Protein AF-A0A8J6E4A3-F1 (afdb_monomer_lite)

Organism: Eleutherodactylus coqui (NCBI:txid57060)

Sequence (382 aa):
MRIPSDKQDKLHGCLEHLFNQVDAIITLLKGPVMSRGFEETKHFPVEHSLQEFQKKEEWTIKCRSMIQMSVREDPWNLPNSIKILVESIQKYVDDGKNQLLLALLRCTDTELQVRRDVIFCQTLVAAICTFTEQLMAALNYRYNNNGEYEESSQDASRKWLEQIAVTGVLLSYQSLLSPSVKEERVALEDIKATLRELEDVVFYFKEMDETLVANTSVFHHIEGSRQALRVVFYLDSFHFSKLPTKFEHGGCLKLQSILFTQALDSLEGPPGSNVPPDEIQQQINLNSLEKVQNYYRKIRAFYLEKSTDSNTTAIKIDQLIRPINALDDLCRLMKSFIATKPPPSELCKNSLPGAALLPVSSELCYRLGACQIVMCGTGMQR

pLDDT: mean 83.06, std 14.31, range [31.31, 97.94]

Foldseek 3Di:
DADPVVVVVVVVVVLVVVVVVLVVLVVVLVDPLLVVLLVLCVPPPDVDHPVNLVVLVVVLVVLNVVLVCCNVPNVVCNVVSVVVNVVSSVVSVVVSVVSSVVSVVSVPPVVVVVVLVVLLVVVVVLVVVLCVVQLVCLLVLNDALPVVLVDGSVVRSLVLLVLQLQLFAEAEEEEQFQLLDVVSVVVLVSVLVSQVLLQLEKEAEDEDDDDPDPPDQWDWDWDDDSNHIYIYIYGHPSSLVSHPPCRVVGHIGGYDYAYQYFHPDPDDRDPDDPDPSVVSNLVRLVVRLVSLVVSLVSSVVVQVVVLPPDPCNVVSVVSVVVLNVVLVVLSVLSCVLSVDDPDPDPPCPPDPSRVVNRVSSVSNCSSSVHRYDYDYPPVPDD

Radius of gyration: 31.64 Å; chains: 1; bounding box: 102×50×72 Å

InterPro domains:
  IPR051832 Regulators of mTOR signaling and Rac activation [PTHR22829] (22-307)

Secondary structure (DSSP, 8-state):
-PPPHHHHHHHHHHHHHHHHHHHHHHHHHTSHHHHHHHHHTTTS--S--HHHHHHHHHHHHHHHHHHHHHHHT-TTSHHHHHHHHHHHHHHHHHHHHHHHHHHHHHHS-HHHHHHHHHHHHHHHHHHHHHHHHHHHHHHTT---S-GGGT--HHHHHHHHHHHHHHH-EEEEEEE---TTSHHHHHHHHHHHHHHHHHTT-EEEEEE-SS--STT-SEEEEEEEETTEEEEEEEE-HHHHTTS-HHHHTT-EEEEEEEEEE--SS-----S--SS-HHHHHHHHHHHHHHHHHHHHHHHHHHHHHHHHTSTTHHHHHHHHHHHHHHHHHHHHHHHHHHH-PPPS-TT-TT--TTTTHHHHHHHHHHHTTPEEEEE-SSSS--

Structure (mmCIF, N/CA/C/O backbone):
data_AF-A0A8J6E4A3-F1
#
_entry.id   AF-A0A8J6E4A3-F1
#
loop_
_atom_site.group_PDB
_atom_site.id
_atom_site.type_symbol
_atom_site.label_atom_id
_atom_site.label_alt_id
_atom_site.label_comp_id
_atom_site.label_asym_id
_atom_site.label_entity_id
_atom_site.label_seq_id
_atom_site.pdbx_PDB_ins_code
_atom_site.Cartn_x
_atom_site.Cartn_y
_atom_site.Cartn_z
_atom_site.occupancy
_atom_site.B_iso_or_equiv
_atom_site.auth_seq_id
_atom_site.auth_comp_id
_atom_site.auth_asym_id
_atom_site.auth_atom_id
_atom_site.pdbx_PDB_model_num
ATOM 1 N N . MET A 1 1 ? -65.480 -16.021 27.277 1.00 50.09 1 MET A N 1
ATOM 2 C CA . MET A 1 1 ? -64.985 -17.027 26.308 1.00 50.09 1 MET A CA 1
ATOM 3 C C . MET A 1 1 ? -63.578 -17.420 26.717 1.00 50.09 1 MET A C 1
ATOM 5 O O . MET A 1 1 ? -62.748 -16.532 26.839 1.00 50.09 1 MET A O 1
ATOM 9 N N . ARG A 1 2 ? -63.320 -18.704 26.996 1.00 59.09 2 ARG A N 1
ATOM 10 C CA . ARG A 1 2 ? -61.960 -19.203 27.262 1.00 59.09 2 ARG A CA 1
ATOM 11 C C . ARG A 1 2 ? -61.283 -19.530 25.932 1.00 59.09 2 ARG A C 1
ATOM 13 O O . ARG A 1 2 ? -61.937 -20.046 25.028 1.00 59.09 2 ARG A O 1
ATOM 20 N N . ILE A 1 3 ? -60.000 -19.205 25.815 1.00 61.66 3 ILE A N 1
ATOM 21 C CA . ILE A 1 3 ? -59.165 -19.623 24.684 1.00 61.66 3 ILE A CA 1
ATOM 22 C C . ILE A 1 3 ? -59.184 -21.170 24.641 1.00 61.66 3 ILE A C 1
ATOM 24 O O . ILE A 1 3 ? -59.067 -21.783 25.703 1.00 61.66 3 ILE A O 1
ATOM 28 N N . PRO A 1 4 ? -59.359 -21.814 23.470 1.00 71.56 4 PRO A N 1
ATOM 29 C CA . PRO A 1 4 ? -59.272 -23.275 23.340 1.00 71.56 4 PRO A CA 1
ATOM 30 C C . PRO A 1 4 ? -57.932 -23.802 23.881 1.00 71.56 4 PRO A C 1
ATOM 32 O O . PRO A 1 4 ? -56.915 -23.151 23.637 1.00 71.56 4 PRO A O 1
ATOM 35 N N . SER A 1 5 ? -57.897 -24.953 24.569 1.00 68.88 5 SER A N 1
ATOM 36 C CA . SER A 1 5 ? -56.673 -25.418 25.261 1.00 68.88 5 SER A CA 1
ATOM 37 C C . SER A 1 5 ? -55.471 -25.554 24.321 1.00 68.88 5 SER A C 1
ATOM 39 O O . SER A 1 5 ? -54.406 -25.034 24.630 1.00 68.88 5 SER A O 1
ATOM 41 N N . ASP A 1 6 ? -55.672 -26.073 23.105 1.00 69.75 6 ASP A N 1
ATOM 42 C CA . ASP A 1 6 ? -54.616 -26.183 22.082 1.00 69.75 6 ASP A CA 1
ATOM 43 C C . ASP A 1 6 ? -53.992 -24.833 21.687 1.00 69.75 6 ASP A C 1
ATOM 45 O O . ASP A 1 6 ? -52.847 -24.761 21.234 1.00 69.75 6 ASP A O 1
ATOM 49 N N . LYS A 1 7 ? -54.749 -23.736 21.812 1.00 75.62 7 LYS A N 1
ATOM 50 C CA . LYS A 1 7 ? -54.261 -22.373 21.556 1.00 75.62 7 LYS A CA 1
ATOM 51 C C . LYS A 1 7 ? -53.626 -21.751 22.802 1.00 75.62 7 LYS A C 1
ATOM 53 O O . LYS A 1 7 ? -52.751 -20.904 22.644 1.00 75.62 7 LYS A O 1
ATOM 58 N N . GLN A 1 8 ? -54.027 -22.161 24.009 1.00 73.00 8 GLN A N 1
ATOM 59 C CA . GLN A 1 8 ? -53.376 -21.742 25.255 1.00 73.00 8 GLN A CA 1
ATOM 60 C C . GLN A 1 8 ? -51.976 -22.341 25.386 1.00 73.00 8 GLN A C 1
ATOM 62 O O . GLN A 1 8 ? -51.053 -21.599 25.706 1.00 73.00 8 GLN A O 1
ATOM 67 N N . ASP A 1 9 ? -51.799 -23.622 25.058 1.00 77.69 9 ASP A N 1
ATOM 68 C CA . ASP A 1 9 ? -50.494 -24.290 25.144 1.00 77.69 9 ASP A CA 1
ATOM 69 C C . ASP A 1 9 ? -49.482 -23.679 24.165 1.00 77.69 9 ASP A C 1
ATOM 71 O O . ASP A 1 9 ? -48.344 -23.379 24.528 1.00 77.69 9 ASP A O 1
ATOM 75 N N . LYS A 1 10 ? -49.920 -23.382 22.934 1.00 83.50 10 LYS A N 1
ATOM 76 C CA . LYS A 1 10 ? -49.093 -22.669 21.945 1.00 83.50 10 LYS A CA 1
ATOM 77 C C . LYS A 1 10 ? -48.736 -21.256 22.400 1.00 83.50 10 LYS A C 1
ATOM 79 O O . LYS A 1 10 ? -47.588 -20.844 22.260 1.00 83.50 10 LYS A O 1
ATOM 84 N N . LEU A 1 11 ? -49.700 -20.517 22.953 1.00 82.75 11 LEU A N 1
ATOM 85 C CA . LEU A 1 11 ? -49.462 -19.171 23.475 1.00 82.75 11 LEU A CA 1
ATOM 86 C C . LEU A 1 11 ? -48.474 -19.193 24.645 1.00 82.75 11 LEU A C 1
ATOM 88 O O . LEU A 1 11 ? -47.589 -18.344 24.713 1.00 82.75 11 LEU A O 1
ATOM 92 N N . HIS A 1 12 ? -48.603 -20.174 25.538 1.00 83.31 12 HIS A N 1
ATOM 93 C CA . HIS A 1 12 ? -47.705 -20.354 26.668 1.00 83.31 12 HIS A CA 1
ATOM 94 C C . HIS A 1 12 ? -46.271 -20.633 26.206 1.00 83.31 12 HIS A C 1
ATOM 96 O O . HIS A 1 12 ? -45.361 -19.925 26.628 1.00 83.31 12 HIS A O 1
ATOM 102 N N . GLY A 1 13 ? -46.082 -21.562 25.261 1.00 86.06 13 GLY A N 1
ATOM 103 C CA . GLY A 1 13 ? -44.766 -21.845 24.680 1.00 86.06 13 GLY A CA 1
ATOM 104 C C . GLY A 1 13 ? -44.140 -20.634 23.975 1.00 86.06 13 GLY A C 1
ATOM 105 O O . GLY A 1 13 ? -42.947 -20.373 24.127 1.00 86.06 13 GLY A O 1
ATOM 106 N N . CYS A 1 14 ? -44.935 -19.833 23.255 1.00 86.81 14 CYS A N 1
ATOM 107 C CA . CYS A 1 14 ? -44.454 -18.586 22.650 1.00 86.81 14 CYS A CA 1
ATOM 108 C C . CYS A 1 14 ? -44.032 -17.546 23.698 1.00 86.81 14 CYS A C 1
ATOM 110 O O . CYS A 1 14 ? -43.018 -16.873 23.515 1.00 86.81 14 CYS A O 1
ATOM 112 N N . LEU A 1 15 ? -44.791 -17.406 24.788 1.00 86.81 15 LEU A N 1
ATOM 113 C CA . LEU A 1 15 ? -44.469 -16.474 25.870 1.00 86.81 15 LEU A CA 1
ATOM 114 C C . LEU A 1 15 ? -43.237 -16.918 26.662 1.00 86.81 15 LEU A C 1
ATOM 116 O O . LEU A 1 15 ? -42.412 -16.074 26.994 1.00 86.81 15 LEU A O 1
ATOM 120 N N . GLU A 1 16 ? -43.066 -18.215 26.921 1.00 87.12 16 GLU A N 1
ATOM 121 C CA . GLU A 1 16 ? -41.826 -18.743 27.501 1.00 87.12 16 GLU A CA 1
ATOM 122 C C . GLU A 1 16 ? -40.623 -18.450 26.611 1.00 87.12 16 GLU A C 1
ATOM 124 O O . GLU A 1 16 ? -39.604 -17.964 27.098 1.00 87.12 16 GLU A O 1
ATOM 129 N N . HIS A 1 17 ? -40.743 -18.688 25.302 1.00 89.31 17 HIS A N 1
ATOM 130 C CA . HIS A 1 17 ? -39.661 -18.382 24.374 1.00 89.31 17 HIS A CA 1
ATOM 131 C C . HIS A 1 17 ? -39.319 -16.888 24.374 1.00 89.31 17 HIS A C 1
ATOM 133 O O . HIS A 1 17 ? -38.143 -16.533 24.444 1.00 89.31 17 HIS A O 1
ATOM 139 N N . LEU A 1 18 ? -40.336 -16.020 24.364 1.00 87.88 18 LEU A N 1
ATOM 140 C CA . LEU A 1 18 ? -40.157 -14.576 24.478 1.00 87.88 18 LEU A CA 1
ATOM 141 C C . LEU A 1 18 ? -39.416 -14.225 25.772 1.00 87.88 18 LEU A C 1
ATOM 143 O O . LEU A 1 18 ? -38.386 -13.566 25.707 1.00 87.88 18 LEU A O 1
ATOM 147 N N . PHE A 1 19 ? -39.887 -14.693 26.932 1.00 87.12 19 PHE A N 1
ATOM 148 C CA . PHE A 1 19 ? -39.252 -14.392 28.218 1.00 87.12 19 PHE A CA 1
ATOM 149 C C . PHE A 1 19 ? -37.815 -14.903 28.298 1.00 87.12 19 PHE A C 1
ATOM 151 O O . PHE A 1 19 ? -36.957 -14.174 28.778 1.00 87.12 19 PHE A O 1
ATOM 158 N N . ASN A 1 20 ? -37.520 -16.080 27.747 1.00 88.81 20 ASN A N 1
ATOM 159 C CA . ASN A 1 20 ? -36.150 -16.588 27.680 1.00 88.81 20 ASN A CA 1
ATOM 160 C C . ASN A 1 20 ? -35.241 -15.686 26.827 1.00 88.81 20 ASN A C 1
ATOM 162 O O . ASN A 1 20 ? -34.091 -15.450 27.197 1.00 88.81 20 ASN A O 1
ATOM 166 N N . GLN A 1 21 ? -35.741 -15.140 25.710 1.00 88.25 21 GLN A N 1
ATOM 167 C CA . GLN A 1 21 ? -34.993 -14.157 24.917 1.00 88.25 21 GLN A CA 1
ATOM 168 C C . GLN A 1 21 ? -34.782 -12.843 25.685 1.00 88.25 21 GLN A C 1
ATOM 170 O O . GLN A 1 21 ? -33.684 -12.289 25.653 1.00 88.25 21 GLN A O 1
ATOM 175 N N . VAL A 1 22 ? -35.803 -12.362 26.403 1.00 87.75 22 VAL A N 1
ATOM 176 C CA . VAL A 1 22 ? -35.694 -11.169 27.259 1.00 87.75 22 VAL A CA 1
ATOM 177 C C . VAL A 1 22 ? -34.632 -11.370 28.343 1.00 87.75 22 VAL A C 1
ATOM 179 O O . VAL A 1 22 ? -33.743 -10.533 28.493 1.00 87.75 22 VAL A O 1
ATOM 182 N N . ASP A 1 23 ? -34.684 -12.496 29.053 1.00 86.75 23 ASP A N 1
ATOM 183 C CA . ASP A 1 23 ? -33.764 -12.826 30.143 1.00 86.75 23 ASP A CA 1
ATOM 184 C C . ASP A 1 23 ? -32.315 -12.958 29.625 1.00 86.75 23 ASP A C 1
ATOM 186 O O . ASP A 1 23 ? -31.372 -12.486 30.270 1.00 86.75 23 ASP A O 1
ATOM 190 N N . ALA A 1 24 ? -32.120 -13.507 28.419 1.00 88.56 24 ALA A N 1
ATOM 191 C CA . ALA A 1 24 ? -30.811 -13.566 27.765 1.00 88.56 24 ALA A CA 1
ATOM 192 C C . ALA A 1 24 ? -30.247 -12.168 27.442 1.00 88.56 24 ALA A C 1
ATOM 194 O O . ALA A 1 24 ? -29.074 -11.899 27.713 1.00 88.56 24 ALA A O 1
ATOM 195 N N . ILE A 1 25 ? -31.076 -11.260 26.913 1.00 87.19 25 ILE A N 1
ATOM 196 C CA . ILE A 1 25 ? -30.678 -9.873 26.613 1.00 87.19 25 ILE A CA 1
ATOM 197 C C . ILE A 1 25 ? -30.314 -9.124 27.899 1.00 87.19 25 ILE A C 1
ATOM 199 O O . ILE A 1 25 ? -29.277 -8.461 27.953 1.00 87.19 25 ILE A O 1
ATOM 203 N N . ILE A 1 26 ? -31.130 -9.254 28.950 1.00 85.56 26 ILE A N 1
ATOM 204 C CA . ILE A 1 26 ? -30.868 -8.625 30.251 1.00 85.56 26 ILE A CA 1
ATOM 205 C C . ILE A 1 26 ? -29.550 -9.143 30.834 1.00 85.56 26 ILE A C 1
ATOM 207 O O . ILE A 1 26 ? -28.726 -8.355 31.295 1.00 85.56 26 ILE A O 1
ATOM 211 N N . THR A 1 27 ? -29.310 -10.454 30.768 1.00 87.19 27 THR A N 1
ATOM 212 C CA . THR A 1 27 ? -28.062 -11.061 31.252 1.00 87.19 27 THR A CA 1
ATOM 213 C C . THR A 1 27 ? -26.843 -10.526 30.498 1.00 87.19 27 THR A C 1
ATOM 215 O O . THR A 1 27 ? -25.826 -10.214 31.116 1.00 87.19 27 THR A O 1
ATOM 218 N N . LEU A 1 28 ? -26.951 -10.352 29.178 1.00 87.31 28 LEU A N 1
ATOM 219 C CA . LEU A 1 28 ? -25.883 -9.787 28.353 1.00 87.31 28 LEU A CA 1
ATOM 220 C C . LEU A 1 28 ? -25.582 -8.326 28.723 1.00 87.31 28 LEU A C 1
ATOM 222 O O . LEU A 1 28 ? -24.418 -7.961 28.886 1.00 87.31 28 LEU A O 1
ATOM 226 N N . LEU A 1 29 ? -26.616 -7.504 28.918 1.00 84.88 29 LEU A N 1
ATOM 227 C CA . LEU A 1 29 ? -26.470 -6.096 29.308 1.00 84.88 29 LEU A CA 1
ATOM 228 C C . LEU A 1 29 ? -25.994 -5.916 30.759 1.00 84.88 29 LEU A C 1
ATOM 230 O O . LEU A 1 29 ? -25.453 -4.868 31.094 1.00 84.88 29 LEU A O 1
ATOM 234 N N . LYS A 1 30 ? -26.127 -6.939 31.608 1.00 82.38 30 LYS A N 1
ATOM 235 C CA . LYS A 1 30 ? -25.524 -7.002 32.951 1.00 82.38 30 LYS A CA 1
ATOM 236 C C . LYS A 1 30 ? -24.087 -7.513 32.965 1.00 82.38 30 LYS A C 1
ATOM 238 O O . LYS A 1 30 ? -23.465 -7.561 34.026 1.00 82.38 30 LYS A O 1
ATOM 243 N N . GLY A 1 31 ? -23.570 -7.939 31.817 1.00 84.50 31 GLY A N 1
ATOM 244 C CA . GLY A 1 31 ? -22.232 -8.489 31.719 1.00 84.50 31 GLY A CA 1
ATOM 245 C C . GLY A 1 31 ? -21.155 -7.500 32.190 1.00 84.50 31 GLY A C 1
ATOM 246 O O . GLY A 1 31 ? -21.353 -6.282 32.160 1.00 84.50 31 GLY A O 1
ATOM 247 N N . PRO A 1 32 ? -19.964 -8.006 32.554 1.00 84.81 32 PRO A N 1
ATOM 248 C CA . PRO A 1 32 ? -18.858 -7.188 33.059 1.00 84.81 32 PRO A CA 1
ATOM 249 C C . PRO A 1 32 ? -18.423 -6.084 32.081 1.00 84.81 32 PRO A C 1
ATOM 251 O O . PRO A 1 32 ? -17.886 -5.061 32.500 1.00 84.81 32 PRO A O 1
ATOM 254 N N . VAL A 1 33 ? -18.684 -6.268 30.782 1.00 85.31 33 VAL A N 1
ATOM 255 C CA . VAL A 1 33 ? -18.413 -5.279 29.729 1.00 85.31 33 VAL A CA 1
ATOM 256 C C . VAL A 1 33 ? -19.234 -4.004 29.934 1.00 85.31 33 VAL A C 1
ATOM 258 O O . VAL A 1 33 ? -18.687 -2.912 29.807 1.00 85.31 33 VAL A O 1
ATOM 261 N N . MET A 1 34 ? -20.513 -4.118 30.309 1.00 87.00 34 MET A N 1
ATOM 262 C CA . MET A 1 34 ? -21.371 -2.952 30.531 1.00 87.00 34 MET A CA 1
ATOM 263 C C . MET A 1 34 ? -20.969 -2.200 31.800 1.00 87.00 34 MET A C 1
ATOM 265 O O . MET A 1 34 ? -20.851 -0.979 31.778 1.00 87.00 34 MET A O 1
ATOM 269 N N . SER A 1 35 ? -20.680 -2.919 32.892 1.00 84.69 35 SER A N 1
ATOM 270 C CA . SER A 1 35 ? -20.174 -2.315 34.133 1.00 84.69 35 SER A CA 1
ATOM 271 C C . SER A 1 35 ? -18.886 -1.529 33.899 1.00 84.69 35 SER A C 1
ATOM 273 O O . SER A 1 35 ? -18.762 -0.403 34.376 1.00 84.69 35 SER A O 1
ATOM 275 N N . ARG A 1 36 ? -17.959 -2.097 33.117 1.00 83.06 36 ARG A N 1
ATOM 276 C CA . ARG A 1 36 ? -16.727 -1.412 32.717 1.00 83.06 36 ARG A CA 1
ATOM 277 C C . ARG A 1 36 ? -17.031 -0.198 31.831 1.00 83.06 36 ARG A C 1
ATOM 279 O O . ARG A 1 36 ? -16.472 0.864 32.057 1.00 83.06 36 ARG A O 1
ATOM 286 N N . GLY A 1 37 ? -17.981 -0.312 30.901 1.00 84.50 37 GLY A N 1
ATOM 287 C CA . GLY A 1 37 ? -18.438 0.812 30.080 1.00 84.50 37 GLY A CA 1
ATOM 288 C C . GLY A 1 37 ? -18.984 1.988 30.898 1.00 84.50 37 GLY A C 1
ATOM 289 O O . GLY A 1 37 ? -18.667 3.133 30.601 1.00 84.50 37 GLY A O 1
ATOM 290 N N . PHE A 1 38 ? -19.755 1.729 31.956 1.00 84.19 38 PHE A N 1
ATOM 291 C CA . PHE A 1 38 ? -20.214 2.776 32.880 1.00 84.19 38 PHE A CA 1
ATOM 292 C C . PHE A 1 38 ? -19.087 3.370 33.726 1.00 84.19 38 PHE A C 1
ATOM 294 O O . PHE A 1 38 ? -19.158 4.539 34.094 1.00 84.19 38 PHE A O 1
ATOM 301 N N . GLU A 1 39 ? -18.060 2.586 34.053 1.00 84.06 39 GLU A N 1
ATOM 302 C CA . GLU A 1 39 ? -16.895 3.056 34.799 1.00 84.06 39 GLU A CA 1
ATOM 303 C C . GLU A 1 39 ? -16.045 4.044 33.999 1.00 84.06 39 GLU A C 1
ATOM 305 O O . GLU A 1 39 ? -15.731 5.124 34.504 1.00 84.06 39 GLU A O 1
ATOM 310 N N . GLU A 1 40 ? -15.771 3.725 32.736 1.00 81.06 40 GLU A N 1
ATOM 311 C CA . GLU A 1 40 ? -15.008 4.584 31.825 1.00 81.06 40 GLU A CA 1
ATOM 312 C C . GLU A 1 40 ? -15.711 5.926 31.549 1.00 81.06 40 GLU A C 1
ATOM 314 O O . GLU A 1 40 ? -15.060 6.947 31.317 1.00 81.06 40 GLU A O 1
ATOM 319 N N . THR A 1 41 ? -17.046 5.974 31.634 1.00 79.75 41 THR A N 1
ATOM 320 C CA . THR A 1 41 ? -17.824 7.195 31.369 1.00 79.75 41 THR A CA 1
ATOM 321 C C . THR A 1 41 ? -18.322 7.919 32.621 1.00 79.75 41 THR A C 1
ATOM 323 O O . THR A 1 41 ? -19.133 8.833 32.481 1.00 79.75 41 THR A O 1
ATOM 326 N N . LYS A 1 42 ? -17.874 7.564 33.837 1.00 75.62 42 LYS A N 1
ATOM 327 C CA . LYS A 1 42 ? -18.338 8.176 35.111 1.00 75.62 42 LYS A CA 1
ATOM 328 C C . LYS A 1 42 ? -18.280 9.713 35.141 1.00 75.62 42 LYS A C 1
ATOM 330 O O . LYS A 1 42 ? -18.972 10.339 35.934 1.00 75.62 42 LYS A O 1
ATOM 335 N N . HIS A 1 43 ? -17.437 10.304 34.301 1.00 69.56 43 HIS A N 1
ATOM 336 C CA . HIS A 1 43 ? -17.159 11.738 34.238 1.00 69.56 43 HIS A CA 1
ATOM 337 C C . HIS A 1 43 ? -18.029 12.487 33.219 1.00 69.56 43 HIS A C 1
ATOM 339 O O . HIS A 1 43 ? -18.010 13.717 33.195 1.00 69.56 43 HIS A O 1
ATOM 345 N N . PHE A 1 44 ? -18.766 11.773 32.363 1.00 64.75 44 PHE A N 1
ATOM 346 C CA . PHE A 1 44 ? -19.730 12.407 31.474 1.00 64.75 44 PHE A CA 1
ATOM 347 C C . PHE A 1 44 ? -20.986 12.776 32.271 1.00 64.75 44 PHE A C 1
ATOM 349 O O . PHE A 1 44 ? -21.424 11.986 33.112 1.00 64.75 44 PHE A O 1
ATOM 356 N N . PRO A 1 45 ? -21.609 13.933 31.993 1.00 59.16 45 PRO A N 1
ATOM 357 C CA . PRO A 1 45 ? -22.935 14.255 32.497 1.00 59.16 45 PRO A CA 1
ATOM 358 C C . PRO A 1 45 ? -23.960 13.403 31.738 1.00 59.16 45 PRO A C 1
ATOM 360 O O . PRO A 1 45 ? -24.690 13.887 30.880 1.00 59.16 45 PRO A O 1
ATOM 363 N N . VAL A 1 46 ? -23.953 12.095 31.982 1.00 58.12 46 VAL A N 1
ATOM 364 C CA . VAL A 1 46 ? -24.988 11.195 31.484 1.00 58.12 46 VAL A CA 1
ATOM 365 C C . VAL A 1 46 ? -26.158 11.320 32.449 1.00 58.12 46 VAL A C 1
ATOM 367 O O . VAL A 1 46 ? -25.976 11.178 33.656 1.00 58.12 46 VAL A O 1
ATOM 370 N N . GLU A 1 47 ? -27.363 11.551 31.931 1.00 54.47 47 GLU A N 1
ATOM 371 C CA . GLU A 1 47 ? -28.594 11.604 32.737 1.00 54.47 47 GLU A CA 1
ATOM 372 C C . GLU A 1 47 ? -28.886 10.288 33.481 1.00 54.47 47 GLU A C 1
ATOM 374 O O . GLU A 1 47 ? -29.802 10.247 34.295 1.00 54.47 47 GLU A O 1
ATOM 379 N N . HIS A 1 48 ? -28.120 9.217 33.226 1.00 63.62 48 HIS A N 1
ATOM 380 C CA . HIS A 1 48 ? -28.371 7.876 33.735 1.00 63.62 48 HIS A CA 1
ATOM 381 C C . HIS A 1 48 ? -27.135 7.235 34.369 1.00 63.62 48 HIS A C 1
ATOM 383 O O . HIS A 1 48 ? -26.168 6.881 33.696 1.00 63.62 48 HIS A O 1
ATOM 389 N N . SER A 1 49 ? -27.195 7.034 35.685 1.00 69.75 49 SER A N 1
ATOM 390 C CA . SER A 1 49 ? -26.192 6.280 36.444 1.00 69.75 49 SER A CA 1
ATOM 391 C C . SER A 1 49 ? -26.326 4.763 36.227 1.00 69.75 49 SER A C 1
ATOM 393 O O . SER A 1 49 ? -27.399 4.263 35.885 1.00 69.75 49 SER A O 1
ATOM 395 N N . LEU A 1 50 ? -25.265 3.991 36.509 1.00 71.50 50 LEU A N 1
ATOM 396 C CA . LEU A 1 50 ? -25.317 2.516 36.503 1.00 71.50 50 LEU A CA 1
ATOM 397 C C . LEU A 1 50 ? -26.467 1.976 37.379 1.00 71.50 50 LEU A C 1
ATOM 399 O O . LEU A 1 50 ? -27.103 0.984 37.028 1.00 71.50 50 LEU A O 1
ATOM 403 N N . GLN A 1 51 ? -26.768 2.655 38.492 1.00 70.19 51 GLN A N 1
ATOM 404 C CA . GLN A 1 51 ? -27.885 2.303 39.372 1.00 70.19 51 GLN A CA 1
ATOM 405 C C . GLN A 1 51 ? -29.249 2.529 38.703 1.00 70.19 51 GLN A C 1
ATOM 407 O O . GLN A 1 51 ? -30.156 1.720 38.871 1.00 70.19 51 GLN A O 1
ATOM 412 N N . GLU A 1 52 ? -29.415 3.593 37.917 1.00 72.75 52 GLU A N 1
ATOM 413 C CA . GLU A 1 52 ? -30.645 3.833 37.148 1.00 72.75 52 GLU A CA 1
ATOM 414 C C . GLU A 1 52 ? -30.803 2.865 35.977 1.00 72.75 52 GLU A C 1
ATOM 416 O O . GLU A 1 52 ? -31.913 2.418 35.686 1.00 72.75 52 GLU A O 1
ATOM 421 N N . PHE A 1 53 ? -29.695 2.487 35.338 1.00 76.06 53 PHE A N 1
ATOM 422 C CA . PHE A 1 53 ? -29.699 1.464 34.299 1.00 76.06 53 PHE A CA 1
ATOM 423 C C . PHE A 1 53 ? -30.113 0.097 34.862 1.00 76.06 53 PHE A C 1
ATOM 425 O O . PHE A 1 53 ? -30.918 -0.601 34.253 1.00 76.06 53 PHE A O 1
ATOM 432 N N . GLN A 1 54 ? -29.649 -0.260 36.062 1.00 73.19 54 GLN A N 1
ATOM 433 C CA . GLN A 1 54 ? -30.083 -1.479 36.752 1.00 73.19 54 GLN A CA 1
ATOM 434 C C . GLN A 1 54 ? -31.565 -1.426 37.159 1.00 73.1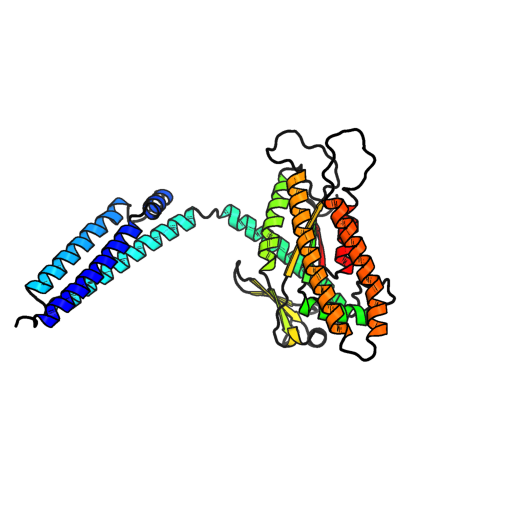9 54 GLN A C 1
ATOM 436 O O . GLN A 1 54 ? -32.263 -2.425 37.024 1.00 73.19 54 GLN A O 1
ATOM 441 N N . LYS A 1 55 ? -32.101 -0.260 37.550 1.00 71.00 55 LYS A N 1
ATOM 442 C CA . LYS A 1 55 ? -33.534 -0.104 37.881 1.00 71.00 55 LYS A CA 1
ATOM 443 C C . LYS A 1 55 ? -34.484 -0.349 36.699 1.00 71.00 55 LYS A C 1
ATOM 445 O O . 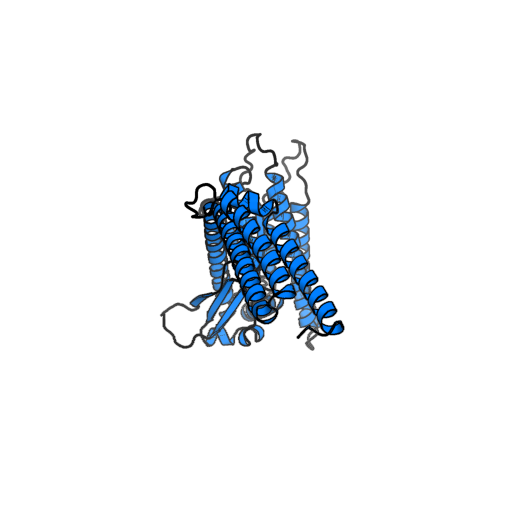LYS A 1 55 ? -35.633 -0.727 36.919 1.00 71.00 55 LYS A O 1
ATOM 450 N N . LYS A 1 56 ? -34.039 -0.194 35.444 1.00 68.19 56 LYS A N 1
ATOM 451 C CA . LYS A 1 56 ? -34.855 -0.526 34.251 1.00 68.19 56 LYS A CA 1
ATOM 452 C C . LYS A 1 56 ? -35.188 -2.026 34.148 1.00 68.19 56 LYS A C 1
ATOM 454 O O . LYS A 1 56 ? -36.136 -2.398 33.458 1.00 68.19 56 LYS A O 1
ATOM 459 N N . GLU A 1 57 ? -34.486 -2.883 34.887 1.00 66.19 57 GLU A N 1
ATOM 460 C CA . GLU A 1 57 ? -34.820 -4.301 35.046 1.00 66.19 57 GLU A CA 1
ATOM 461 C C . GLU A 1 57 ? -36.126 -4.524 35.821 1.00 66.19 57 GLU A C 1
ATOM 463 O O . GLU A 1 57 ? -36.965 -5.337 35.433 1.00 66.19 57 GLU A O 1
ATOM 468 N N . GLU A 1 58 ? -36.351 -3.770 36.898 1.00 69.31 58 GLU A N 1
ATOM 469 C CA . GLU A 1 58 ? -37.576 -3.902 37.696 1.00 69.31 58 GLU A CA 1
ATOM 470 C C . GLU A 1 58 ? -38.817 -3.641 36.828 1.00 69.31 58 GLU A C 1
ATOM 472 O O . GLU A 1 58 ? -39.877 -4.244 37.017 1.00 69.31 58 GLU A O 1
ATOM 477 N N . TRP A 1 59 ? -38.663 -2.803 35.799 1.00 69.50 59 TRP A N 1
ATOM 478 C CA . TRP A 1 59 ? -39.702 -2.515 34.821 1.00 69.50 59 TRP A CA 1
ATOM 479 C C . TRP A 1 59 ? -39.989 -3.680 33.859 1.00 69.50 59 TRP A C 1
ATOM 481 O O . TRP A 1 59 ? -41.153 -3.933 33.539 1.00 69.50 59 TRP A O 1
ATOM 491 N N . THR A 1 60 ? -38.975 -4.440 33.435 1.00 71.75 60 THR A N 1
ATOM 492 C CA . THR A 1 60 ? -39.167 -5.626 32.573 1.00 71.75 60 THR A CA 1
ATOM 493 C C . THR A 1 60 ? -39.808 -6.784 33.344 1.00 71.75 60 THR A C 1
ATOM 495 O O . THR A 1 60 ? -40.715 -7.438 32.821 1.00 71.75 60 THR A O 1
ATOM 498 N N . ILE A 1 61 ? -39.466 -6.954 34.627 1.00 75.06 61 ILE A N 1
ATOM 499 C CA . ILE A 1 61 ? -40.146 -7.891 35.543 1.00 75.06 61 ILE A CA 1
ATOM 500 C C . ILE A 1 61 ? -41.620 -7.492 35.733 1.00 75.06 61 ILE A C 1
ATOM 502 O O . ILE A 1 61 ? -42.521 -8.335 35.677 1.00 75.06 61 ILE A O 1
ATOM 506 N N . LYS A 1 62 ? -41.897 -6.191 35.884 1.00 80.00 62 LYS A N 1
ATOM 507 C CA . LYS A 1 62 ? -43.265 -5.664 35.981 1.00 80.00 62 LYS A CA 1
ATOM 508 C C . LYS A 1 62 ? -44.075 -5.920 34.703 1.00 80.00 62 LYS A C 1
ATOM 510 O O . LYS A 1 62 ? -45.237 -6.315 34.791 1.00 80.00 62 LYS A O 1
ATOM 515 N N . CYS A 1 63 ? -43.466 -5.784 33.524 1.00 78.00 63 CYS A N 1
ATOM 516 C CA . CYS A 1 63 ? -44.103 -6.104 32.241 1.00 78.00 63 CYS A CA 1
ATOM 517 C C . CYS A 1 63 ? -44.430 -7.599 32.095 1.00 78.00 63 CYS A C 1
ATOM 519 O O . CYS A 1 63 ? -45.515 -7.942 31.622 1.00 78.00 63 CYS A O 1
ATOM 521 N N . ARG A 1 64 ? -43.554 -8.495 32.571 1.00 81.06 64 ARG A N 1
ATOM 522 C CA . ARG A 1 64 ? -43.817 -9.945 32.627 1.00 81.06 64 ARG A CA 1
ATOM 523 C C . ARG A 1 64 ? -45.047 -10.269 33.479 1.00 81.06 64 ARG A C 1
ATOM 525 O O . ARG A 1 64 ? -45.894 -11.049 33.046 1.00 81.06 64 ARG A O 1
ATOM 532 N N . SER A 1 65 ? -45.184 -9.620 34.636 1.00 81.12 65 SER A N 1
ATOM 533 C CA . SER A 1 65 ? -46.368 -9.749 35.498 1.00 81.12 65 SER A CA 1
ATOM 534 C C . SER A 1 65 ? -47.646 -9.246 34.806 1.00 81.12 65 SER A C 1
ATOM 536 O O . SER A 1 65 ? -48.657 -9.946 34.788 1.00 81.12 65 SER A O 1
ATOM 538 N N . MET A 1 66 ? -47.593 -8.096 34.119 1.00 80.94 66 MET A N 1
ATOM 539 C CA . MET A 1 66 ? -48.738 -7.571 33.352 1.00 80.94 66 MET A CA 1
ATOM 540 C C . MET A 1 66 ? -49.186 -8.504 32.218 1.00 80.94 66 MET A C 1
ATOM 542 O O . MET A 1 66 ? -50.385 -8.663 31.986 1.00 80.94 66 MET A O 1
ATOM 546 N N . ILE A 1 67 ? -48.245 -9.152 31.526 1.00 82.81 67 ILE A N 1
ATOM 547 C CA . ILE A 1 67 ? -48.552 -10.133 30.477 1.00 82.81 67 ILE A CA 1
ATOM 548 C C . ILE A 1 67 ? -49.227 -11.370 31.081 1.00 82.81 67 ILE A C 1
ATOM 550 O O . ILE A 1 67 ? -50.236 -11.829 30.554 1.00 82.81 67 ILE A O 1
ATOM 554 N N . GLN A 1 68 ? -48.732 -11.881 32.212 1.00 82.06 68 GLN A N 1
ATOM 555 C CA . GLN A 1 68 ? -49.347 -13.020 32.905 1.00 82.06 68 GLN A CA 1
ATOM 556 C C . GLN A 1 68 ? -50.773 -12.713 33.388 1.00 82.06 68 GLN A C 1
ATOM 558 O O . GLN A 1 68 ? -51.651 -13.570 33.275 1.00 82.06 68 GLN A O 1
ATOM 563 N N . MET A 1 69 ? -51.018 -11.490 33.865 1.00 79.88 69 MET A N 1
ATOM 564 C CA . MET A 1 69 ? -52.357 -11.020 34.234 1.00 79.88 69 MET A CA 1
ATOM 565 C C . MET A 1 69 ? -53.272 -10.884 33.013 1.00 79.88 69 MET A C 1
ATOM 567 O O . MET A 1 69 ? -54.396 -11.376 33.038 1.00 79.88 69 MET A O 1
ATOM 571 N N . SER A 1 70 ? -52.774 -10.330 31.904 1.00 80.00 70 SER A N 1
ATOM 572 C CA . SER A 1 70 ? -53.538 -10.208 30.651 1.00 80.00 70 SER A CA 1
ATOM 573 C C . SER A 1 70 ? -53.921 -11.575 30.070 1.00 80.00 70 SER A C 1
ATOM 575 O O . SER A 1 70 ? -55.015 -11.753 29.553 1.00 80.00 70 SER A O 1
ATOM 577 N N . VAL A 1 71 ? -53.075 -12.599 30.218 1.00 79.12 71 VAL A N 1
ATOM 578 C CA . VAL A 1 71 ? -53.420 -13.975 29.810 1.00 79.12 71 VAL A CA 1
ATOM 579 C C . VAL A 1 71 ? -54.551 -14.572 30.664 1.00 79.12 71 VAL A C 1
ATOM 581 O O . VAL A 1 71 ? -55.342 -15.368 30.151 1.00 79.12 71 VAL A O 1
ATOM 584 N N . ARG A 1 72 ? -54.634 -14.220 31.956 1.00 74.56 72 ARG A N 1
ATOM 585 C CA . ARG A 1 72 ? -55.625 -14.775 32.898 1.00 74.56 72 ARG A CA 1
ATOM 586 C C . ARG A 1 72 ? -56.953 -14.024 32.904 1.00 74.56 72 ARG A C 1
ATOM 588 O O . ARG A 1 72 ? -57.997 -14.667 32.987 1.00 74.56 72 ARG A O 1
ATOM 595 N N . GLU A 1 73 ? -56.907 -12.698 32.846 1.00 78.31 73 GLU A N 1
ATOM 596 C CA . GLU A 1 73 ? -58.052 -11.832 33.145 1.00 78.31 73 GLU A CA 1
ATOM 597 C C . GLU A 1 73 ? -58.566 -11.072 31.919 1.00 78.31 73 GLU A C 1
ATOM 599 O O . GLU A 1 73 ? -59.780 -10.950 31.761 1.00 78.31 73 GLU A O 1
ATOM 604 N N . ASP A 1 74 ? -57.680 -10.627 31.020 1.00 77.38 74 ASP A N 1
ATOM 605 C CA . ASP A 1 74 ? -58.068 -9.839 29.845 1.00 77.38 74 ASP A CA 1
ATOM 606 C C . ASP A 1 74 ? -57.206 -10.124 28.595 1.00 77.38 74 ASP A C 1
ATOM 608 O O . ASP A 1 74 ? -56.243 -9.405 28.291 1.00 77.38 74 ASP A O 1
ATOM 612 N N . PRO A 1 75 ? -57.566 -11.165 27.821 1.00 74.62 75 PRO A N 1
ATOM 613 C CA . PRO A 1 75 ? -56.788 -11.604 26.666 1.00 74.62 75 PRO A CA 1
ATOM 614 C C . PRO A 1 75 ? -56.692 -10.571 25.539 1.00 74.62 75 PRO A C 1
ATOM 616 O O . PRO A 1 75 ? -55.797 -10.670 24.701 1.00 74.62 75 PRO A O 1
ATOM 619 N N . TRP A 1 76 ? -57.603 -9.593 25.491 1.00 78.62 76 TRP A N 1
ATOM 620 C CA . TRP A 1 76 ? -57.625 -8.571 24.442 1.00 78.62 76 TRP A CA 1
ATOM 621 C C . TRP A 1 76 ? -56.519 -7.530 24.624 1.00 78.62 76 TRP A C 1
ATOM 623 O O . TRP A 1 76 ? -56.061 -6.953 23.639 1.00 78.62 76 TRP A O 1
ATOM 633 N N . ASN A 1 77 ? -56.037 -7.345 25.856 1.00 82.06 77 ASN A N 1
ATOM 634 C CA . ASN A 1 77 ? -54.934 -6.438 26.175 1.00 82.06 77 ASN A CA 1
ATOM 635 C C . ASN A 1 77 ? -53.543 -7.065 25.995 1.00 82.06 77 ASN A C 1
ATOM 637 O O . ASN A 1 77 ? -52.538 -6.351 25.976 1.00 82.06 77 ASN A O 1
ATOM 641 N N . LEU A 1 78 ? -53.471 -8.381 25.772 1.00 83.31 78 LEU A N 1
ATOM 642 C CA . LEU A 1 78 ? -52.219 -9.115 25.605 1.00 83.31 78 LEU A CA 1
ATOM 643 C C . LEU A 1 78 ? -51.296 -8.553 24.500 1.00 83.31 78 LEU A C 1
ATOM 645 O O . LEU A 1 78 ? -50.104 -8.391 24.772 1.00 83.31 78 LEU A O 1
ATOM 649 N N . PRO A 1 79 ? -51.781 -8.201 23.289 1.00 85.56 79 PRO A N 1
ATOM 650 C CA . PRO A 1 79 ? -50.925 -7.616 22.256 1.00 85.56 79 PRO A CA 1
ATOM 651 C C . PRO A 1 79 ? -50.307 -6.284 22.692 1.00 85.56 79 PRO A C 1
ATOM 653 O O . PRO A 1 79 ? -49.148 -6.013 22.384 1.00 85.56 79 PRO A O 1
ATOM 656 N N . ASN A 1 80 ? -51.053 -5.469 23.445 1.00 86.12 80 ASN A N 1
ATOM 657 C CA . ASN A 1 80 ? -50.568 -4.189 23.951 1.00 86.12 80 ASN A CA 1
ATOM 658 C C . ASN A 1 80 ? -49.509 -4.389 25.047 1.00 86.12 80 ASN A C 1
ATOM 660 O O . ASN A 1 80 ? -48.473 -3.732 25.029 1.00 86.12 80 ASN A O 1
ATOM 664 N N . SER A 1 81 ? -49.708 -5.350 25.954 1.00 85.81 81 SER A N 1
ATOM 665 C CA . SER A 1 81 ? -48.708 -5.699 26.972 1.00 85.81 81 SER A CA 1
ATOM 666 C C . SER A 1 81 ? -47.413 -6.246 26.364 1.00 85.81 81 SER A C 1
ATOM 668 O O . SER A 1 81 ? -46.327 -5.893 26.822 1.00 85.81 81 SER A O 1
ATOM 670 N N . ILE A 1 82 ? -47.511 -7.066 25.311 1.00 87.00 82 ILE A N 1
ATOM 671 C CA . ILE A 1 82 ? -46.343 -7.555 24.563 1.00 87.00 82 ILE A CA 1
ATOM 672 C C . ILE A 1 82 ? -45.640 -6.392 23.857 1.00 87.00 82 ILE A C 1
ATOM 674 O O . ILE A 1 82 ? -44.418 -6.288 23.934 1.00 87.00 82 ILE A O 1
ATOM 678 N N . LYS A 1 83 ? -46.391 -5.484 23.221 1.00 88.12 83 LYS A N 1
ATOM 679 C CA . LYS A 1 83 ? -45.829 -4.292 22.574 1.00 88.12 83 LYS A CA 1
ATOM 680 C C . LYS A 1 83 ? -45.035 -3.431 23.563 1.00 88.12 83 LYS A C 1
ATOM 682 O O . LYS A 1 83 ? -43.892 -3.095 23.276 1.00 88.12 83 LYS A O 1
ATOM 687 N N . ILE A 1 84 ? -45.595 -3.154 24.742 1.00 87.44 84 ILE A N 1
ATOM 688 C CA . ILE A 1 84 ? -44.925 -2.382 25.802 1.00 87.44 84 ILE A CA 1
ATOM 689 C C . ILE A 1 84 ? -43.633 -3.073 26.267 1.00 87.44 84 ILE A C 1
ATOM 691 O O . ILE A 1 84 ? -42.615 -2.408 26.460 1.00 87.44 84 ILE A O 1
ATOM 695 N N . LEU A 1 85 ? -43.646 -4.404 26.422 1.00 87.50 85 LEU A N 1
ATOM 696 C CA . LEU A 1 85 ? -42.446 -5.169 26.773 1.00 87.50 85 LEU A CA 1
ATOM 697 C C . LEU A 1 85 ? -41.357 -5.018 25.701 1.00 87.50 85 LEU A C 1
ATOM 699 O O . LEU A 1 85 ? -40.210 -4.729 26.035 1.00 87.50 85 LEU A O 1
ATOM 703 N N . VAL A 1 86 ? -41.714 -5.185 24.425 1.00 87.31 86 VAL A N 1
ATOM 704 C CA . VAL A 1 86 ? -40.773 -5.073 23.300 1.00 87.31 86 VAL A CA 1
ATOM 705 C C . VAL A 1 86 ? -40.187 -3.663 23.211 1.00 87.31 86 VAL A C 1
ATOM 707 O O . VAL A 1 86 ? -38.969 -3.521 23.134 1.00 87.31 86 VAL A O 1
ATOM 710 N N . GLU A 1 87 ? -41.017 -2.620 23.292 1.00 88.19 87 GLU A N 1
ATOM 711 C CA . GLU A 1 87 ? -40.563 -1.221 23.275 1.00 88.19 87 GLU A CA 1
ATOM 712 C C . GLU A 1 87 ? -39.630 -0.910 24.455 1.00 88.19 87 GLU A C 1
ATOM 714 O O . GLU A 1 87 ? -38.608 -0.240 24.291 1.00 88.19 87 GLU A O 1
ATOM 719 N N . SER A 1 88 ? -39.933 -1.446 25.641 1.00 85.81 88 SER A N 1
ATOM 720 C CA . SER A 1 88 ? -39.084 -1.276 26.819 1.00 85.81 88 SER A CA 1
ATOM 721 C C . SER A 1 88 ? -37.723 -1.955 26.669 1.00 85.81 88 SER A C 1
ATOM 723 O O . SER A 1 88 ? -36.715 -1.385 27.087 1.00 85.81 88 SER A O 1
ATOM 725 N N . ILE A 1 89 ? -37.676 -3.169 26.115 1.00 88.06 89 ILE A N 1
ATOM 726 C CA . ILE A 1 89 ? -36.417 -3.895 25.900 1.00 88.06 89 ILE A CA 1
ATOM 727 C C . ILE A 1 89 ? -35.594 -3.209 24.822 1.00 88.06 89 ILE A C 1
ATOM 729 O O . ILE A 1 89 ? -34.391 -3.048 24.999 1.00 88.06 89 ILE A O 1
ATOM 733 N N . GLN A 1 90 ? -36.235 -2.762 23.742 1.00 88.00 90 GLN A N 1
ATOM 734 C CA . GLN A 1 90 ? -35.570 -2.017 22.682 1.00 88.00 90 GLN A CA 1
ATOM 735 C C . GLN A 1 90 ? -34.878 -0.774 23.251 1.00 88.00 90 GLN A C 1
ATOM 737 O O . GLN A 1 90 ? -33.682 -0.590 23.043 1.00 88.00 90 GLN A O 1
ATOM 742 N N . LYS A 1 91 ? -35.592 0.008 24.071 1.00 86.94 91 LYS A N 1
ATOM 743 C CA . LYS A 1 91 ? -35.016 1.170 24.758 1.00 86.94 91 LYS A CA 1
ATOM 744 C C . LYS A 1 91 ? -33.848 0.784 25.672 1.00 86.94 91 LYS A C 1
ATOM 746 O O . LYS A 1 91 ? -32.819 1.445 25.651 1.00 86.94 91 LYS A O 1
ATOM 751 N N . TYR A 1 92 ? -33.977 -0.299 26.440 1.00 85.31 92 TYR A N 1
ATOM 752 C CA . TYR A 1 92 ? -32.913 -0.779 27.328 1.00 85.31 92 TYR A CA 1
ATOM 753 C C . TYR A 1 92 ? -31.646 -1.205 26.565 1.00 85.31 92 TYR A C 1
ATOM 755 O O . TYR A 1 92 ? -30.528 -0.889 26.976 1.00 85.31 92 TYR A O 1
ATOM 763 N N . VAL A 1 93 ? -31.818 -1.877 25.424 1.00 88.75 93 VAL A N 1
ATOM 764 C CA . VAL A 1 93 ? -30.725 -2.255 24.521 1.00 88.75 93 VAL A CA 1
ATOM 765 C C . VAL A 1 93 ? -30.069 -1.024 23.906 1.00 88.75 93 VAL A C 1
ATOM 767 O O . VAL A 1 93 ? -28.843 -0.957 23.860 1.00 88.75 93 VAL A O 1
ATOM 770 N N . ASP A 1 94 ? -30.855 -0.057 23.439 1.00 88.44 94 ASP A N 1
ATOM 771 C CA . ASP A 1 94 ? -30.323 1.151 22.809 1.00 88.44 94 ASP A CA 1
ATOM 772 C C . ASP A 1 94 ? -29.569 2.030 23.816 1.00 88.44 94 ASP A C 1
ATOM 774 O O . ASP A 1 94 ? -28.477 2.508 23.510 1.00 88.44 94 ASP A O 1
ATOM 778 N N . ASP A 1 95 ? -30.057 2.134 25.055 1.00 86.12 95 ASP A N 1
ATOM 779 C CA . ASP A 1 95 ? -29.331 2.783 26.151 1.00 86.12 95 ASP A CA 1
ATOM 780 C C . ASP A 1 95 ? -27.990 2.080 26.432 1.00 86.12 95 ASP A C 1
ATOM 782 O O . ASP A 1 95 ? -26.956 2.737 26.562 1.00 86.12 95 ASP A O 1
ATOM 786 N N . GLY A 1 96 ? -27.975 0.741 26.462 1.00 86.88 96 GLY A N 1
ATOM 787 C CA . GLY A 1 96 ? -26.746 -0.038 26.629 1.00 86.88 96 GLY A CA 1
ATOM 788 C C . GLY A 1 96 ? -25.759 0.139 25.468 1.00 86.88 96 GLY A C 1
ATOM 789 O O . GLY A 1 96 ? -24.556 0.275 25.688 1.00 86.88 96 GLY A O 1
ATOM 790 N N . LYS A 1 97 ? -26.245 0.190 24.223 1.00 89.19 97 LYS A N 1
ATOM 791 C CA . LYS A 1 97 ? -25.410 0.474 23.044 1.00 89.19 97 LYS A CA 1
ATOM 792 C C . LYS A 1 97 ? -24.799 1.867 23.111 1.00 89.19 97 LYS A C 1
ATOM 794 O O . LYS A 1 97 ? -23.603 1.998 22.872 1.00 89.19 97 LYS A O 1
ATOM 799 N N . ASN A 1 98 ? -25.592 2.881 23.450 1.00 87.00 98 ASN A N 1
ATOM 800 C CA . ASN A 1 98 ? -25.116 4.258 23.584 1.00 87.00 98 ASN A CA 1
ATOM 801 C C . ASN A 1 98 ? -24.043 4.362 24.669 1.00 87.00 98 ASN A C 1
ATOM 803 O O . ASN A 1 98 ? -23.010 4.995 24.464 1.00 87.00 98 ASN A O 1
ATOM 807 N N . GLN A 1 99 ? -24.246 3.671 25.790 1.00 86.19 99 GLN A N 1
ATOM 808 C CA . GLN A 1 99 ? -23.279 3.609 26.875 1.00 86.19 99 GLN A CA 1
ATOM 809 C C . GLN A 1 99 ? -21.953 2.963 26.449 1.00 86.19 99 GLN A C 1
ATOM 811 O O . GLN A 1 99 ? -20.876 3.495 26.724 1.00 86.19 99 GLN A O 1
ATOM 816 N N . LEU A 1 100 ? -22.015 1.830 25.745 1.00 87.38 100 LEU A N 1
ATOM 817 C CA . LEU A 1 100 ? -20.822 1.176 25.207 1.00 87.38 100 LEU A CA 1
ATOM 818 C C . LEU A 1 100 ? -20.138 2.028 24.137 1.00 87.38 100 LEU A C 1
ATOM 820 O O . LEU A 1 100 ? -18.914 2.092 24.114 1.00 87.38 100 LEU A O 1
ATOM 824 N N . LEU A 1 101 ? -20.902 2.709 23.284 1.00 86.19 101 LEU A N 1
ATOM 825 C CA . LEU A 1 101 ? -20.364 3.627 22.286 1.00 86.19 101 LEU A CA 1
ATOM 826 C C . LEU A 1 101 ? -19.603 4.780 22.950 1.00 86.19 101 LEU A C 1
ATOM 828 O O . LEU A 1 101 ? -18.488 5.076 22.537 1.00 86.19 101 LEU A O 1
ATOM 832 N N . LEU A 1 102 ? -20.156 5.391 24.000 1.00 83.88 102 LEU A N 1
ATOM 833 C CA . LEU A 1 102 ? -19.480 6.443 24.766 1.00 83.88 102 LEU A CA 1
ATOM 834 C C . LEU A 1 102 ? -18.194 5.937 25.425 1.00 83.88 102 LEU A C 1
ATOM 836 O O . LEU A 1 102 ? -17.168 6.614 25.363 1.00 83.88 102 LEU A O 1
ATOM 840 N N . ALA A 1 103 ? -18.228 4.741 26.015 1.00 84.44 103 ALA A N 1
ATOM 841 C CA . ALA A 1 103 ? -17.042 4.117 26.591 1.00 84.44 103 ALA A CA 1
ATOM 842 C C . ALA A 1 103 ? -15.972 3.858 25.522 1.00 84.44 103 ALA A C 1
ATOM 844 O O . ALA A 1 103 ? -14.816 4.216 25.715 1.00 84.44 103 ALA A O 1
ATOM 845 N N . LEU A 1 104 ? -16.359 3.317 24.363 1.00 83.19 104 LEU A N 1
ATOM 846 C CA . LEU A 1 104 ? -15.455 3.097 23.234 1.00 83.19 104 LEU A CA 1
ATOM 847 C C . LEU A 1 104 ? -14.858 4.411 22.729 1.00 83.19 104 LEU A C 1
ATOM 849 O O . LEU A 1 104 ? -13.647 4.487 22.553 1.00 83.19 104 LEU A O 1
ATOM 853 N N . LEU A 1 105 ? -15.671 5.457 22.560 1.00 78.69 105 LEU A N 1
ATOM 854 C CA . LEU A 1 105 ? -15.203 6.788 22.168 1.00 78.69 105 LEU A CA 1
ATOM 855 C C . LE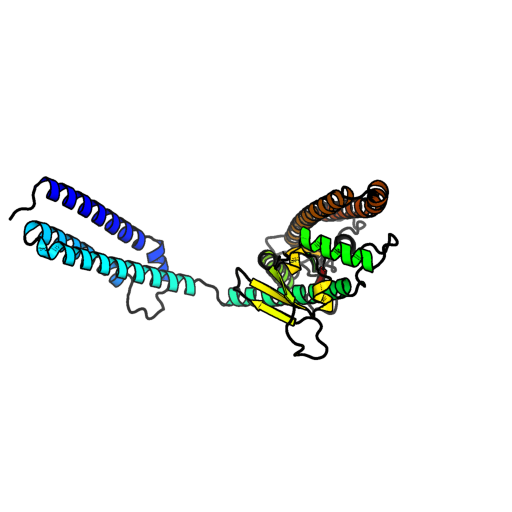U A 1 105 ? -14.219 7.368 23.189 1.00 78.69 105 LEU A C 1
ATOM 857 O O . LEU A 1 105 ? -13.251 8.009 22.797 1.00 78.69 105 LEU A O 1
ATOM 861 N N . ARG A 1 106 ? -14.420 7.118 24.489 1.00 74.00 106 ARG A N 1
ATOM 862 C CA . ARG A 1 106 ? -13.496 7.577 25.532 1.00 74.00 106 ARG A CA 1
ATOM 863 C C . ARG A 1 106 ? -12.196 6.780 25.570 1.00 74.00 106 ARG A C 1
ATOM 865 O O . ARG A 1 106 ? -11.137 7.369 25.759 1.00 74.00 106 ARG A O 1
ATOM 872 N N . CYS A 1 107 ? -12.277 5.466 25.390 1.00 69.44 107 CYS A N 1
ATOM 873 C CA . CYS A 1 107 ? -11.112 4.591 25.285 1.00 69.44 107 CYS A CA 1
ATOM 874 C C . CYS A 1 107 ? -10.378 4.748 23.944 1.00 69.44 107 CYS A C 1
ATOM 876 O O . CYS A 1 107 ? -9.300 4.180 23.773 1.00 69.44 107 CYS A O 1
ATOM 878 N N . THR A 1 108 ? -10.946 5.490 22.988 1.00 72.44 108 THR A N 1
AT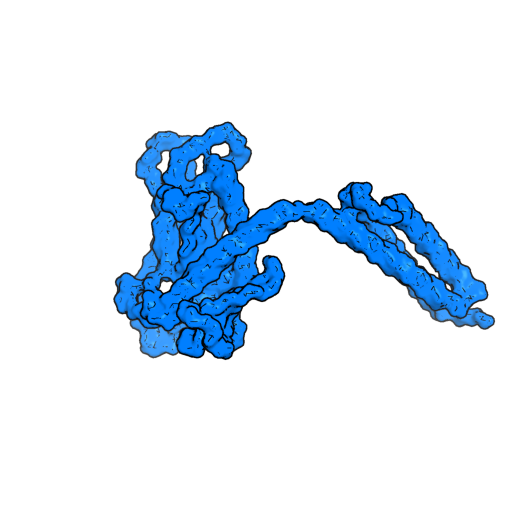OM 879 C CA . THR A 1 108 ? -10.262 5.825 21.743 1.00 72.44 108 THR A CA 1
ATOM 880 C C . THR A 1 108 ? -9.234 6.906 22.048 1.00 72.44 108 THR A C 1
ATOM 882 O O . THR A 1 108 ? -9.580 8.044 22.357 1.00 72.44 108 THR A O 1
ATOM 885 N N . ASP A 1 109 ? -7.956 6.544 21.973 1.00 77.75 109 ASP A N 1
ATOM 886 C CA . ASP A 1 109 ? -6.859 7.501 22.059 1.00 77.75 109 ASP A CA 1
ATOM 887 C C . ASP A 1 109 ? -6.854 8.372 20.792 1.00 77.75 109 ASP A C 1
ATOM 889 O O . ASP A 1 109 ? -6.317 7.999 19.744 1.00 77.75 109 ASP A O 1
ATOM 893 N N . THR A 1 110 ? -7.523 9.522 20.877 1.00 80.69 110 THR A N 1
ATOM 894 C CA . THR A 1 110 ? -7.668 10.463 19.762 1.00 80.69 110 THR A CA 1
ATOM 895 C C . THR A 1 110 ? -6.329 11.044 19.327 1.00 80.69 110 THR A C 1
ATOM 897 O O . THR A 1 110 ? -6.153 11.333 18.147 1.00 80.69 110 THR A O 1
ATOM 900 N N . GLU A 1 111 ? -5.371 11.198 20.245 1.00 85.50 111 GLU A N 1
ATOM 901 C CA . GLU A 1 111 ? -4.037 11.703 19.913 1.00 85.50 111 GLU A CA 1
ATOM 902 C C . GLU A 1 111 ? -3.264 10.668 19.095 1.00 85.50 111 GLU A C 1
ATOM 904 O O . GLU A 1 111 ? -2.694 10.996 18.050 1.00 85.50 111 GLU A O 1
ATOM 909 N N . LEU A 1 112 ? -3.313 9.398 19.508 1.00 86.62 112 LEU A N 1
ATOM 910 C CA . LEU A 1 112 ? -2.724 8.299 18.749 1.00 86.62 112 LEU A CA 1
ATOM 911 C C . LEU A 1 112 ? -3.397 8.126 17.383 1.00 86.62 112 LEU A C 1
ATOM 913 O O . LEU A 1 112 ? -2.708 7.877 16.393 1.00 86.62 112 LEU A O 1
ATOM 917 N N . GLN A 1 113 ? -4.724 8.266 17.307 1.00 87.19 113 GLN A N 1
ATOM 918 C CA . GLN A 1 113 ? -5.446 8.187 16.038 1.00 87.19 113 GLN A CA 1
ATOM 919 C C . GLN A 1 113 ? -5.011 9.303 15.082 1.00 87.19 113 GLN A C 1
ATOM 921 O O . GLN A 1 113 ? -4.636 9.013 13.947 1.00 87.19 113 GLN A O 1
ATOM 926 N N . VAL A 1 114 ? -4.972 10.556 15.548 1.00 90.19 114 VAL A N 1
ATOM 927 C CA . VAL A 1 114 ? -4.499 11.689 14.737 1.00 90.19 114 VAL A CA 1
ATOM 928 C C . VAL A 1 114 ? -3.051 11.473 14.298 1.00 90.19 114 VAL A C 1
ATOM 930 O O . VAL A 1 114 ? -2.737 11.680 13.128 1.00 90.19 114 VAL A O 1
ATOM 933 N N . ARG A 1 115 ? -2.172 10.985 15.185 1.00 92.62 115 ARG A N 1
ATOM 934 C CA . ARG A 1 115 ? -0.787 10.636 14.829 1.00 92.62 115 ARG A CA 1
ATOM 935 C C . ARG A 1 115 ? -0.743 9.606 13.697 1.00 92.62 115 ARG A C 1
ATOM 937 O O . ARG A 1 115 ? -0.027 9.815 12.719 1.00 92.62 115 ARG A O 1
ATOM 944 N N . ARG A 1 116 ? -1.516 8.521 13.796 1.00 92.75 116 ARG A N 1
ATOM 945 C CA . ARG A 1 116 ? -1.591 7.487 12.750 1.00 92.75 116 ARG A CA 1
ATOM 946 C C . ARG A 1 116 ? -2.118 8.039 11.432 1.00 92.75 116 ARG A C 1
ATOM 948 O O . ARG A 1 116 ? -1.589 7.684 10.384 1.00 92.75 116 ARG A O 1
ATOM 955 N N . ASP A 1 117 ? -3.124 8.906 11.469 1.00 93.31 117 ASP A N 1
ATOM 956 C CA . ASP A 1 117 ? -3.708 9.498 10.264 1.00 93.31 117 ASP A CA 1
ATOM 957 C C . ASP A 1 117 ? -2.755 10.494 9.589 1.00 93.31 117 ASP A C 1
ATOM 959 O O . ASP A 1 117 ? -2.647 10.503 8.362 1.00 93.31 117 ASP A O 1
ATOM 963 N N . VAL A 1 118 ? -1.989 11.267 10.367 1.00 95.12 118 VAL A N 1
ATOM 964 C CA . VAL A 1 118 ? -0.933 12.150 9.844 1.00 95.12 118 VAL A CA 1
ATOM 965 C C . VAL A 1 118 ? 0.153 11.340 9.138 1.00 95.12 118 VAL A C 1
ATOM 967 O O . VAL A 1 118 ? 0.497 11.645 7.996 1.00 95.12 118 VAL A O 1
ATOM 970 N N . ILE A 1 119 ? 0.667 10.288 9.780 1.00 94.94 119 ILE A N 1
ATOM 971 C CA . ILE A 1 119 ? 1.747 9.461 9.218 1.00 94.94 119 ILE A CA 1
ATOM 972 C C . ILE A 1 119 ? 1.247 8.684 7.995 1.00 94.94 119 ILE A C 1
ATOM 974 O O . ILE A 1 119 ? 1.950 8.596 6.985 1.00 94.94 119 ILE A O 1
ATOM 978 N N . PHE A 1 120 ? 0.008 8.188 8.035 1.00 96.00 120 PHE A N 1
ATOM 979 C CA . PHE A 1 120 ? -0.644 7.568 6.885 1.00 96.00 120 PHE A CA 1
ATOM 980 C C . PHE A 1 120 ? -0.770 8.531 5.709 1.00 96.00 120 PHE A C 1
ATOM 982 O O . PHE A 1 120 ? -0.373 8.180 4.601 1.00 96.00 120 PHE A O 1
ATOM 989 N N . CYS A 1 121 ? -1.243 9.756 5.944 1.00 95.81 121 CYS A N 1
ATOM 990 C CA . CYS A 1 121 ? -1.350 10.778 4.908 1.00 95.81 121 CYS A CA 1
ATOM 991 C C . CYS A 1 121 ? 0.020 11.099 4.291 1.00 95.81 121 CYS A C 1
ATOM 993 O O . CYS A 1 121 ? 0.165 11.058 3.072 1.00 95.81 121 CYS A O 1
ATOM 995 N N . GLN A 1 122 ? 1.051 11.325 5.112 1.00 95.50 122 GLN A N 1
ATOM 996 C CA . GLN A 1 122 ? 2.417 11.584 4.637 1.00 95.50 122 GLN A CA 1
ATOM 997 C C . GLN A 1 122 ? 2.958 10.434 3.777 1.00 95.50 122 GLN A C 1
ATOM 999 O O . GLN A 1 122 ? 3.509 10.656 2.697 1.00 95.50 122 GLN A O 1
ATOM 1004 N N . THR A 1 123 ? 2.758 9.199 4.235 1.00 96.56 123 THR A N 1
ATOM 1005 C CA . THR A 1 123 ? 3.228 7.994 3.543 1.00 96.56 123 THR A CA 1
ATOM 1006 C C . THR A 1 123 ? 2.487 7.777 2.224 1.00 96.56 123 THR A C 1
ATOM 1008 O O . THR A 1 123 ? 3.115 7.456 1.213 1.00 96.56 123 THR A O 1
ATOM 1011 N N . LEU A 1 124 ? 1.167 7.988 2.218 1.00 96.56 124 LEU A N 1
ATOM 1012 C CA . LEU A 1 124 ? 0.322 7.867 1.034 1.00 96.56 124 LEU A CA 1
ATOM 1013 C C . LEU A 1 124 ? 0.642 8.948 0.001 1.00 96.56 124 LEU A C 1
ATOM 1015 O O . LEU A 1 124 ? 0.746 8.635 -1.179 1.00 96.56 124 LEU A O 1
ATOM 1019 N N . VAL A 1 125 ? 0.839 10.200 0.418 1.00 96.75 125 VAL A N 1
ATOM 1020 C CA . VAL A 1 125 ? 1.227 11.285 -0.495 1.00 96.75 125 VAL A CA 1
ATOM 1021 C C . VAL A 1 125 ? 2.567 10.968 -1.157 1.00 96.75 125 VAL A C 1
ATOM 1023 O O . VAL A 1 125 ? 2.672 11.080 -2.375 1.00 96.75 125 VAL A O 1
ATOM 1026 N N . ALA A 1 126 ? 3.559 10.490 -0.398 1.00 96.56 126 ALA A N 1
ATOM 1027 C CA . ALA A 1 126 ? 4.828 10.044 -0.975 1.00 96.56 126 ALA A CA 1
ATOM 1028 C C . ALA A 1 126 ? 4.625 8.908 -1.996 1.00 96.56 126 ALA A C 1
ATOM 1030 O O . ALA A 1 126 ? 5.173 8.973 -3.094 1.00 96.56 126 ALA A O 1
ATOM 1031 N N . ALA A 1 127 ? 3.786 7.913 -1.679 1.00 97.31 127 ALA A N 1
ATOM 1032 C CA . ALA A 1 127 ? 3.455 6.824 -2.599 1.00 97.31 127 ALA A CA 1
ATOM 1033 C C . ALA A 1 127 ? 2.800 7.322 -3.894 1.00 97.31 127 ALA A C 1
ATOM 1035 O O . ALA A 1 127 ? 3.207 6.906 -4.978 1.00 97.31 127 ALA A O 1
ATOM 1036 N N . ILE A 1 128 ? 1.804 8.208 -3.785 1.00 96.88 128 ILE A N 1
ATOM 1037 C CA . ILE A 1 128 ? 1.095 8.784 -4.932 1.00 96.88 128 ILE A CA 1
ATOM 1038 C C . ILE A 1 128 ? 2.078 9.563 -5.802 1.00 96.88 128 ILE A C 1
ATOM 1040 O O . ILE A 1 128 ? 2.142 9.304 -6.996 1.00 96.88 128 ILE A O 1
ATOM 1044 N N . CYS A 1 129 ? 2.885 10.456 -5.224 1.00 95.94 129 CYS A N 1
ATOM 1045 C CA . CYS A 1 129 ? 3.840 11.263 -5.983 1.00 95.94 129 CYS A CA 1
ATOM 1046 C C . CYS A 1 129 ? 4.877 10.399 -6.716 1.00 95.94 129 CYS A C 1
ATOM 1048 O O . CYS A 1 129 ? 5.067 10.561 -7.920 1.00 95.94 129 CYS A O 1
ATOM 1050 N N . THR A 1 130 ? 5.517 9.448 -6.027 1.00 96.88 130 THR A N 1
ATOM 1051 C CA . THR A 1 130 ? 6.515 8.563 -6.651 1.00 96.88 130 THR A CA 1
ATOM 1052 C C . THR A 1 130 ? 5.890 7.689 -7.736 1.00 96.88 130 THR A C 1
ATOM 1054 O O . THR A 1 130 ? 6.486 7.499 -8.797 1.00 96.88 130 THR A O 1
ATOM 1057 N N . PHE A 1 131 ? 4.681 7.175 -7.501 1.00 97.62 131 PHE A N 1
ATOM 1058 C CA . PHE A 1 131 ? 3.968 6.399 -8.505 1.00 97.62 131 PHE A CA 1
ATOM 1059 C C . PHE A 1 131 ? 3.569 7.252 -9.713 1.00 97.62 131 PHE A C 1
ATOM 1061 O O . PHE A 1 131 ? 3.780 6.808 -10.836 1.00 97.62 131 PHE A O 1
ATOM 1068 N N . THR A 1 132 ? 3.048 8.467 -9.510 1.00 96.06 132 THR A N 1
ATOM 1069 C CA . THR A 1 132 ? 2.689 9.399 -10.590 1.00 96.06 132 THR A CA 1
ATOM 1070 C C . THR A 1 132 ? 3.889 9.686 -11.483 1.00 96.06 132 THR A C 1
ATOM 1072 O O . THR A 1 132 ? 3.776 9.559 -12.698 1.00 96.06 132 THR A O 1
ATOM 1075 N N . GLU A 1 133 ? 5.051 10.001 -10.908 1.00 95.50 133 GLU A N 1
ATOM 1076 C CA . GLU A 1 133 ? 6.267 10.268 -11.687 1.00 95.50 133 GLU A CA 1
ATOM 1077 C C . GLU A 1 133 ? 6.686 9.059 -12.533 1.00 95.50 133 GLU A C 1
ATOM 1079 O O . GLU A 1 133 ? 6.921 9.178 -13.739 1.00 95.50 133 GLU A O 1
ATOM 1084 N N . GLN A 1 134 ? 6.714 7.863 -11.939 1.00 97.12 134 GLN A N 1
ATOM 1085 C CA . GLN A 1 134 ? 7.084 6.647 -12.662 1.00 97.12 134 GLN A CA 1
ATOM 1086 C C . GLN A 1 134 ? 6.039 6.249 -13.715 1.00 97.12 134 GLN A C 1
ATOM 1088 O O . GLN A 1 134 ? 6.401 5.847 -14.823 1.00 97.12 134 GLN A O 1
ATOM 1093 N N . LEU A 1 135 ? 4.750 6.404 -13.404 1.00 96.50 135 LEU A N 1
ATOM 1094 C CA . LEU A 1 135 ? 3.645 6.180 -14.331 1.00 96.50 135 LEU A CA 1
ATOM 1095 C C . LEU A 1 135 ? 3.757 7.117 -15.533 1.00 96.50 135 LEU A C 1
ATOM 1097 O O . LEU A 1 135 ? 3.690 6.660 -16.671 1.00 96.50 135 LEU A O 1
ATOM 1101 N N . MET A 1 136 ? 3.983 8.409 -15.302 1.00 94.88 136 MET A N 1
ATOM 1102 C CA . MET A 1 136 ? 4.144 9.383 -16.377 1.00 94.88 136 MET A CA 1
ATOM 1103 C C . MET A 1 136 ? 5.405 9.126 -17.197 1.00 94.88 136 MET A C 1
ATOM 1105 O O . MET A 1 136 ? 5.368 9.273 -18.420 1.00 94.88 136 MET A O 1
ATOM 1109 N N . ALA A 1 137 ? 6.502 8.687 -16.577 1.00 94.94 137 ALA A N 1
ATOM 1110 C CA . ALA A 1 137 ? 7.688 8.249 -17.304 1.00 94.94 137 ALA A CA 1
ATOM 1111 C C . ALA A 1 137 ? 7.387 7.038 -18.205 1.00 94.94 137 ALA A C 1
ATOM 1113 O O . ALA A 1 137 ? 7.825 7.013 -19.357 1.00 94.94 137 ALA A O 1
ATOM 1114 N N . ALA A 1 138 ? 6.602 6.070 -17.726 1.00 95.94 138 ALA A N 1
ATOM 1115 C CA . ALA A 1 138 ? 6.207 4.898 -18.504 1.00 95.94 138 ALA A CA 1
ATOM 1116 C C . ALA A 1 138 ? 5.234 5.244 -19.642 1.00 95.94 138 ALA A C 1
ATOM 1118 O O . ALA A 1 138 ? 5.446 4.845 -20.786 1.00 95.94 138 ALA A O 1
ATOM 1119 N N . LEU A 1 139 ? 4.210 6.059 -19.384 1.00 94.12 139 LEU A N 1
ATOM 1120 C CA . LEU A 1 139 ? 3.258 6.489 -20.414 1.00 94.12 139 LEU A CA 1
ATOM 1121 C C . LEU A 1 139 ? 3.927 7.365 -21.489 1.00 94.12 139 LEU A C 1
ATOM 1123 O O . LEU A 1 139 ? 3.510 7.363 -22.649 1.00 94.12 139 LEU A O 1
ATOM 1127 N N . ASN A 1 140 ? 5.011 8.063 -21.143 1.00 94.12 140 ASN A N 1
ATOM 1128 C CA . ASN A 1 140 ? 5.854 8.802 -22.086 1.00 94.12 140 ASN A CA 1
ATOM 1129 C C . ASN A 1 140 ? 6.977 7.965 -22.721 1.00 94.12 140 ASN A C 1
ATOM 1131 O O . ASN A 1 140 ? 7.821 8.528 -23.417 1.00 94.12 140 ASN A O 1
ATOM 1135 N N . TYR A 1 141 ? 6.995 6.644 -22.510 1.00 93.88 141 TYR A N 1
ATOM 1136 C CA . TYR A 1 141 ? 7.996 5.721 -23.060 1.00 93.88 141 TYR A CA 1
ATOM 1137 C C . TYR A 1 141 ? 9.448 6.052 -22.671 1.00 93.88 141 TYR A C 1
ATOM 1139 O O . TYR A 1 141 ? 10.384 5.794 -23.431 1.00 93.88 141 TYR A O 1
ATOM 1147 N N . ARG A 1 142 ? 9.646 6.642 -21.486 1.00 93.81 142 ARG A N 1
ATOM 1148 C CA . ARG A 1 142 ? 10.961 6.990 -20.919 1.00 93.81 142 ARG A CA 1
ATOM 1149 C C . ARG A 1 142 ? 11.411 6.041 -19.813 1.00 93.81 142 ARG A C 1
ATOM 1151 O O . ARG A 1 142 ? 12.591 6.026 -19.483 1.00 93.81 142 ARG A O 1
ATOM 1158 N N . TYR A 1 143 ? 10.496 5.267 -19.236 1.00 94.62 143 TYR A N 1
ATOM 1159 C CA . TYR A 1 143 ? 10.828 4.324 -18.177 1.00 94.62 143 TYR A CA 1
ATOM 1160 C C . TYR A 1 143 ? 11.543 3.090 -18.739 1.00 94.62 143 TYR A C 1
ATOM 1162 O O . TYR A 1 143 ? 11.092 2.488 -19.715 1.00 94.62 143 TYR A O 1
ATOM 1170 N N . ASN A 1 144 ? 12.655 2.706 -18.112 1.00 92.69 144 ASN A N 1
ATOM 1171 C CA . ASN A 1 144 ? 13.383 1.492 -18.454 1.00 92.69 144 ASN A CA 1
ATOM 1172 C C . ASN A 1 144 ? 14.092 0.935 -17.214 1.00 92.69 144 ASN A C 1
ATOM 1174 O O . ASN A 1 144 ? 15.009 1.569 -16.700 1.00 92.69 144 ASN A O 1
ATOM 1178 N N . ASN A 1 145 ? 13.664 -0.235 -16.745 1.00 90.06 145 ASN A N 1
ATOM 1179 C CA . ASN A 1 145 ? 14.293 -0.999 -15.660 1.00 90.06 145 ASN A CA 1
ATOM 1180 C C . ASN A 1 145 ? 15.201 -2.139 -16.162 1.00 90.06 145 ASN A C 1
ATOM 1182 O O . ASN A 1 145 ? 15.849 -2.806 -15.360 1.00 90.06 145 ASN A O 1
ATOM 1186 N N . ASN A 1 146 ? 15.260 -2.346 -17.480 1.00 85.75 146 ASN A N 1
ATOM 1187 C CA . ASN A 1 146 ? 16.031 -3.389 -18.158 1.00 85.75 146 ASN A CA 1
ATOM 1188 C C . ASN A 1 146 ? 17.038 -2.799 -19.162 1.00 85.75 146 ASN A C 1
ATOM 1190 O O . ASN A 1 146 ? 17.442 -3.469 -20.113 1.00 85.75 146 ASN A O 1
ATOM 1194 N N . GLY A 1 147 ? 17.463 -1.546 -18.961 1.00 82.88 147 GLY A N 1
ATOM 1195 C CA . GLY A 1 147 ? 18.308 -0.826 -19.919 1.00 82.88 147 GLY A CA 1
ATOM 1196 C C . GLY A 1 147 ? 19.645 -1.508 -20.217 1.00 82.88 147 GLY A C 1
ATOM 1197 O O . GLY A 1 147 ? 20.181 -1.353 -21.309 1.00 82.88 147 GLY A O 1
ATOM 1198 N N . GLU A 1 148 ? 20.151 -2.326 -19.292 1.00 84.69 148 GLU A N 1
ATOM 1199 C CA . GLU A 1 148 ? 21.374 -3.116 -19.480 1.00 84.69 148 GLU A CA 1
ATOM 1200 C C . GLU A 1 148 ? 21.271 -4.201 -20.559 1.00 84.69 148 GLU A C 1
ATOM 1202 O O . GLU A 1 148 ? 22.293 -4.691 -21.032 1.00 84.69 148 GLU A O 1
ATOM 1207 N N . TYR A 1 149 ? 20.057 -4.595 -20.947 1.00 83.88 149 TYR A N 1
ATOM 1208 C CA . TYR A 1 149 ? 19.817 -5.677 -21.904 1.00 83.88 149 TYR A CA 1
ATOM 1209 C C . TYR A 1 149 ? 19.450 -5.162 -23.301 1.00 83.88 149 TYR A C 1
ATOM 1211 O O . TYR A 1 149 ? 18.787 -5.870 -24.055 1.00 83.88 149 TYR A O 1
ATOM 1219 N N . GLU A 1 150 ? 19.857 -3.928 -23.626 1.00 80.62 150 GLU A N 1
ATOM 1220 C CA . GLU A 1 150 ? 19.576 -3.249 -24.905 1.00 80.62 150 GLU A CA 1
ATOM 1221 C C . GLU A 1 150 ? 18.073 -3.160 -25.235 1.00 80.62 150 GLU A C 1
ATOM 1223 O O . GLU A 1 150 ? 17.665 -3.033 -26.390 1.00 80.62 150 GLU A O 1
ATOM 1228 N N . GLU A 1 151 ? 17.223 -3.212 -24.207 1.00 83.69 151 GLU A N 1
ATOM 1229 C CA . GLU A 1 151 ? 15.780 -3.099 -24.363 1.00 83.69 151 GLU A CA 1
ATOM 1230 C C . GLU A 1 151 ? 15.375 -1.641 -24.614 1.00 83.69 151 GLU A C 1
ATOM 1232 O O . GLU A 1 151 ? 15.802 -0.725 -23.901 1.00 83.69 151 GLU A O 1
ATOM 1237 N N . SER A 1 152 ? 14.520 -1.417 -25.619 1.00 90.38 152 SER A N 1
ATOM 1238 C CA . SER A 1 152 ? 14.007 -0.081 -25.922 1.00 90.38 152 SER A CA 1
ATOM 1239 C C . SER A 1 152 ? 13.177 0.457 -24.749 1.00 90.38 152 SER A C 1
ATOM 1241 O O . SER A 1 152 ? 12.416 -0.277 -24.114 1.00 90.38 152 SER A O 1
ATOM 1243 N N . SER A 1 153 ? 13.273 1.760 -24.462 1.00 91.56 153 SER A N 1
ATOM 1244 C CA . SER A 1 153 ? 12.485 2.375 -23.382 1.00 91.56 153 SER A CA 1
ATOM 1245 C C . SER A 1 153 ? 10.977 2.270 -23.630 1.00 91.56 153 SER A C 1
ATOM 1247 O O . SER A 1 153 ? 10.196 2.193 -22.684 1.00 91.56 153 SER A O 1
ATOM 1249 N N . GLN A 1 154 ? 10.559 2.208 -24.897 1.00 92.31 154 GLN A N 1
ATOM 1250 C CA . GLN A 1 154 ? 9.168 1.999 -25.287 1.00 92.31 154 GLN A CA 1
ATOM 1251 C C . GLN A 1 154 ? 8.668 0.603 -24.901 1.00 92.31 154 GLN A C 1
ATOM 1253 O O . GLN A 1 154 ? 7.599 0.486 -24.295 1.00 92.31 154 GLN A O 1
ATOM 1258 N N . ASP A 1 155 ? 9.442 -0.440 -25.210 1.00 90.25 155 ASP A N 1
ATOM 1259 C CA . ASP A 1 155 ? 9.085 -1.820 -24.876 1.00 90.25 155 ASP A CA 1
ATOM 1260 C C . ASP A 1 155 ? 9.135 -2.053 -23.366 1.00 90.25 155 ASP A C 1
ATOM 1262 O O . ASP A 1 155 ? 8.185 -2.605 -22.808 1.00 90.25 155 ASP A O 1
ATOM 1266 N N . ALA A 1 156 ? 10.177 -1.554 -22.692 1.00 91.94 156 ALA A N 1
ATOM 1267 C CA . ALA A 1 156 ? 10.314 -1.653 -21.242 1.00 91.94 156 ALA A CA 1
ATOM 1268 C C . ALA A 1 156 ? 9.152 -0.958 -20.514 1.00 91.94 156 ALA A C 1
ATOM 1270 O O . ALA A 1 156 ? 8.538 -1.539 -19.620 1.00 91.94 156 ALA A O 1
ATOM 1271 N N . SER A 1 157 ? 8.779 0.252 -20.945 1.00 95.31 157 SER A N 1
ATOM 1272 C CA . SER A 1 157 ? 7.635 0.984 -20.389 1.00 95.31 157 SER A CA 1
ATOM 1273 C C . SER A 1 157 ? 6.317 0.225 -20.566 1.00 95.31 157 SER A C 1
ATOM 1275 O O . SER A 1 157 ? 5.544 0.098 -19.616 1.00 95.31 157 SER A O 1
ATOM 1277 N N . ARG A 1 158 ? 6.060 -0.328 -21.761 1.00 93.06 158 ARG A N 1
ATOM 1278 C CA . ARG A 1 158 ? 4.847 -1.118 -22.024 1.00 93.06 158 ARG A CA 1
ATOM 1279 C C . ARG A 1 158 ? 4.820 -2.400 -21.193 1.00 93.06 158 ARG A C 1
ATOM 1281 O O . ARG A 1 158 ? 3.800 -2.712 -20.584 1.00 93.06 158 ARG A O 1
ATOM 1288 N N . LYS A 1 159 ? 5.944 -3.122 -21.127 1.00 92.00 159 LYS A N 1
ATOM 1289 C CA . LYS A 1 159 ? 6.075 -4.327 -20.298 1.00 92.00 159 LYS A CA 1
ATOM 1290 C C . LYS A 1 159 ? 5.849 -4.015 -18.825 1.00 92.00 159 LYS A C 1
ATOM 1292 O O . LYS A 1 159 ? 5.153 -4.782 -18.171 1.00 92.00 159 LYS A O 1
ATOM 1297 N N . TRP A 1 160 ? 6.376 -2.901 -18.321 1.00 95.44 160 TRP A N 1
ATOM 1298 C CA . TRP A 1 160 ? 6.163 -2.484 -16.938 1.00 95.44 160 TRP A CA 1
ATOM 1299 C C . TRP A 1 160 ? 4.688 -2.184 -16.644 1.00 95.44 160 TRP A C 1
ATOM 1301 O O . TRP A 1 160 ? 4.165 -2.684 -15.651 1.00 95.44 160 TRP A O 1
ATOM 1311 N N . LEU A 1 161 ? 3.992 -1.450 -17.522 1.00 95.94 161 LEU A N 1
ATOM 1312 C CA . LEU A 1 161 ? 2.557 -1.168 -17.372 1.00 95.94 161 LEU A CA 1
ATOM 1313 C C . LEU A 1 161 ? 1.723 -2.458 -17.322 1.00 95.94 161 LEU A C 1
ATOM 1315 O O . LEU A 1 161 ? 0.870 -2.627 -16.450 1.00 95.94 161 LEU A O 1
ATOM 1319 N N . GLU A 1 162 ? 1.994 -3.396 -18.228 1.00 94.56 162 GLU A N 1
ATOM 1320 C CA . GLU A 1 162 ? 1.331 -4.701 -18.239 1.00 94.56 162 GLU A CA 1
ATOM 1321 C C . GLU A 1 162 ? 1.691 -5.547 -17.007 1.00 94.56 162 GLU A C 1
ATOM 1323 O O . GLU A 1 162 ? 0.818 -6.206 -16.439 1.00 94.56 162 GLU A O 1
ATOM 1328 N N . GLN A 1 163 ? 2.947 -5.489 -16.550 1.00 94.00 163 GLN A N 1
ATOM 1329 C CA . GLN A 1 163 ? 3.407 -6.175 -15.344 1.00 94.00 163 GLN A CA 1
ATOM 1330 C C . GLN A 1 163 ? 2.618 -5.691 -14.124 1.00 94.00 163 GLN A C 1
ATOM 1332 O O . GLN A 1 163 ? 1.982 -6.508 -13.460 1.00 94.00 163 GLN A O 1
ATOM 1337 N N . ILE A 1 164 ? 2.586 -4.378 -13.853 1.00 95.75 164 ILE A N 1
ATOM 1338 C CA . ILE A 1 164 ? 1.886 -3.833 -12.676 1.00 95.75 164 ILE A CA 1
ATOM 1339 C C . ILE A 1 164 ? 0.376 -4.083 -12.735 1.00 95.75 164 ILE A C 1
ATOM 1341 O O . ILE A 1 164 ? -0.259 -4.262 -11.693 1.00 95.75 164 ILE A O 1
ATOM 1345 N N . ALA A 1 165 ? -0.202 -4.170 -13.939 1.00 94.31 165 ALA A N 1
ATOM 1346 C CA . ALA A 1 165 ? -1.599 -4.542 -14.115 1.00 94.31 165 ALA A CA 1
ATOM 1347 C C . ALA A 1 165 ? -1.885 -5.954 -13.596 1.00 94.31 165 ALA A C 1
ATOM 1349 O O . ALA A 1 165 ? -2.958 -6.183 -13.038 1.00 94.31 165 ALA A O 1
ATOM 1350 N N . VAL A 1 166 ? -0.943 -6.891 -13.701 1.00 93.38 166 VAL A N 1
ATOM 1351 C CA . VAL A 1 166 ? -1.106 -8.265 -13.206 1.00 93.38 166 VAL A CA 1
ATOM 1352 C C . VAL A 1 166 ? -0.628 -8.408 -11.759 1.00 93.38 166 VAL A C 1
ATOM 1354 O O . VAL A 1 166 ? -1.351 -8.944 -10.916 1.00 93.38 166 VAL A O 1
ATOM 1357 N N . THR A 1 167 ? 0.569 -7.917 -11.442 1.00 93.81 167 THR A N 1
ATOM 1358 C CA . THR A 1 167 ? 1.240 -8.181 -10.161 1.00 93.81 167 THR A CA 1
ATOM 1359 C C . THR A 1 167 ? 0.806 -7.251 -9.030 1.00 93.81 167 THR A C 1
ATOM 1361 O O . THR A 1 167 ? 0.940 -7.624 -7.859 1.00 93.81 167 THR A O 1
ATOM 1364 N N . GLY A 1 168 ? 0.266 -6.076 -9.362 1.00 95.88 168 GLY A N 1
ATOM 1365 C CA . GLY A 1 168 ? 0.230 -4.918 -8.468 1.00 95.88 168 GLY A CA 1
ATOM 1366 C C . GLY A 1 168 ? 1.531 -4.116 -8.555 1.00 95.88 168 GLY A C 1
ATOM 1367 O O . GLY A 1 168 ? 2.504 -4.576 -9.154 1.00 95.88 168 GLY A O 1
ATOM 1368 N N . VAL A 1 169 ? 1.549 -2.927 -7.955 1.00 97.06 169 VAL A N 1
ATOM 1369 C CA . VAL A 1 169 ? 2.749 -2.081 -7.877 1.00 97.06 169 VAL A CA 1
ATOM 1370 C C . VAL A 1 169 ? 3.473 -2.317 -6.554 1.00 97.06 169 VAL A C 1
ATOM 1372 O O . VAL A 1 169 ? 2.846 -2.393 -5.496 1.00 97.06 169 VAL A O 1
ATOM 1375 N N . LEU A 1 170 ? 4.798 -2.438 -6.619 1.00 97.88 170 LEU A N 1
ATOM 1376 C CA . LEU A 1 170 ? 5.662 -2.565 -5.450 1.00 97.88 170 LEU A CA 1
ATOM 1377 C C . LEU A 1 170 ? 6.203 -1.185 -5.052 1.00 97.88 170 LEU A C 1
ATOM 1379 O O . LEU A 1 170 ? 6.872 -0.532 -5.848 1.00 97.88 170 LEU A O 1
ATOM 1383 N N . LEU A 1 171 ? 5.937 -0.762 -3.820 1.00 97.94 171 LEU A N 1
ATOM 1384 C CA . LEU A 1 171 ? 6.474 0.446 -3.200 1.00 97.94 171 LEU A CA 1
ATOM 1385 C C . LEU A 1 171 ? 7.647 0.059 -2.295 1.00 97.94 171 LEU A C 1
ATOM 1387 O O . LEU A 1 171 ? 7.460 -0.592 -1.264 1.00 97.94 171 LEU A O 1
ATOM 1391 N N . SER A 1 172 ? 8.854 0.452 -2.691 1.00 97.44 172 SER A N 1
ATOM 1392 C CA . SER A 1 172 ? 10.093 0.179 -1.970 1.00 97.44 172 SER A CA 1
ATOM 1393 C C . SER A 1 172 ? 10.492 1.366 -1.109 1.00 97.44 172 SER A C 1
ATOM 1395 O O . SER A 1 172 ? 11.104 2.311 -1.605 1.00 97.44 172 SER A O 1
ATOM 1397 N N . TYR A 1 173 ? 10.203 1.285 0.187 1.00 97.00 173 TYR A N 1
ATOM 1398 C CA . TYR A 1 173 ? 10.673 2.256 1.162 1.00 97.00 173 TYR A CA 1
ATOM 1399 C C . TYR A 1 173 ? 12.042 1.843 1.707 1.00 97.00 173 TYR A C 1
ATOM 1401 O O . TYR A 1 173 ? 12.220 0.744 2.233 1.00 97.00 173 TYR A O 1
ATOM 1409 N N . GLN A 1 174 ? 13.014 2.739 1.594 1.00 94.56 174 GLN A N 1
ATOM 1410 C CA . GLN A 1 174 ? 14.346 2.592 2.161 1.00 94.56 174 GLN A CA 1
ATOM 1411 C C . GLN A 1 174 ? 14.523 3.592 3.288 1.00 94.56 174 GLN A C 1
ATOM 1413 O O . GLN A 1 174 ? 14.460 4.798 3.068 1.00 94.56 174 GLN A O 1
ATOM 1418 N N . SER A 1 175 ? 14.740 3.091 4.494 1.00 93.62 175 SER A N 1
ATOM 1419 C CA . SER A 1 175 ? 14.918 3.905 5.682 1.00 93.62 175 SER A CA 1
ATOM 1420 C C . SER A 1 175 ? 16.373 3.927 6.118 1.00 93.62 175 SER A C 1
ATOM 1422 O O . SER A 1 175 ? 16.999 2.888 6.333 1.00 93.62 175 SER A O 1
ATOM 1424 N N . LEU A 1 176 ? 16.883 5.143 6.283 1.00 91.06 176 LEU A N 1
ATOM 1425 C CA . LEU A 1 176 ? 18.201 5.412 6.848 1.00 91.06 176 LEU A CA 1
ATOM 1426 C C . LEU A 1 176 ? 18.141 5.629 8.368 1.00 91.06 176 LEU A C 1
ATOM 1428 O O . LEU A 1 176 ? 19.163 5.960 8.968 1.00 91.06 176 LEU A O 1
ATOM 1432 N N . LEU A 1 177 ? 16.948 5.496 8.972 1.00 89.12 177 LEU A N 1
ATOM 1433 C CA . LEU A 1 177 ? 16.671 5.728 10.392 1.00 89.12 177 LEU A CA 1
ATOM 1434 C C . LEU A 1 177 ? 17.455 4.763 11.293 1.00 89.12 177 LEU A C 1
ATOM 1436 O O . LEU A 1 177 ? 17.561 3.569 11.014 1.00 89.12 177 LEU A O 1
ATOM 1440 N N . SER A 1 178 ? 17.971 5.289 12.399 1.00 85.94 178 SER A N 1
ATOM 1441 C CA . SER A 1 178 ? 18.718 4.559 13.408 1.00 85.94 178 SER A CA 1
ATOM 1442 C C . SER A 1 178 ? 17.788 4.088 14.527 1.00 85.94 178 SER A C 1
ATOM 1444 O O . SER A 1 178 ? 17.247 4.913 15.268 1.00 85.94 178 SER A O 1
ATOM 1446 N N . PRO A 1 179 ? 17.630 2.769 14.736 1.00 83.69 179 PRO A N 1
ATOM 1447 C CA . PRO A 1 179 ? 16.822 2.242 15.833 1.00 83.69 179 PRO A CA 1
ATOM 1448 C C . PRO A 1 179 ? 17.431 2.531 17.218 1.00 83.69 179 PRO A C 1
ATOM 1450 O O . PRO A 1 179 ? 16.767 2.309 18.236 1.00 83.69 179 PRO A O 1
ATOM 1453 N N . SER A 1 180 ? 18.673 3.020 17.290 1.00 81.25 180 SER A N 1
ATOM 1454 C CA . SER A 1 180 ? 19.320 3.455 18.534 1.00 81.25 180 SER A CA 1
ATOM 1455 C C . SER A 1 180 ? 18.754 4.779 19.061 1.00 81.25 180 SER A C 1
ATOM 1457 O O . SER A 1 180 ? 18.733 4.993 20.273 1.00 81.25 180 SER A O 1
ATOM 1459 N N . VAL A 1 181 ? 18.255 5.655 18.182 1.00 84.69 181 VAL A N 1
ATOM 1460 C CA . VAL A 1 181 ? 17.659 6.943 18.564 1.00 84.69 181 VAL A CA 1
ATOM 1461 C C . VAL A 1 181 ? 16.171 6.741 18.840 1.00 84.69 181 VAL A C 1
ATOM 1463 O O . VAL A 1 181 ? 15.439 6.243 17.989 1.00 84.69 181 VAL A O 1
ATOM 1466 N N . LYS A 1 182 ? 15.696 7.130 20.032 1.00 85.75 182 LYS A N 1
ATOM 1467 C CA . LYS A 1 182 ? 14.308 6.882 20.469 1.00 85.75 182 LYS A CA 1
ATOM 1468 C C . LYS A 1 182 ? 13.271 7.430 19.482 1.00 85.75 182 LYS A C 1
ATOM 1470 O O . LYS A 1 182 ? 12.323 6.729 19.153 1.00 85.75 182 LYS A O 1
ATOM 1475 N N . GLU A 1 183 ? 13.448 8.660 19.015 1.00 87.88 183 GLU A N 1
ATOM 1476 C CA . GLU A 1 183 ? 12.524 9.319 18.080 1.00 87.88 183 GLU A CA 1
ATOM 1477 C C . GLU A 1 183 ? 12.468 8.593 16.730 1.00 87.88 183 GLU A C 1
ATOM 1479 O O . GLU A 1 183 ? 11.386 8.329 16.208 1.00 87.88 183 GLU A O 1
ATOM 1484 N N . GLU A 1 184 ? 13.626 8.186 16.208 1.00 89.25 184 GLU A N 1
ATOM 1485 C CA . GLU A 1 184 ? 13.739 7.455 14.944 1.00 89.25 184 GLU A CA 1
ATOM 1486 C C . GLU A 1 184 ? 13.221 6.020 15.049 1.00 89.25 184 GLU A C 1
ATOM 1488 O O . GLU A 1 184 ? 12.605 5.518 14.111 1.00 89.25 184 GLU A O 1
ATOM 1493 N N . ARG A 1 185 ? 13.394 5.374 16.208 1.00 88.94 185 ARG A N 1
ATOM 1494 C CA . ARG A 1 185 ? 12.782 4.074 16.498 1.00 88.94 185 ARG A CA 1
ATOM 1495 C C . ARG A 1 185 ? 11.261 4.159 16.471 1.00 88.94 185 ARG A C 1
ATOM 1497 O O . ARG A 1 185 ? 10.629 3.326 15.832 1.00 88.94 185 ARG A O 1
ATOM 1504 N N . VAL A 1 186 ? 10.677 5.157 17.135 1.00 89.94 186 VAL A N 1
ATOM 1505 C CA . VAL A 1 186 ? 9.219 5.340 17.119 1.00 89.94 186 VAL A CA 1
ATOM 1506 C C . VAL A 1 186 ? 8.744 5.628 15.691 1.00 89.94 186 VAL A C 1
ATOM 1508 O O . VAL A 1 186 ? 7.764 5.038 15.250 1.00 89.94 186 VAL A O 1
ATOM 1511 N N . ALA A 1 187 ? 9.472 6.449 14.926 1.00 92.31 187 ALA A N 1
ATOM 1512 C CA . ALA A 1 187 ? 9.163 6.681 13.515 1.00 92.31 187 ALA A CA 1
ATOM 1513 C C . ALA A 1 187 ? 9.222 5.387 12.674 1.00 92.31 187 ALA A C 1
ATOM 1515 O O . ALA A 1 187 ? 8.353 5.170 11.831 1.00 92.31 187 ALA A O 1
ATOM 1516 N N . LEU A 1 188 ? 10.195 4.501 12.929 1.00 93.00 188 LEU A N 1
ATOM 1517 C CA . LEU A 1 188 ? 10.296 3.180 12.293 1.00 93.00 188 LEU A CA 1
ATOM 1518 C C . LEU A 1 188 ? 9.123 2.253 12.646 1.00 93.00 188 LEU A C 1
ATOM 1520 O O . LEU A 1 188 ? 8.636 1.512 11.790 1.00 93.00 188 LEU A O 1
ATOM 1524 N N . GLU A 1 189 ? 8.662 2.270 13.893 1.00 92.25 189 GLU A N 1
ATOM 1525 C CA . GLU A 1 189 ? 7.499 1.490 14.327 1.00 92.25 189 GLU A CA 1
ATOM 1526 C C . GLU A 1 189 ? 6.204 2.012 13.694 1.00 92.25 189 GLU A C 1
ATOM 1528 O O . GLU A 1 189 ? 5.410 1.221 13.171 1.00 92.25 189 GLU A O 1
ATOM 1533 N N . ASP A 1 190 ? 6.034 3.334 13.661 1.00 94.00 190 ASP A N 1
ATOM 1534 C CA . ASP A 1 190 ? 4.877 3.984 13.055 1.00 94.00 190 ASP A CA 1
ATOM 1535 C C . ASP A 1 190 ? 4.808 3.731 11.545 1.00 94.00 190 ASP A C 1
ATOM 1537 O O . ASP A 1 190 ? 3.751 3.351 11.033 1.00 94.00 190 ASP A O 1
ATOM 1541 N N . ILE A 1 191 ? 5.921 3.886 10.817 1.00 94.56 191 ILE A N 1
ATOM 1542 C CA . ILE A 1 191 ? 5.943 3.638 9.369 1.00 94.56 191 ILE A CA 1
ATOM 1543 C C . ILE A 1 191 ? 5.721 2.154 9.069 1.00 94.56 191 ILE A C 1
ATOM 1545 O O . ILE A 1 191 ? 4.948 1.819 8.176 1.00 94.56 191 ILE A O 1
ATOM 1549 N N . LYS A 1 192 ? 6.300 1.237 9.858 1.00 94.25 192 LYS A N 1
ATOM 1550 C CA . LYS A 1 192 ? 6.061 -0.209 9.722 1.00 94.25 192 LYS A CA 1
ATOM 1551 C C . LYS A 1 192 ? 4.577 -0.552 9.861 1.00 94.25 192 LYS A C 1
ATOM 1553 O O . LYS A 1 192 ? 4.083 -1.391 9.107 1.00 94.25 192 LYS A O 1
ATOM 1558 N N . ALA A 1 193 ? 3.875 0.052 10.822 1.00 93.31 193 ALA A N 1
ATOM 1559 C CA . ALA A 1 193 ? 2.435 -0.137 10.990 1.00 93.31 193 ALA A CA 1
ATOM 1560 C C . ALA A 1 193 ? 1.653 0.481 9.821 1.00 93.31 193 ALA A C 1
ATOM 1562 O O . ALA A 1 193 ? 0.835 -0.194 9.201 1.00 93.31 193 ALA A O 1
ATOM 1563 N N . THR A 1 194 ? 1.986 1.720 9.463 1.00 95.38 194 THR A N 1
ATOM 1564 C CA . THR A 1 194 ? 1.344 2.480 8.385 1.00 95.38 194 THR A CA 1
ATOM 1565 C C . THR A 1 194 ? 1.442 1.773 7.035 1.00 95.38 194 THR A C 1
ATOM 1567 O O . THR A 1 194 ? 0.459 1.700 6.304 1.00 95.38 194 THR A O 1
ATOM 1570 N N . LEU A 1 195 ? 2.600 1.195 6.706 1.00 95.56 195 LEU A N 1
ATOM 1571 C CA . LEU A 1 195 ? 2.805 0.498 5.437 1.00 95.56 195 LEU A CA 1
ATOM 1572 C C . LEU A 1 195 ? 1.912 -0.734 5.286 1.00 95.56 195 LEU A C 1
ATOM 1574 O O . LEU A 1 195 ? 1.537 -1.050 4.161 1.00 95.56 195 LEU A O 1
ATOM 1578 N N . ARG A 1 196 ? 1.538 -1.407 6.383 1.00 93.62 196 ARG A N 1
ATOM 1579 C CA . ARG A 1 196 ? 0.577 -2.523 6.332 1.00 93.62 196 ARG A CA 1
ATOM 1580 C C . ARG A 1 196 ? -0.811 -2.037 5.942 1.00 93.62 196 ARG A C 1
ATOM 1582 O O . ARG A 1 196 ? -1.469 -2.675 5.138 1.00 93.62 196 ARG A O 1
ATOM 1589 N N . GLU A 1 197 ? -1.226 -0.901 6.485 1.00 93.31 197 GLU A N 1
ATOM 1590 C CA . GLU A 1 197 ? -2.530 -0.301 6.195 1.00 93.31 197 GLU A CA 1
ATOM 1591 C C . GLU A 1 197 ? -2.562 0.352 4.803 1.00 93.31 197 GLU A C 1
ATOM 1593 O O . GLU A 1 197 ? -3.609 0.429 4.168 1.00 93.31 197 GLU A O 1
ATOM 1598 N N . LEU A 1 198 ? -1.406 0.784 4.288 1.00 94.62 198 LEU A N 1
ATOM 1599 C CA . LEU A 1 198 ? -1.275 1.306 2.927 1.00 94.62 198 LEU A CA 1
ATOM 1600 C C . LEU A 1 198 ? -1.579 0.241 1.858 1.00 94.62 198 LEU A C 1
ATOM 1602 O O . LEU A 1 198 ? -2.027 0.590 0.771 1.00 94.62 198 LEU A O 1
ATOM 1606 N N . GLU A 1 199 ? -1.369 -1.048 2.145 1.00 93.62 199 GLU A N 1
ATOM 1607 C CA . GLU A 1 199 ? -1.656 -2.143 1.199 1.00 93.62 199 GLU A CA 1
ATOM 1608 C C . GLU A 1 199 ? -3.158 -2.323 0.917 1.00 93.62 199 GLU A C 1
ATOM 1610 O O . GLU A 1 199 ? -3.519 -2.892 -0.116 1.00 93.62 199 GLU A O 1
ATOM 1615 N N . ASP A 1 200 ? -4.029 -1.794 1.784 1.00 94.12 200 ASP A N 1
ATOM 1616 C CA . ASP A 1 200 ? -5.482 -1.785 1.583 1.00 94.12 200 ASP A CA 1
ATOM 1617 C C . ASP A 1 200 ? -5.943 -0.649 0.652 1.00 94.12 200 ASP A C 1
ATOM 1619 O O . ASP A 1 200 ? -7.082 -0.650 0.172 1.00 94.12 200 ASP A O 1
ATOM 1623 N N . VAL A 1 201 ? -5.063 0.319 0.365 1.00 95.94 201 VAL A N 1
ATOM 1624 C CA . VAL A 1 201 ? -5.339 1.400 -0.583 1.00 95.94 201 VAL A CA 1
ATOM 1625 C C . VAL A 1 201 ? -5.270 0.869 -2.007 1.00 95.94 201 VAL A C 1
ATOM 1627 O O . VAL A 1 201 ? -4.415 0.060 -2.372 1.00 95.94 201 VAL A O 1
ATOM 1630 N N . VAL A 1 202 ? -6.180 1.358 -2.844 1.00 95.38 202 VAL A N 1
ATOM 1631 C CA . VAL A 1 202 ? -6.293 0.926 -4.234 1.00 95.38 202 VAL A CA 1
ATOM 1632 C C . VAL A 1 202 ? -6.255 2.123 -5.172 1.00 95.38 202 VAL A C 1
ATOM 1634 O O . VAL A 1 202 ? -6.938 3.124 -4.948 1.00 95.38 202 VAL A O 1
ATOM 1637 N N . PHE A 1 203 ? -5.481 2.000 -6.248 1.00 97.00 203 PHE A N 1
ATOM 1638 C CA . PHE A 1 203 ? -5.384 3.008 -7.297 1.00 97.00 203 PHE A CA 1
ATOM 1639 C C . PHE A 1 203 ? -6.325 2.672 -8.460 1.00 97.00 203 PHE A C 1
ATOM 1641 O O . PHE A 1 203 ? -6.411 1.523 -8.900 1.00 97.00 203 PHE A O 1
ATOM 1648 N N . TYR A 1 204 ? -7.036 3.681 -8.950 1.00 95.50 204 TYR A N 1
ATOM 1649 C CA . TYR A 1 204 ? -7.948 3.613 -10.090 1.00 95.50 204 TYR A CA 1
ATOM 1650 C C . TYR A 1 204 ? -7.539 4.629 -11.142 1.00 95.50 204 TYR A C 1
ATOM 1652 O O . TYR A 1 204 ? -7.030 5.693 -10.806 1.00 95.50 204 TYR A O 1
ATOM 1660 N N . PHE A 1 205 ? -7.833 4.330 -12.400 1.00 94.88 205 PHE A N 1
ATOM 1661 C CA . PHE A 1 205 ? -7.568 5.225 -13.517 1.00 94.88 205 PHE A CA 1
ATOM 1662 C C . PHE A 1 205 ? -8.889 5.606 -14.173 1.00 94.88 205 PHE A C 1
ATOM 1664 O O . PHE A 1 205 ? -9.752 4.750 -14.367 1.00 94.88 205 PHE A O 1
ATOM 1671 N N . LYS A 1 206 ? -9.052 6.888 -14.490 1.00 92.50 206 LYS A N 1
ATOM 1672 C CA . LYS A 1 206 ? -10.184 7.405 -15.258 1.00 92.50 206 LYS A CA 1
ATOM 1673 C C . LYS A 1 206 ? -9.685 8.387 -16.306 1.00 92.50 206 LYS A C 1
ATOM 1675 O O . LYS A 1 206 ? -8.709 9.101 -16.079 1.00 92.50 206 LYS A O 1
ATOM 1680 N N . GLU A 1 207 ? -10.366 8.422 -17.439 1.00 89.75 207 GLU A N 1
ATOM 1681 C CA . GLU A 1 207 ? -10.173 9.471 -18.432 1.00 89.75 207 GLU A CA 1
ATOM 1682 C C . GLU A 1 207 ? -10.833 10.762 -17.932 1.00 89.75 207 GLU A C 1
ATOM 1684 O O . GLU A 1 207 ? -11.906 10.732 -17.322 1.00 89.75 207 GLU A O 1
ATOM 1689 N N . MET A 1 208 ? -10.153 11.889 -18.117 1.00 83.31 208 MET A N 1
ATOM 1690 C CA . MET A 1 208 ? -10.660 13.204 -17.748 1.00 83.31 208 MET A CA 1
ATOM 1691 C C . MET A 1 208 ? -11.484 13.796 -18.897 1.00 83.31 208 MET A C 1
ATOM 1693 O O . MET A 1 208 ? -10.937 14.080 -19.962 1.00 83.31 208 MET A O 1
ATOM 1697 N N . ASP A 1 209 ? -12.771 14.051 -18.650 1.00 66.50 209 ASP A N 1
ATOM 1698 C CA . ASP A 1 209 ? -13.594 14.924 -19.490 1.00 66.50 209 ASP A CA 1
ATOM 1699 C C . ASP A 1 209 ? -13.241 16.386 -19.149 1.00 66.50 209 ASP A C 1
ATOM 1701 O O . ASP A 1 209 ? -13.580 16.881 -18.080 1.00 66.50 209 ASP A O 1
ATOM 1705 N N . GLU A 1 210 ? -12.548 17.067 -20.064 1.00 59.47 210 GLU A N 1
ATOM 1706 C CA . GLU A 1 210 ? -12.261 18.516 -20.079 1.00 59.47 210 GLU A CA 1
ATOM 1707 C C . GLU A 1 210 ? -11.046 19.047 -19.270 1.00 59.47 210 GLU A C 1
ATOM 1709 O O . GLU A 1 210 ? -10.870 18.881 -18.064 1.00 59.47 210 GLU A O 1
ATOM 1714 N N . THR A 1 211 ? -10.178 19.761 -19.996 1.00 55.91 211 THR A N 1
ATOM 1715 C CA . THR A 1 211 ? -8.904 20.365 -19.573 1.00 55.91 211 THR A CA 1
ATOM 1716 C C . THR A 1 211 ? -9.110 21.599 -18.688 1.00 55.91 211 THR A C 1
ATOM 1718 O O . THR A 1 211 ? -9.104 22.728 -19.180 1.00 55.91 211 THR A O 1
ATOM 1721 N N . LEU A 1 212 ? -9.285 21.412 -17.379 1.00 56.84 212 LEU A N 1
ATOM 1722 C CA . LEU A 1 212 ? -9.515 22.529 -16.446 1.00 56.84 212 LEU A CA 1
ATOM 1723 C C . LEU A 1 212 ? -8.234 23.149 -15.854 1.00 56.84 212 LEU A C 1
ATOM 1725 O O . LEU A 1 212 ? -8.299 24.244 -15.298 1.00 56.84 212 LEU A O 1
ATOM 1729 N N . VAL A 1 213 ? -7.065 22.507 -15.984 1.00 59.47 213 VAL A N 1
ATOM 1730 C CA . VAL A 1 213 ? -5.806 23.012 -15.400 1.00 59.47 213 VAL A CA 1
ATOM 1731 C C . VAL A 1 213 ? -4.666 22.948 -16.415 1.00 59.47 213 VAL A C 1
ATOM 1733 O O . VAL A 1 213 ? -4.284 21.877 -16.883 1.00 59.47 213 VAL A O 1
ATOM 1736 N N . ALA A 1 214 ? -4.099 24.106 -16.758 1.00 55.44 214 ALA A N 1
ATOM 1737 C CA . ALA A 1 214 ? -2.916 24.178 -17.609 1.00 55.44 214 ALA A CA 1
ATOM 1738 C C . ALA A 1 214 ? -1.704 23.536 -16.903 1.00 55.44 214 ALA A C 1
ATOM 1740 O O . ALA A 1 214 ? -1.431 23.837 -15.743 1.00 55.44 214 ALA A O 1
ATOM 1741 N N . ASN A 1 215 ? -0.948 22.708 -17.631 1.00 60.09 215 ASN A N 1
ATOM 1742 C CA . ASN A 1 215 ? 0.320 22.087 -17.210 1.00 60.09 215 ASN A CA 1
ATOM 1743 C C . ASN A 1 215 ? 0.248 20.996 -16.122 1.00 60.09 215 ASN A C 1
ATOM 1745 O O . ASN A 1 215 ? 1.279 20.666 -15.539 1.00 60.09 215 ASN A O 1
ATOM 1749 N N . THR A 1 216 ? -0.913 20.388 -15.865 1.00 64.69 216 THR A N 1
ATOM 1750 C CA . THR A 1 216 ? -1.004 19.198 -15.000 1.00 64.69 216 THR A CA 1
ATOM 1751 C C . THR A 1 216 ? -1.446 17.991 -15.820 1.00 64.69 216 THR A C 1
ATOM 1753 O O . THR A 1 216 ? -2.584 17.925 -16.268 1.00 64.69 216 THR A O 1
ATOM 1756 N N . SER A 1 217 ? -0.534 17.040 -16.035 1.00 68.38 217 SER A N 1
ATOM 1757 C CA . SER A 1 217 ? -0.786 15.826 -16.825 1.00 68.38 217 SER A CA 1
ATOM 1758 C C . SER A 1 217 ? -1.632 14.777 -16.096 1.00 68.38 217 SER A C 1
ATOM 1760 O O . SER A 1 217 ? -2.203 13.904 -16.744 1.00 68.38 217 SER A O 1
ATOM 1762 N N . VAL A 1 218 ? -1.715 14.853 -14.762 1.00 83.50 218 VAL A N 1
ATOM 1763 C CA . VAL A 1 218 ? -2.492 13.925 -13.932 1.00 83.50 218 VAL A CA 1
ATOM 1764 C C . VAL A 1 218 ? -3.175 14.668 -12.791 1.00 83.50 218 VAL A C 1
ATOM 1766 O O . VAL A 1 218 ? -2.507 15.315 -11.988 1.00 83.50 218 VAL A O 1
ATOM 1769 N N . PHE A 1 219 ? -4.492 14.521 -12.670 1.00 87.69 219 PHE A N 1
ATOM 1770 C CA . PHE A 1 219 ? -5.247 15.001 -11.512 1.00 87.69 219 PHE A CA 1
ATOM 1771 C C . PHE A 1 219 ? -5.548 13.842 -10.551 1.00 87.69 219 PHE A C 1
ATOM 1773 O O . PHE A 1 219 ? -5.761 12.706 -10.976 1.00 87.69 219 PHE A O 1
ATOM 1780 N N . HIS A 1 220 ? -5.515 14.100 -9.243 1.00 91.44 220 HIS A N 1
ATOM 1781 C CA . HIS A 1 220 ? -5.701 13.076 -8.212 1.00 91.44 220 HIS A CA 1
ATOM 1782 C C . HIS A 1 220 ? -6.956 13.381 -7.402 1.00 91.44 220 HIS A C 1
ATOM 1784 O O . HIS A 1 220 ? -7.132 14.496 -6.913 1.00 91.44 220 HIS A O 1
ATOM 1790 N N . HIS A 1 221 ? -7.802 12.376 -7.206 1.00 92.69 221 HIS A N 1
ATOM 1791 C CA . HIS A 1 221 ? -8.946 12.464 -6.308 1.00 92.69 221 HIS A CA 1
ATOM 1792 C C . HIS A 1 221 ? -8.915 11.311 -5.315 1.00 92.69 221 HIS A C 1
ATOM 1794 O O . HIS A 1 221 ? -8.681 10.166 -5.695 1.00 92.69 221 HIS A O 1
ATOM 1800 N N . ILE A 1 222 ? -9.138 11.612 -4.042 1.00 94.19 222 ILE A N 1
ATOM 1801 C CA . ILE A 1 222 ? -9.115 10.621 -2.970 1.00 94.19 222 ILE A CA 1
ATOM 1802 C C . ILE A 1 222 ? -10.549 10.425 -2.485 1.00 94.19 222 ILE A C 1
ATOM 1804 O O . ILE A 1 222 ? -11.201 11.380 -2.072 1.00 94.19 222 ILE A O 1
ATOM 1808 N N . GLU A 1 223 ? -11.019 9.183 -2.523 1.00 92.75 223 GLU A N 1
ATOM 1809 C CA . GLU A 1 223 ? -12.360 8.777 -2.103 1.00 92.75 223 GLU A CA 1
ATOM 1810 C C . GLU A 1 223 ? -12.289 7.709 -1.004 1.00 92.75 223 GLU A C 1
ATOM 1812 O O . GLU A 1 223 ? -11.327 6.944 -0.905 1.00 92.75 223 GLU A O 1
ATOM 1817 N N . GLY A 1 224 ? -13.360 7.593 -0.218 1.00 90.94 224 GLY A N 1
ATOM 1818 C CA . GLY A 1 224 ? -13.555 6.500 0.735 1.00 90.94 224 GLY A CA 1
ATOM 1819 C C . GLY A 1 224 ? -13.286 6.875 2.190 1.00 90.94 224 GLY A C 1
ATOM 1820 O O . GLY A 1 224 ? -13.383 8.035 2.586 1.00 90.94 224 GLY A O 1
ATOM 1821 N N . SER A 1 225 ? -13.005 5.857 3.003 1.00 88.06 225 SER A N 1
ATOM 1822 C CA . SER A 1 225 ? -12.709 5.983 4.434 1.00 88.06 225 SER A CA 1
ATOM 1823 C C . SER A 1 225 ? -11.335 5.401 4.756 1.00 88.06 225 SER A C 1
ATOM 1825 O O . SER A 1 225 ? -10.696 4.775 3.913 1.00 88.06 225 SER A O 1
ATOM 1827 N N . ARG A 1 226 ? -10.893 5.547 6.009 1.00 81.62 226 ARG A N 1
ATOM 1828 C CA . ARG A 1 226 ? -9.586 5.070 6.475 1.00 81.62 226 ARG A CA 1
ATOM 1829 C C . ARG A 1 226 ? -9.328 3.574 6.243 1.00 81.62 226 ARG A C 1
ATOM 1831 O O . ARG A 1 226 ? -8.177 3.186 6.083 1.00 81.62 226 ARG A O 1
ATOM 1838 N N . GLN A 1 227 ? -10.381 2.755 6.237 1.00 81.00 227 GLN A N 1
ATOM 1839 C CA . GLN A 1 227 ? -10.304 1.302 6.037 1.00 81.00 227 GLN A CA 1
ATOM 1840 C C . GLN A 1 227 ? -10.449 0.874 4.568 1.00 81.00 227 GLN A C 1
ATOM 1842 O O . GLN A 1 227 ? -10.250 -0.292 4.251 1.00 81.00 227 GLN A O 1
ATOM 1847 N N . ALA A 1 228 ? -10.869 1.779 3.681 1.00 86.88 228 ALA A N 1
ATOM 1848 C CA . ALA A 1 228 ? -11.187 1.460 2.290 1.00 86.88 228 ALA A CA 1
ATOM 1849 C C . ALA A 1 228 ? -10.964 2.687 1.399 1.00 86.88 228 ALA A C 1
ATOM 1851 O O . ALA A 1 228 ? -11.893 3.201 0.767 1.00 86.88 228 ALA A O 1
ATOM 1852 N N . LEU A 1 229 ? -9.727 3.179 1.395 1.00 93.88 229 LEU A N 1
ATOM 1853 C CA . LEU A 1 229 ? -9.354 4.400 0.696 1.00 93.88 229 LEU A CA 1
ATOM 1854 C C . LEU A 1 229 ? -8.996 4.098 -0.762 1.00 93.88 229 LEU A C 1
ATOM 1856 O O . LEU A 1 229 ? -8.332 3.108 -1.078 1.00 93.88 229 LEU A O 1
ATOM 1860 N N . ARG A 1 230 ? -9.461 4.953 -1.667 1.00 94.69 230 ARG A N 1
ATOM 1861 C CA . ARG A 1 230 ? -9.274 4.814 -3.111 1.00 94.69 230 ARG A CA 1
ATOM 1862 C C . ARG A 1 230 ? -8.664 6.091 -3.653 1.00 94.69 230 ARG A C 1
ATOM 1864 O O . ARG A 1 230 ? -9.123 7.180 -3.323 1.00 94.69 230 ARG A O 1
ATOM 1871 N N . VAL A 1 231 ? -7.655 5.951 -4.502 1.00 96.44 231 VAL A N 1
ATOM 1872 C CA . VAL A 1 231 ? -7.032 7.083 -5.194 1.00 96.44 231 VAL A CA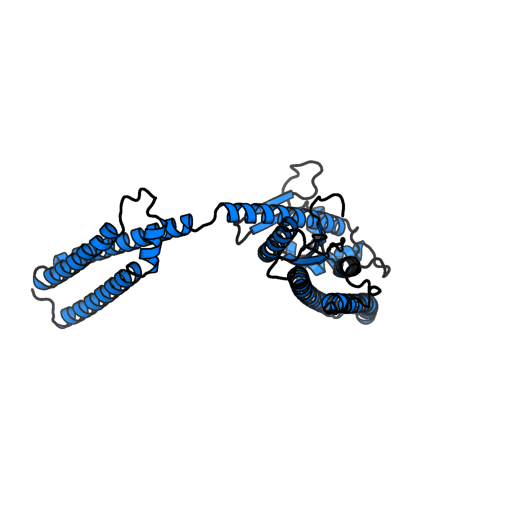 1
ATOM 1873 C C . VAL A 1 231 ? -7.337 6.959 -6.676 1.00 96.44 231 VAL A C 1
ATOM 1875 O O . VAL A 1 231 ? -6.990 5.960 -7.302 1.00 96.44 231 VAL A O 1
ATOM 1878 N N . VAL A 1 232 ? -8.009 7.958 -7.232 1.00 95.31 232 VAL A N 1
ATOM 1879 C CA . VAL A 1 232 ? -8.386 8.027 -8.642 1.00 95.31 232 VAL A CA 1
ATOM 1880 C C . VAL A 1 232 ? -7.425 8.962 -9.367 1.00 95.31 232 VAL A C 1
ATOM 1882 O O . VAL A 1 232 ? -7.320 10.143 -9.034 1.00 95.31 232 VAL A O 1
ATOM 1885 N N . PHE A 1 233 ? -6.737 8.416 -10.362 1.00 94.75 233 PHE A N 1
ATOM 1886 C CA . PHE A 1 233 ? -5.835 9.106 -11.269 1.00 94.75 233 PHE A CA 1
ATOM 1887 C C . PHE A 1 233 ? -6.616 9.464 -12.529 1.00 94.75 233 PHE A C 1
ATOM 1889 O O . PHE A 1 233 ? -7.001 8.584 -13.301 1.00 94.75 233 PHE A O 1
ATOM 1896 N N . TYR A 1 234 ? -6.859 10.755 -12.718 1.00 92.38 234 TYR A N 1
ATOM 1897 C CA . TYR A 1 234 ? -7.475 11.294 -13.920 1.00 92.38 234 TYR A CA 1
ATOM 1898 C C . TYR A 1 234 ? -6.383 11.641 -14.926 1.00 92.38 234 TYR A C 1
ATOM 1900 O O . TYR A 1 234 ? -5.514 12.469 -14.639 1.00 92.38 234 TYR A O 1
ATOM 1908 N N . LEU A 1 235 ? -6.419 10.973 -16.075 1.00 91.19 235 LEU A N 1
ATOM 1909 C CA . LEU A 1 235 ? -5.462 11.121 -17.169 1.00 91.19 235 LEU A CA 1
ATOM 1910 C C . LEU A 1 235 ? -6.148 11.753 -18.381 1.00 91.19 235 LEU A C 1
ATOM 1912 O O . LEU A 1 235 ? -7.346 11.559 -18.591 1.00 91.19 235 LEU A O 1
ATOM 1916 N N . ASP A 1 236 ? -5.386 12.472 -19.202 1.00 89.12 236 ASP A N 1
ATOM 1917 C CA . ASP A 1 236 ? -5.869 12.876 -20.524 1.00 89.12 236 ASP A CA 1
ATOM 1918 C C . ASP A 1 236 ? -6.041 11.662 -21.460 1.00 89.12 236 ASP A C 1
ATOM 1920 O O . ASP A 1 236 ? -5.507 10.577 -21.216 1.00 89.12 236 ASP A O 1
ATOM 1924 N N . SER A 1 237 ? -6.761 11.857 -22.566 1.00 88.94 237 SER A N 1
ATOM 1925 C CA . SER A 1 237 ? -7.056 10.797 -23.540 1.00 88.94 237 SER A CA 1
ATOM 1926 C C . SER A 1 237 ? -5.798 10.146 -24.147 1.00 88.94 237 SER A C 1
ATOM 1928 O O . SER A 1 237 ? -5.748 8.940 -24.416 1.00 88.94 237 SER A O 1
ATOM 1930 N N . PHE A 1 238 ? -4.723 10.922 -24.322 1.00 88.56 238 PHE A N 1
ATOM 1931 C CA . PHE A 1 238 ? -3.465 10.431 -24.892 1.00 88.56 238 PHE A CA 1
ATOM 1932 C C . PHE A 1 238 ? -2.724 9.482 -23.944 1.00 88.56 238 PHE A C 1
ATOM 1934 O O . PHE A 1 238 ? -2.156 8.481 -24.380 1.00 88.56 238 PHE A O 1
ATOM 1941 N N . HIS A 1 239 ? -2.708 9.793 -22.653 1.00 91.25 239 HIS A N 1
ATOM 1942 C CA . HIS A 1 239 ? -2.114 8.957 -21.621 1.00 91.25 239 HIS A CA 1
ATOM 1943 C C . HIS A 1 239 ? -3.034 7.783 -21.267 1.00 91.25 239 HIS A C 1
ATOM 1945 O O . HIS A 1 239 ? -2.544 6.669 -21.084 1.00 91.25 239 HIS A O 1
ATOM 1951 N N . PHE A 1 240 ? -4.353 7.996 -21.231 1.00 92.12 240 PHE A N 1
ATOM 1952 C CA . PHE A 1 240 ? -5.333 6.958 -20.908 1.00 92.12 240 PHE A CA 1
ATOM 1953 C C . PHE A 1 240 ? -5.334 5.821 -21.940 1.00 92.12 240 PHE A C 1
ATOM 1955 O O . PHE A 1 240 ? -5.239 4.661 -21.553 1.00 92.12 240 PHE A O 1
ATOM 1962 N N . SER A 1 241 ? -5.291 6.138 -23.239 1.00 91.25 241 SER A N 1
ATOM 1963 C CA . SER A 1 241 ? -5.233 5.146 -24.337 1.00 91.25 241 SER A CA 1
ATOM 1964 C C . SER A 1 241 ? -3.956 4.293 -24.391 1.00 91.25 241 SER A C 1
ATOM 1966 O O . SER A 1 241 ? -3.855 3.357 -25.185 1.00 91.25 241 SER A O 1
ATOM 1968 N N . LYS A 1 242 ? -2.941 4.617 -23.580 1.00 92.44 242 LYS A N 1
ATOM 1969 C CA . LYS A 1 242 ? -1.710 3.821 -23.445 1.00 92.44 242 LYS A CA 1
ATOM 1970 C C . LYS A 1 242 ? -1.749 2.863 -22.260 1.00 92.44 242 LYS A C 1
ATOM 1972 O O . LYS A 1 242 ? -0.810 2.079 -22.093 1.00 92.44 242 LYS A O 1
ATOM 1977 N N . LEU A 1 243 ? -2.770 2.948 -21.408 1.00 93.62 243 LEU A N 1
ATOM 1978 C CA . LEU A 1 243 ? -2.904 2.042 -20.281 1.00 93.62 243 LEU A CA 1
ATOM 1979 C C . LEU A 1 243 ? -3.249 0.623 -20.762 1.00 93.62 243 LEU A C 1
ATOM 1981 O O . LEU A 1 243 ? -3.890 0.433 -21.790 1.00 93.62 243 LEU A O 1
ATOM 1985 N N . PRO A 1 244 ? -2.853 -0.409 -20.004 1.00 93.62 244 PRO A N 1
ATOM 1986 C CA . PRO A 1 244 ? -3.348 -1.759 -20.215 1.00 93.62 244 PRO A CA 1
ATOM 1987 C C . PRO A 1 244 ? -4.878 -1.815 -20.164 1.00 93.62 244 PRO A C 1
ATOM 1989 O O . PRO A 1 244 ? -5.495 -1.226 -19.273 1.00 93.62 244 PRO A O 1
ATOM 1992 N N . THR A 1 245 ? -5.474 -2.641 -21.026 1.00 90.06 245 THR A N 1
ATOM 1993 C CA . THR A 1 245 ? -6.934 -2.819 -21.137 1.00 90.06 245 THR A CA 1
ATOM 1994 C C . THR A 1 245 ? -7.610 -3.126 -19.801 1.00 90.06 245 THR A C 1
ATOM 1996 O O . THR A 1 245 ? -8.745 -2.721 -19.568 1.00 90.06 245 THR A O 1
ATOM 1999 N N . LYS A 1 246 ? -6.923 -3.801 -18.870 1.00 92.19 246 LYS A N 1
ATOM 2000 C CA . LYS A 1 246 ? -7.435 -4.038 -17.512 1.00 92.19 246 LYS A CA 1
ATOM 2001 C C . LYS A 1 246 ? -7.867 -2.738 -16.821 1.00 92.19 246 LYS A C 1
ATOM 2003 O O . LYS A 1 246 ? -8.896 -2.738 -16.154 1.00 92.19 246 LYS A O 1
ATOM 2008 N N . PHE A 1 247 ? -7.089 -1.667 -16.942 1.00 92.38 247 PHE A N 1
ATOM 2009 C CA . PHE A 1 247 ? -7.382 -0.390 -16.291 1.00 92.38 247 PHE A CA 1
ATOM 2010 C C . PHE A 1 247 ? -8.420 0.427 -17.059 1.00 92.38 247 PHE A C 1
ATOM 2012 O O . PHE A 1 247 ? -9.251 1.069 -16.424 1.00 92.38 247 PHE A O 1
ATOM 2019 N N . GLU A 1 248 ? -8.444 0.325 -18.390 1.00 87.00 248 GLU A N 1
ATOM 2020 C CA . GLU A 1 248 ? -9.479 0.951 -19.227 1.00 87.00 248 GLU A CA 1
ATOM 2021 C C . GLU A 1 248 ? -10.887 0.453 -18.859 1.00 87.00 248 GLU A C 1
ATOM 2023 O O . GLU A 1 248 ? -11.829 1.234 -18.773 1.00 87.00 248 GLU A O 1
ATOM 2028 N N . HIS A 1 249 ? -11.028 -0.838 -18.533 1.00 88.75 249 HIS A N 1
ATOM 2029 C CA . HIS A 1 249 ? -12.297 -1.436 -18.095 1.00 88.75 249 HIS A CA 1
ATOM 2030 C C . HIS A 1 249 ? -12.613 -1.209 -16.600 1.00 88.75 249 HIS A C 1
ATOM 2032 O O . HIS A 1 249 ? -13.405 -1.947 -16.012 1.00 88.75 249 HIS A O 1
ATOM 2038 N N . GLY A 1 250 ? -11.982 -0.223 -15.954 1.00 87.31 250 GLY A N 1
ATOM 2039 C CA . GLY A 1 250 ? -12.207 0.101 -14.540 1.00 87.31 250 GLY A CA 1
ATOM 2040 C C . GLY A 1 250 ? -11.526 -0.854 -13.556 1.00 87.31 250 GLY A C 1
ATOM 2041 O O . GLY A 1 250 ? -11.878 -0.891 -12.374 1.00 87.31 250 GLY A O 1
ATOM 2042 N N . GLY A 1 251 ? -10.554 -1.642 -14.020 1.00 91.81 251 GLY A N 1
ATOM 2043 C CA . GLY A 1 251 ? -9.723 -2.461 -13.151 1.00 91.81 251 GLY A CA 1
ATOM 2044 C C . GLY A 1 251 ? -8.880 -1.610 -12.207 1.00 91.81 251 GLY A C 1
ATOM 2045 O O . GLY A 1 251 ? -8.532 -0.465 -12.489 1.00 91.81 251 GLY A O 1
ATOM 2046 N N . CYS A 1 252 ? -8.534 -2.199 -11.070 1.00 93.06 252 CYS A N 1
ATOM 2047 C CA . CYS A 1 252 ? -7.826 -1.505 -10.011 1.00 93.06 252 CYS A CA 1
ATOM 2048 C C . CYS A 1 252 ? -6.385 -2.003 -9.853 1.00 93.06 252 CYS A C 1
ATOM 2050 O O . CYS A 1 252 ? -6.065 -3.163 -10.151 1.00 93.06 252 CYS A O 1
ATOM 2052 N N . LEU A 1 253 ? -5.513 -1.116 -9.381 1.00 96.44 253 LEU A N 1
ATOM 2053 C CA . LEU A 1 253 ? -4.115 -1.395 -9.091 1.00 96.44 253 LEU A CA 1
ATOM 2054 C C . LEU A 1 253 ? -3.922 -1.503 -7.576 1.00 96.44 253 LEU A C 1
ATOM 2056 O O . LEU A 1 253 ? -4.175 -0.560 -6.827 1.00 96.44 253 LEU A O 1
ATOM 2060 N N . LYS A 1 254 ? -3.480 -2.683 -7.132 1.00 95.88 254 LYS A N 1
ATOM 2061 C CA . LYS A 1 254 ? -3.171 -2.962 -5.725 1.00 95.88 254 LYS A CA 1
ATOM 2062 C C . LYS A 1 254 ? -1.750 -2.531 -5.389 1.00 95.88 254 LYS A C 1
ATOM 2064 O O . LYS A 1 254 ? -0.846 -2.718 -6.209 1.00 95.88 254 LYS A O 1
ATOM 2069 N N . LEU A 1 255 ? -1.567 -2.040 -4.170 1.00 96.31 255 LEU A N 1
ATOM 2070 C CA . LEU A 1 255 ? -0.269 -1.659 -3.629 1.00 96.31 255 LEU A CA 1
ATOM 2071 C C . LEU A 1 255 ? 0.339 -2.820 -2.839 1.00 96.31 255 LEU A C 1
ATOM 2073 O O . LEU A 1 255 ? -0.355 -3.536 -2.120 1.00 96.31 255 LEU A O 1
ATOM 2077 N N . GLN A 1 256 ? 1.647 -3.005 -2.967 1.00 96.81 256 GLN A N 1
ATOM 2078 C CA . GLN A 1 256 ? 2.438 -3.851 -2.080 1.00 96.81 256 GLN A CA 1
ATOM 2079 C C . GLN A 1 256 ? 3.572 -3.010 -1.522 1.00 96.81 256 GLN A C 1
ATOM 2081 O O . GLN A 1 256 ? 4.289 -2.377 -2.290 1.00 96.81 256 GLN A O 1
ATOM 2086 N N . SER A 1 257 ? 3.741 -2.985 -0.206 1.00 96.69 257 SER A N 1
ATOM 2087 C CA . SER A 1 257 ? 4.726 -2.125 0.442 1.00 96.69 257 SER A CA 1
ATOM 2088 C C . SER A 1 257 ? 5.799 -2.948 1.145 1.00 96.69 257 SER A C 1
ATOM 2090 O O . SER A 1 257 ? 5.532 -3.948 1.823 1.00 96.69 257 SER A O 1
ATOM 2092 N N . ILE A 1 258 ? 7.044 -2.516 0.979 1.00 97.31 258 ILE A N 1
ATOM 2093 C CA . ILE A 1 258 ? 8.209 -3.094 1.647 1.00 97.31 258 ILE A CA 1
ATOM 2094 C C . ILE A 1 258 ? 9.028 -1.983 2.290 1.00 97.31 258 ILE A C 1
ATOM 2096 O O . ILE A 1 258 ? 9.048 -0.854 1.804 1.00 97.31 258 ILE A O 1
ATOM 2100 N N . LEU A 1 259 ? 9.709 -2.324 3.378 1.00 96.75 259 LEU A N 1
ATOM 2101 C CA . LEU A 1 259 ? 10.585 -1.428 4.120 1.00 96.75 259 LEU A CA 1
ATOM 2102 C C . LEU A 1 259 ? 11.924 -2.112 4.373 1.00 96.75 259 LEU A C 1
ATOM 2104 O O . LEU A 1 259 ? 11.989 -3.063 5.154 1.00 96.75 259 LEU A O 1
ATOM 2108 N N . PHE A 1 260 ? 12.983 -1.628 3.736 1.00 94.88 260 PHE A N 1
ATOM 2109 C CA . PHE A 1 260 ? 14.347 -1.983 4.116 1.00 94.88 260 PHE A CA 1
ATOM 2110 C C . PHE A 1 260 ? 14.933 -0.861 4.957 1.00 94.88 260 PHE A C 1
ATOM 2112 O O . PHE A 1 260 ? 14.880 0.299 4.564 1.00 94.88 260 PHE A O 1
ATOM 2119 N N . THR A 1 261 ? 15.471 -1.197 6.123 1.00 91.94 261 THR A N 1
ATOM 2120 C CA . THR A 1 261 ? 16.033 -0.228 7.061 1.00 91.94 261 THR A CA 1
ATOM 2121 C C . THR A 1 261 ? 17.450 -0.609 7.447 1.00 91.94 261 THR A C 1
ATOM 2123 O O . THR A 1 261 ? 17.734 -1.773 7.741 1.00 91.94 261 THR A O 1
ATOM 2126 N N . GLN A 1 262 ? 18.334 0.380 7.434 1.00 88.94 262 GLN A N 1
ATOM 2127 C CA . GLN A 1 262 ? 19.720 0.243 7.856 1.00 88.94 262 GLN A CA 1
ATOM 2128 C C . GLN A 1 262 ? 20.220 1.604 8.339 1.00 88.94 262 GLN A C 1
ATOM 2130 O O . GLN A 1 262 ? 20.238 2.568 7.576 1.00 88.94 262 GLN A O 1
ATOM 2135 N N . ALA A 1 263 ? 20.660 1.667 9.594 1.00 83.12 263 ALA A N 1
ATOM 2136 C CA . ALA A 1 263 ? 21.366 2.833 10.110 1.00 83.12 263 ALA A CA 1
ATOM 2137 C C . ALA A 1 263 ? 22.725 2.991 9.406 1.00 83.12 263 ALA A C 1
ATOM 2139 O O . ALA A 1 263 ? 23.457 2.006 9.249 1.00 83.12 263 ALA A O 1
ATOM 2140 N N . LEU A 1 264 ? 23.055 4.219 8.992 1.00 75.00 264 LEU A N 1
ATOM 2141 C CA . LEU A 1 264 ? 24.361 4.551 8.407 1.00 75.00 264 LEU A CA 1
ATOM 2142 C C . LEU A 1 264 ? 25.429 4.794 9.481 1.00 75.00 264 LEU A C 1
ATOM 2144 O O . LEU A 1 264 ? 26.577 4.394 9.298 1.00 75.00 264 LEU A O 1
ATOM 2148 N N . ASP A 1 265 ? 25.032 5.340 10.631 1.00 66.25 265 ASP A N 1
ATOM 2149 C CA . ASP A 1 265 ? 25.929 5.552 11.761 1.00 66.25 265 ASP A CA 1
ATOM 2150 C C . ASP A 1 265 ? 25.948 4.333 12.687 1.00 66.25 265 ASP A C 1
ATOM 2152 O O . ASP A 1 265 ? 24.953 3.995 13.335 1.00 66.25 265 ASP A O 1
ATOM 2156 N N . SER A 1 266 ? 27.110 3.693 12.808 1.00 54.16 266 SER A N 1
ATOM 2157 C CA . SER A 1 266 ? 27.399 2.703 13.847 1.00 54.16 266 SER A CA 1
ATOM 2158 C C . SER A 1 266 ? 27.623 3.400 15.196 1.00 54.16 266 SER A C 1
ATOM 2160 O O . SER A 1 266 ? 28.731 3.406 15.727 1.00 54.16 266 SER A O 1
ATOM 2162 N N . LEU A 1 267 ? 26.593 4.056 15.726 1.00 50.31 267 LEU A N 1
ATOM 2163 C CA . LEU A 1 267 ? 26.602 4.607 17.078 1.00 50.31 267 LEU A CA 1
ATOM 2164 C C . LEU A 1 267 ? 26.049 3.546 18.033 1.00 50.31 267 LEU A C 1
ATOM 2166 O O . LEU A 1 267 ? 24.848 3.260 18.037 1.00 50.31 267 LEU A O 1
ATOM 2170 N N . GLU A 1 268 ? 26.950 2.950 18.821 1.00 45.62 268 GLU A N 1
ATOM 2171 C CA . GLU A 1 268 ? 26.614 2.124 19.983 1.00 45.62 268 GLU A CA 1
ATOM 2172 C C . GLU A 1 268 ? 25.638 2.906 20.872 1.00 45.62 268 GLU A C 1
ATOM 2174 O O . GLU A 1 268 ? 25.984 3.922 21.478 1.00 45.62 268 GLU A O 1
ATOM 2179 N N . GLY A 1 269 ? 24.376 2.477 20.892 1.00 48.31 269 GLY A N 1
ATOM 2180 C CA . GLY A 1 269 ? 23.366 3.082 21.750 1.00 48.31 269 GLY A CA 1
ATOM 2181 C C . GLY A 1 269 ? 23.661 2.790 23.228 1.00 48.31 269 GLY A C 1
ATOM 2182 O O . GLY A 1 269 ? 24.162 1.708 23.546 1.00 48.31 269 GLY A O 1
ATOM 2183 N N . PRO A 1 270 ? 23.338 3.709 24.156 1.00 42.69 270 PRO A N 1
ATOM 2184 C CA . PRO A 1 270 ? 23.526 3.474 25.583 1.00 42.69 270 PRO A CA 1
ATOM 2185 C C . PRO A 1 270 ? 22.692 2.270 26.070 1.00 42.69 270 PRO A C 1
ATOM 2187 O O . PRO A 1 270 ? 21.572 2.053 25.592 1.00 42.69 270 PRO A O 1
ATOM 2190 N N . PRO A 1 271 ? 23.201 1.486 27.040 1.00 42.09 271 PRO A N 1
ATOM 2191 C CA . PRO A 1 271 ? 22.541 0.276 27.514 1.00 42.09 271 PRO A CA 1
ATOM 2192 C C . PRO A 1 271 ? 21.304 0.649 28.339 1.00 42.09 271 PRO A C 1
ATOM 2194 O O . PRO A 1 271 ? 21.423 1.204 29.429 1.00 42.09 271 PRO A O 1
ATOM 2197 N N . GLY A 1 272 ? 20.102 0.362 27.834 1.00 48.44 272 GLY A N 1
ATOM 2198 C CA . GLY A 1 272 ? 18.885 0.652 28.604 1.00 48.44 272 GLY A CA 1
ATOM 2199 C C . GLY A 1 272 ? 17.535 0.293 27.984 1.00 48.44 272 GLY A C 1
ATOM 2200 O O . GLY A 1 272 ? 16.512 0.677 28.544 1.00 48.44 272 GLY A O 1
ATOM 2201 N N . SER A 1 273 ? 17.475 -0.422 26.855 1.00 44.97 273 SER A N 1
ATOM 2202 C CA . SER A 1 273 ? 16.197 -0.834 26.257 1.00 44.97 273 SER A CA 1
ATOM 2203 C C . SER A 1 273 ? 16.032 -2.351 26.290 1.00 44.97 273 SER A C 1
ATOM 2205 O O . SER A 1 273 ? 16.924 -3.080 25.871 1.00 44.97 273 SER A O 1
ATOM 2207 N N . ASN A 1 274 ? 14.871 -2.812 26.764 1.00 50.66 274 ASN A N 1
ATOM 2208 C CA . ASN A 1 274 ? 14.520 -4.230 26.920 1.00 50.66 274 ASN A CA 1
ATOM 2209 C C . ASN A 1 274 ? 14.398 -5.002 25.587 1.00 50.66 274 ASN A C 1
ATOM 2211 O O . ASN A 1 274 ? 14.216 -6.215 25.616 1.00 50.66 274 ASN A O 1
ATOM 2215 N N . VAL A 1 275 ? 14.500 -4.321 24.437 1.00 53.84 275 VAL A N 1
ATOM 2216 C CA . VAL A 1 275 ? 14.593 -4.928 23.100 1.00 53.84 275 VAL A CA 1
ATOM 2217 C C . VAL A 1 275 ? 15.837 -4.361 22.408 1.00 53.84 275 VAL A C 1
ATOM 2219 O O . VAL A 1 275 ? 15.950 -3.130 22.300 1.00 53.84 275 VAL A O 1
ATOM 2222 N N . PRO A 1 276 ? 16.781 -5.205 21.954 1.00 64.56 276 PRO A N 1
ATOM 2223 C CA . PRO A 1 276 ? 17.960 -4.725 21.252 1.00 64.56 276 PRO A CA 1
ATOM 2224 C C . PRO A 1 276 ? 17.538 -4.041 19.934 1.00 64.56 276 PRO A C 1
ATOM 2226 O O . PRO A 1 276 ? 16.735 -4.605 19.188 1.00 64.56 276 PRO A O 1
ATOM 2229 N N . PRO A 1 277 ? 18.048 -2.829 19.628 1.00 61.84 277 PRO A N 1
ATOM 2230 C CA . PRO A 1 277 ? 17.679 -2.056 18.430 1.00 61.84 277 PRO A CA 1
ATOM 2231 C C . PRO A 1 277 ? 17.839 -2.842 17.117 1.00 61.84 277 PRO A C 1
ATOM 2233 O O . PRO A 1 277 ? 17.076 -2.635 16.171 1.00 61.84 277 PRO A O 1
ATOM 2236 N N . ASP A 1 278 ? 18.771 -3.794 17.096 1.00 70.19 278 ASP A N 1
ATOM 2237 C CA . ASP A 1 278 ? 19.054 -4.662 15.955 1.00 70.19 278 ASP A CA 1
ATOM 2238 C C . ASP A 1 278 ? 17.904 -5.629 15.628 1.00 70.19 278 ASP A C 1
ATOM 2240 O O . ASP A 1 278 ? 17.706 -5.985 14.466 1.00 70.19 278 ASP A O 1
ATOM 2244 N N . GLU A 1 279 ? 17.097 -6.029 16.618 1.00 80.88 279 GLU A N 1
ATOM 2245 C CA . GLU A 1 279 ? 16.007 -6.993 16.422 1.00 80.88 279 GLU A CA 1
ATOM 2246 C C . GLU A 1 279 ? 14.836 -6.382 15.642 1.00 80.88 279 GLU A C 1
ATOM 2248 O O . GLU A 1 279 ? 14.276 -7.028 14.753 1.00 80.88 279 GLU A O 1
ATOM 2253 N N . ILE A 1 280 ? 14.500 -5.113 15.906 1.00 82.12 280 ILE A N 1
ATOM 2254 C CA . ILE A 1 280 ? 13.433 -4.398 15.186 1.00 82.12 280 ILE A CA 1
ATOM 2255 C C . ILE A 1 280 ? 13.811 -4.247 13.711 1.00 82.12 280 ILE A C 1
ATOM 2257 O O . ILE A 1 280 ? 13.012 -4.577 12.831 1.00 82.12 280 ILE A O 1
ATOM 2261 N N . GLN A 1 281 ? 15.038 -3.790 13.444 1.00 87.69 281 GLN A N 1
ATOM 2262 C CA . GLN A 1 281 ? 15.569 -3.654 12.089 1.00 87.69 281 GLN A CA 1
ATOM 2263 C C . GLN A 1 281 ? 15.590 -5.005 11.365 1.00 87.69 281 GLN A C 1
ATOM 2265 O O . GLN A 1 281 ? 15.089 -5.112 10.242 1.00 87.69 281 GLN A O 1
ATOM 2270 N N . GLN A 1 282 ? 16.102 -6.055 12.012 1.00 86.75 282 GLN A N 1
ATOM 2271 C CA . GLN A 1 282 ? 16.156 -7.388 11.418 1.00 86.75 282 GLN A CA 1
ATOM 2272 C C . GLN A 1 282 ? 14.756 -7.933 11.107 1.00 86.75 282 GLN A C 1
ATOM 2274 O O . GLN A 1 282 ? 14.531 -8.454 10.015 1.00 86.75 282 GLN A O 1
ATOM 2279 N N . GLN A 1 283 ? 13.791 -7.773 12.017 1.00 90.06 283 GLN A N 1
ATOM 2280 C CA . GLN A 1 283 ? 12.416 -8.228 11.808 1.00 90.06 283 GLN A CA 1
ATOM 2281 C C . GLN A 1 283 ? 11.731 -7.489 10.649 1.00 90.06 283 GLN A C 1
ATOM 2283 O O . GLN A 1 283 ? 11.013 -8.109 9.861 1.00 90.06 283 GLN A O 1
ATOM 2288 N N . ILE A 1 284 ? 11.941 -6.172 10.540 1.00 91.56 284 ILE A N 1
ATOM 2289 C CA . ILE A 1 284 ? 11.433 -5.360 9.426 1.00 91.56 284 ILE A CA 1
ATOM 2290 C C . ILE A 1 284 ? 12.009 -5.877 8.103 1.00 91.56 284 ILE A C 1
ATOM 2292 O O . ILE A 1 284 ? 11.250 -6.208 7.192 1.00 91.56 284 ILE A O 1
ATOM 2296 N N . ASN A 1 285 ? 13.332 -6.030 8.030 1.00 93.38 285 ASN A N 1
ATOM 2297 C CA . ASN A 1 285 ? 14.022 -6.465 6.818 1.00 93.38 285 ASN A CA 1
ATOM 2298 C C . ASN A 1 285 ? 13.636 -7.892 6.400 1.00 93.38 285 ASN A C 1
ATOM 2300 O O . ASN A 1 285 ? 13.442 -8.145 5.212 1.00 93.38 285 ASN A O 1
ATOM 2304 N N . LEU A 1 286 ? 13.470 -8.818 7.353 1.00 93.19 286 LEU A N 1
ATOM 2305 C CA . LEU A 1 286 ? 13.021 -10.191 7.085 1.00 93.19 286 LEU A CA 1
ATOM 2306 C C . LEU A 1 286 ? 11.610 -10.235 6.486 1.00 93.19 286 LEU A C 1
ATOM 2308 O O . LEU A 1 286 ? 11.391 -10.931 5.495 1.00 93.19 286 LEU A O 1
ATOM 2312 N N . ASN A 1 287 ? 10.670 -9.472 7.051 1.00 93.94 287 ASN A N 1
ATOM 2313 C CA . ASN A 1 287 ? 9.301 -9.393 6.534 1.00 93.94 287 ASN A CA 1
ATOM 2314 C C . ASN A 1 287 ? 9.287 -8.813 5.109 1.00 93.94 287 ASN A C 1
ATOM 2316 O O . ASN A 1 287 ? 8.707 -9.393 4.191 1.00 93.94 287 ASN A O 1
ATOM 2320 N N . SER A 1 288 ? 10.012 -7.715 4.897 1.00 95.38 288 SER A N 1
ATOM 2321 C CA . SER A 1 288 ? 10.152 -7.091 3.580 1.00 95.38 288 SER A CA 1
ATOM 2322 C C . SER A 1 288 ? 10.787 -8.030 2.554 1.00 95.38 288 SER A C 1
ATOM 2324 O O . SER A 1 288 ? 10.327 -8.100 1.417 1.00 95.38 288 SER A O 1
ATOM 2326 N N . LEU A 1 289 ? 11.792 -8.814 2.950 1.00 94.75 289 LEU A N 1
ATOM 2327 C CA . LEU A 1 289 ? 12.427 -9.805 2.085 1.00 94.75 289 LEU A CA 1
ATOM 2328 C C . LEU A 1 289 ? 11.451 -10.909 1.649 1.00 94.75 289 LEU A C 1
ATOM 2330 O O . LEU A 1 289 ? 11.480 -11.326 0.490 1.00 94.75 289 LEU A O 1
ATOM 2334 N N . GLU A 1 290 ? 10.580 -11.380 2.542 1.00 95.06 290 GLU A N 1
ATOM 2335 C CA . GLU A 1 290 ? 9.537 -12.351 2.194 1.00 95.06 290 GLU A CA 1
ATOM 2336 C C . GLU A 1 290 ? 8.551 -11.766 1.173 1.00 95.06 290 GLU A C 1
ATOM 2338 O O . GLU A 1 290 ? 8.254 -12.400 0.155 1.00 95.06 290 GLU A O 1
ATOM 2343 N N . LYS A 1 291 ? 8.105 -10.523 1.390 1.00 95.69 291 LYS A N 1
ATOM 2344 C CA . LYS A 1 291 ? 7.230 -9.806 0.453 1.00 95.69 291 LYS A CA 1
ATOM 2345 C C . LYS A 1 291 ? 7.875 -9.629 -0.922 1.00 95.69 291 LYS A C 1
ATOM 2347 O O . LYS A 1 291 ? 7.231 -9.928 -1.927 1.00 95.69 291 LYS A O 1
ATOM 2352 N N . VAL A 1 292 ? 9.149 -9.230 -0.980 1.00 95.75 292 VAL A N 1
ATOM 2353 C CA . VAL A 1 292 ? 9.905 -9.118 -2.240 1.00 95.75 292 VAL A CA 1
ATOM 2354 C C . VAL A 1 292 ? 9.978 -10.458 -2.961 1.00 95.75 292 VAL A C 1
ATOM 2356 O O . VAL A 1 292 ? 9.731 -10.520 -4.162 1.00 95.75 292 VAL A O 1
ATOM 2359 N N . GLN A 1 293 ? 10.254 -11.552 -2.249 1.00 94.25 293 GLN A N 1
ATOM 2360 C CA . GLN A 1 293 ? 10.287 -12.882 -2.863 1.00 94.25 293 GLN A CA 1
ATOM 2361 C C . GLN A 1 293 ? 8.916 -13.307 -3.393 1.00 94.25 293 GLN A C 1
ATOM 2363 O O . GLN A 1 293 ? 8.832 -13.910 -4.462 1.00 94.25 293 GLN A O 1
ATOM 2368 N N . ASN A 1 294 ? 7.838 -12.995 -2.670 1.00 95.06 294 ASN A N 1
ATOM 2369 C CA . ASN A 1 294 ? 6.476 -13.255 -3.129 1.00 95.06 294 ASN A CA 1
ATOM 2370 C C . ASN A 1 294 ? 6.166 -12.460 -4.406 1.00 95.06 294 ASN A C 1
ATOM 2372 O O . ASN A 1 294 ? 5.625 -13.023 -5.357 1.00 95.06 294 ASN A O 1
ATOM 2376 N N . TYR A 1 295 ? 6.545 -11.182 -4.454 1.00 95.75 295 TYR A N 1
ATOM 2377 C CA . TYR A 1 295 ? 6.381 -10.335 -5.635 1.00 95.75 295 TYR A CA 1
ATOM 2378 C C . TYR A 1 295 ? 7.213 -10.836 -6.822 1.00 95.75 295 TYR A C 1
ATOM 2380 O O . TYR A 1 295 ? 6.690 -10.996 -7.923 1.00 95.75 295 TYR A O 1
ATOM 2388 N N . TYR A 1 296 ? 8.471 -11.206 -6.584 1.00 94.56 296 TYR A N 1
ATOM 2389 C CA . TYR A 1 296 ? 9.344 -11.799 -7.593 1.00 94.56 296 TYR A CA 1
ATOM 2390 C C . TYR A 1 296 ? 8.762 -13.094 -8.184 1.00 94.56 296 TYR A C 1
ATOM 2392 O O . TYR A 1 296 ? 8.772 -13.275 -9.401 1.00 94.56 296 TYR A O 1
ATOM 2400 N N . ARG A 1 297 ? 8.160 -13.970 -7.364 1.00 93.56 297 ARG A N 1
ATOM 2401 C CA . ARG A 1 297 ? 7.464 -15.171 -7.868 1.00 93.56 297 ARG A CA 1
ATOM 2402 C C . ARG A 1 297 ? 6.295 -14.821 -8.793 1.00 93.56 297 ARG A C 1
ATOM 2404 O O . ARG A 1 297 ? 6.121 -15.498 -9.803 1.00 93.56 297 ARG A O 1
ATOM 2411 N N . LYS A 1 298 ? 5.527 -13.767 -8.487 1.00 93.75 298 LYS A N 1
ATOM 2412 C CA . LYS A 1 298 ? 4.444 -13.283 -9.364 1.00 93.75 298 LYS A CA 1
ATOM 2413 C C . LYS A 1 298 ? 4.985 -12.745 -10.688 1.00 93.75 298 LYS A C 1
ATOM 2415 O O . LYS A 1 298 ? 4.444 -13.076 -11.736 1.00 93.75 298 LYS A O 1
ATOM 2420 N N . ILE A 1 299 ? 6.068 -11.968 -10.647 1.00 90.88 299 ILE A N 1
ATOM 2421 C CA . ILE A 1 299 ? 6.745 -11.466 -11.850 1.00 90.88 299 ILE A CA 1
ATOM 2422 C C . ILE A 1 299 ? 7.238 -12.623 -12.722 1.00 90.88 299 ILE A C 1
ATOM 2424 O O . ILE A 1 299 ? 7.030 -12.628 -13.933 1.00 90.88 299 ILE A O 1
ATOM 2428 N N . ARG A 1 300 ? 7.861 -13.634 -12.111 1.00 89.81 300 ARG A N 1
ATOM 2429 C CA . ARG A 1 300 ? 8.340 -14.811 -12.835 1.00 89.81 300 ARG A CA 1
ATOM 2430 C C . ARG A 1 300 ? 7.192 -15.559 -13.515 1.00 89.81 300 ARG A C 1
ATOM 2432 O O . ARG A 1 300 ? 7.345 -15.957 -14.664 1.00 89.81 300 ARG A O 1
ATOM 2439 N N . ALA A 1 301 ? 6.051 -15.714 -12.840 1.00 88.94 301 ALA A N 1
ATOM 2440 C CA . ALA A 1 301 ? 4.852 -16.302 -13.439 1.00 88.94 301 ALA A CA 1
ATOM 2441 C C . ALA A 1 301 ? 4.346 -15.474 -14.635 1.00 88.94 301 ALA A C 1
ATOM 2443 O O . ALA A 1 301 ? 4.148 -16.032 -15.709 1.00 88.94 301 ALA A O 1
ATOM 2444 N N . PHE A 1 302 ? 4.257 -14.147 -14.488 1.00 88.75 302 PHE A N 1
ATOM 2445 C CA . PHE A 1 302 ? 3.861 -13.233 -15.566 1.00 88.75 302 PHE A CA 1
ATOM 2446 C C . PHE A 1 302 ? 4.755 -13.360 -16.811 1.00 88.75 302 PHE A C 1
ATOM 2448 O O . PHE A 1 302 ? 4.257 -13.486 -17.931 1.00 88.75 302 PHE A O 1
ATOM 2455 N N . TYR A 1 303 ? 6.081 -13.368 -16.636 1.00 84.31 303 TYR A N 1
ATOM 2456 C CA . TYR A 1 303 ? 7.008 -13.508 -17.761 1.00 84.31 303 TYR A CA 1
ATOM 2457 C C . TYR A 1 303 ? 6.947 -14.892 -18.419 1.00 84.31 303 TYR A C 1
ATOM 2459 O O . TYR A 1 303 ? 7.085 -14.985 -19.640 1.00 84.31 303 TYR A O 1
ATOM 2467 N N . LEU A 1 304 ? 6.714 -15.955 -17.642 1.00 83.75 304 LEU A N 1
ATOM 2468 C CA . LEU A 1 304 ? 6.539 -17.308 -18.173 1.00 83.75 304 LEU A CA 1
ATOM 2469 C C . LEU A 1 304 ? 5.259 -17.421 -19.012 1.00 83.75 304 LEU A C 1
ATOM 2471 O O . LEU A 1 304 ? 5.339 -17.886 -20.147 1.00 83.75 304 LEU A O 1
ATOM 2475 N N . GLU A 1 305 ? 4.123 -16.933 -18.512 1.00 82.62 305 GLU A N 1
ATOM 2476 C CA . GLU A 1 305 ? 2.840 -16.935 -19.236 1.00 82.62 305 GLU A CA 1
ATOM 2477 C C . GLU A 1 305 ? 2.941 -16.153 -20.554 1.00 82.62 305 GLU A C 1
ATOM 2479 O O . GLU A 1 305 ? 2.627 -16.662 -21.626 1.00 82.62 305 GLU A O 1
ATOM 2484 N N . LYS A 1 306 ? 3.518 -14.948 -20.524 1.00 76.19 306 LYS A N 1
ATOM 2485 C CA . LYS A 1 306 ? 3.661 -14.118 -21.730 1.00 76.19 306 LYS A CA 1
ATOM 2486 C C . LYS A 1 306 ? 4.634 -14.702 -22.769 1.00 76.19 306 LYS A C 1
ATOM 2488 O O . LYS A 1 306 ? 4.612 -14.315 -23.942 1.00 76.19 306 LYS A O 1
ATOM 2493 N N . SER A 1 307 ? 5.524 -15.610 -22.358 1.00 68.75 307 SER A N 1
ATOM 2494 C CA . SER A 1 307 ? 6.473 -16.266 -23.264 1.00 68.75 307 SER A CA 1
ATOM 2495 C C . SER A 1 307 ? 5.834 -17.380 -24.102 1.00 68.75 307 SER A C 1
ATOM 2497 O O . SER A 1 307 ? 6.261 -17.589 -25.241 1.00 68.75 307 SER A O 1
ATOM 2499 N N . THR A 1 308 ? 4.780 -18.038 -23.602 1.00 62.78 308 THR A N 1
ATOM 2500 C CA . THR A 1 308 ? 4.122 -19.165 -24.287 1.00 62.78 308 THR A CA 1
ATOM 2501 C C . THR A 1 308 ? 3.174 -18.749 -25.411 1.00 62.78 308 THR A C 1
ATOM 2503 O O . THR A 1 308 ? 2.881 -19.558 -26.285 1.00 62.78 308 THR A O 1
ATOM 2506 N N . ASP A 1 309 ? 2.762 -17.482 -25.455 1.00 61.28 309 ASP A N 1
ATOM 2507 C CA . ASP A 1 309 ? 1.721 -16.994 -26.371 1.00 61.28 309 ASP A CA 1
ATOM 2508 C C . ASP A 1 309 ? 2.217 -16.633 -27.787 1.00 61.28 309 ASP A C 1
ATOM 2510 O O . ASP A 1 309 ? 1.451 -16.129 -28.607 1.00 61.28 309 ASP A O 1
ATOM 2514 N N . SER A 1 310 ? 3.502 -16.831 -28.118 1.00 60.59 310 SER A N 1
ATOM 2515 C CA . SER A 1 310 ? 4.063 -16.330 -29.390 1.00 60.59 310 SER A CA 1
ATOM 2516 C C . SER A 1 310 ? 5.031 -17.276 -30.092 1.00 60.59 310 SER A C 1
ATOM 2518 O O . SER A 1 310 ? 5.862 -17.883 -29.435 1.00 60.59 310 SER A O 1
ATOM 2520 N N . ASN A 1 311 ? 5.024 -17.281 -31.433 1.00 58.28 311 ASN A N 1
ATOM 2521 C CA . ASN A 1 311 ? 5.913 -18.073 -32.309 1.00 58.28 311 ASN A CA 1
ATOM 2522 C C . ASN A 1 311 ? 7.425 -17.753 -32.175 1.00 58.28 311 ASN A C 1
ATOM 2524 O O . ASN A 1 311 ? 8.248 -18.372 -32.845 1.00 58.28 311 ASN A O 1
ATOM 2528 N N . THR A 1 312 ? 7.808 -16.794 -31.324 1.00 62.03 312 THR A N 1
ATOM 2529 C CA . THR A 1 312 ? 9.196 -16.417 -30.995 1.00 62.03 312 THR A CA 1
ATOM 2530 C C . THR A 1 312 ? 9.588 -16.804 -29.562 1.00 62.03 312 THR A C 1
ATOM 2532 O O . THR A 1 312 ? 10.494 -16.203 -28.980 1.00 62.03 312 THR A O 1
ATOM 2535 N N . THR A 1 313 ? 8.926 -17.821 -28.988 1.00 63.91 313 THR A N 1
ATOM 2536 C CA . THR A 1 313 ? 9.099 -18.294 -27.600 1.00 63.91 313 THR A CA 1
ATOM 2537 C C . THR A 1 313 ? 10.568 -18.444 -27.203 1.00 63.91 313 THR A C 1
ATOM 2539 O O . THR A 1 313 ? 10.976 -17.931 -26.168 1.00 63.91 313 THR A O 1
ATOM 2542 N N . ALA A 1 314 ? 11.387 -19.078 -28.050 1.00 62.25 314 ALA A N 1
ATOM 2543 C CA . ALA A 1 314 ? 12.795 -19.343 -27.750 1.00 62.25 314 ALA A CA 1
ATOM 2544 C C . ALA A 1 314 ? 13.636 -18.061 -27.594 1.00 62.25 314 ALA A C 1
ATOM 2546 O O . ALA A 1 314 ? 14.442 -17.968 -26.675 1.00 62.25 314 ALA A O 1
ATOM 2547 N N . ILE A 1 315 ? 13.409 -17.051 -28.443 1.00 69.12 315 ILE A N 1
ATOM 2548 C CA . ILE A 1 315 ? 14.146 -15.775 -28.409 1.00 69.12 315 ILE A CA 1
ATOM 2549 C C . ILE A 1 315 ? 13.729 -14.953 -27.186 1.00 69.12 315 ILE A C 1
ATOM 2551 O O . ILE A 1 315 ? 14.571 -14.378 -26.502 1.00 69.12 315 ILE A O 1
ATOM 2555 N N . LYS A 1 316 ? 12.427 -14.931 -26.869 1.00 69.44 316 LYS A N 1
ATOM 2556 C CA . LYS A 1 316 ? 11.915 -14.231 -25.682 1.00 69.44 316 LYS A CA 1
ATOM 2557 C C . LYS A 1 316 ? 12.403 -14.865 -24.384 1.00 69.44 316 LYS A C 1
ATOM 2559 O O . LYS A 1 316 ? 12.710 -14.144 -23.443 1.00 69.44 316 LYS A O 1
ATOM 2564 N N . ILE A 1 317 ? 12.479 -16.195 -24.332 1.00 72.62 317 ILE A N 1
ATOM 2565 C CA . ILE A 1 317 ? 13.024 -16.907 -23.174 1.00 72.62 317 ILE A CA 1
ATOM 2566 C C . ILE A 1 317 ? 14.506 -16.564 -23.000 1.00 72.62 317 ILE A C 1
ATOM 2568 O O . ILE A 1 317 ? 14.899 -16.188 -21.901 1.00 72.62 317 ILE A O 1
ATOM 2572 N N . ASP A 1 318 ? 15.309 -16.604 -24.067 1.00 69.44 318 ASP A N 1
ATOM 2573 C CA . ASP A 1 318 ? 16.744 -16.286 -23.995 1.00 69.44 318 ASP A CA 1
ATOM 2574 C C . ASP A 1 318 ? 17.008 -14.852 -23.495 1.00 69.44 318 ASP A C 1
ATOM 2576 O O . ASP A 1 318 ? 17.850 -14.629 -22.623 1.00 69.44 318 ASP A O 1
ATOM 2580 N N . GLN A 1 319 ? 16.194 -13.890 -23.945 1.00 78.19 319 GLN A N 1
ATOM 2581 C CA . GLN A 1 319 ? 16.244 -12.500 -23.478 1.00 78.19 319 GLN A CA 1
ATOM 2582 C C . GLN A 1 319 ? 15.839 -12.327 -22.003 1.00 78.19 319 GLN A C 1
ATOM 2584 O O . GLN A 1 319 ? 16.284 -11.381 -21.359 1.00 78.19 319 GLN A O 1
ATOM 2589 N N . LEU A 1 320 ? 15.020 -13.228 -21.449 1.00 81.94 320 LEU A N 1
ATOM 2590 C CA . LEU A 1 320 ? 14.551 -13.168 -20.059 1.00 81.94 320 LEU A CA 1
ATOM 2591 C C . LEU A 1 320 ? 15.460 -13.917 -19.075 1.00 81.94 320 LEU A C 1
ATOM 2593 O O . LEU A 1 320 ? 15.479 -13.572 -17.894 1.00 81.94 320 LEU A O 1
ATOM 2597 N N . ILE A 1 321 ? 16.240 -14.903 -19.536 1.00 84.81 321 ILE A N 1
ATOM 2598 C CA . ILE A 1 321 ? 17.125 -15.703 -18.671 1.00 84.81 321 ILE A CA 1
ATOM 2599 C C . ILE A 1 321 ? 18.134 -14.814 -17.934 1.00 84.81 321 ILE A C 1
ATOM 2601 O O . ILE A 1 321 ? 18.316 -14.965 -16.727 1.00 84.81 321 ILE A O 1
ATOM 2605 N N . ARG A 1 322 ? 18.782 -13.872 -18.632 1.00 86.44 322 ARG A N 1
ATOM 2606 C CA . ARG A 1 322 ? 19.792 -12.991 -18.018 1.00 86.44 322 ARG A CA 1
ATOM 2607 C C . ARG A 1 322 ? 19.205 -12.083 -16.918 1.00 86.44 322 ARG A C 1
ATOM 2609 O O . ARG A 1 322 ? 19.754 -12.124 -15.816 1.00 86.44 322 ARG A O 1
ATOM 2616 N N . PRO A 1 323 ? 18.107 -11.329 -17.152 1.00 87.00 323 PRO A N 1
ATOM 2617 C CA . PRO A 1 323 ? 17.432 -10.567 -16.098 1.00 87.00 323 PRO A CA 1
ATOM 2618 C C . PRO A 1 323 ? 17.010 -11.416 -14.895 1.00 87.00 323 PRO A C 1
ATOM 2620 O O . PRO A 1 323 ? 17.218 -11.016 -13.752 1.00 87.00 323 PRO A O 1
ATOM 2623 N N . ILE A 1 324 ? 16.438 -12.599 -15.141 1.00 88.06 324 ILE A N 1
ATOM 2624 C CA . ILE A 1 324 ? 15.957 -13.494 -14.080 1.00 88.06 324 ILE A CA 1
ATOM 2625 C C . ILE A 1 324 ? 17.123 -14.001 -13.225 1.00 88.06 324 ILE A C 1
ATOM 2627 O O . ILE A 1 324 ? 17.044 -13.952 -12.001 1.00 88.06 324 ILE A O 1
ATOM 2631 N N . ASN A 1 325 ? 18.230 -14.413 -13.845 1.00 89.94 325 ASN A N 1
ATOM 2632 C CA . ASN A 1 325 ? 19.412 -14.871 -13.112 1.00 89.94 325 ASN A CA 1
ATOM 2633 C C . ASN A 1 325 ? 20.023 -13.750 -12.255 1.00 89.94 325 ASN A C 1
ATOM 2635 O O . ASN A 1 325 ? 20.386 -13.986 -11.105 1.00 89.94 325 ASN A O 1
ATOM 2639 N N . ALA A 1 326 ? 20.089 -12.521 -12.782 1.00 91.06 326 ALA A N 1
ATOM 2640 C CA . ALA A 1 326 ? 20.566 -11.367 -12.020 1.00 91.06 326 ALA A CA 1
ATOM 2641 C C . ALA A 1 326 ? 19.660 -11.066 -10.810 1.00 91.06 326 ALA A C 1
ATOM 2643 O O . ALA A 1 326 ? 20.151 -10.811 -9.709 1.00 91.06 326 ALA A O 1
ATOM 2644 N N . LEU A 1 327 ? 18.337 -11.156 -10.984 1.00 91.06 327 LEU A N 1
ATOM 2645 C CA . LEU A 1 327 ? 17.368 -11.035 -9.891 1.00 91.06 327 LEU A CA 1
ATOM 2646 C C . LEU A 1 327 ? 17.531 -12.142 -8.837 1.00 91.06 327 LEU A C 1
ATOM 2648 O O . LEU A 1 327 ? 17.486 -11.848 -7.640 1.00 91.06 327 LEU A O 1
ATOM 2652 N N . ASP A 1 328 ? 17.753 -13.392 -9.255 1.00 92.06 328 ASP A N 1
ATOM 2653 C CA . ASP A 1 328 ? 18.006 -14.519 -8.350 1.00 92.06 328 ASP A CA 1
ATOM 2654 C C . ASP A 1 328 ? 19.276 -14.299 -7.512 1.00 92.06 328 ASP A C 1
ATOM 2656 O O . ASP A 1 328 ? 19.265 -14.519 -6.293 1.00 92.06 328 ASP A O 1
ATOM 2660 N N . ASP A 1 329 ? 20.349 -13.802 -8.132 1.00 93.25 329 ASP A N 1
ATOM 2661 C CA . ASP A 1 329 ? 21.591 -13.460 -7.440 1.00 93.25 329 ASP A CA 1
ATOM 2662 C C . ASP A 1 329 ? 21.401 -12.312 -6.441 1.00 93.25 329 ASP A C 1
ATOM 2664 O O . ASP A 1 329 ? 21.834 -12.425 -5.291 1.00 93.25 329 ASP A O 1
ATOM 2668 N N . LEU A 1 330 ? 20.681 -11.251 -6.817 1.00 93.25 330 LEU A N 1
ATOM 2669 C CA . LEU A 1 330 ? 20.345 -10.146 -5.914 1.00 93.25 330 LEU A CA 1
ATOM 2670 C C . LEU A 1 330 ? 19.475 -10.614 -4.737 1.00 93.25 330 LEU A C 1
ATOM 2672 O O . LEU A 1 330 ? 19.736 -10.258 -3.587 1.00 93.25 330 LEU A O 1
ATOM 2676 N N . CYS A 1 331 ? 18.486 -11.478 -4.977 1.00 91.69 331 CYS A N 1
ATOM 2677 C CA . CYS A 1 331 ? 17.691 -12.101 -3.917 1.00 91.69 331 CYS A CA 1
ATOM 2678 C C . CYS A 1 331 ? 18.542 -12.966 -2.976 1.00 91.69 331 CYS A C 1
ATOM 2680 O O . CYS A 1 331 ? 18.310 -12.972 -1.762 1.00 91.69 331 CYS A O 1
ATOM 2682 N N . ARG A 1 332 ? 19.531 -13.695 -3.505 1.00 91.75 332 ARG A N 1
ATOM 2683 C CA . ARG A 1 332 ? 20.473 -14.487 -2.702 1.00 91.75 332 ARG A CA 1
ATOM 2684 C C . ARG A 1 332 ? 21.389 -13.595 -1.861 1.00 91.75 332 ARG A C 1
ATOM 2686 O O . ARG A 1 332 ? 21.574 -13.886 -0.679 1.00 91.75 332 ARG A O 1
ATOM 2693 N N . LEU A 1 333 ? 21.898 -12.501 -2.425 1.00 91.06 333 LEU A N 1
ATOM 2694 C CA . LEU A 1 333 ? 22.696 -11.509 -1.698 1.00 91.06 333 LEU A CA 1
ATOM 2695 C C . LEU A 1 333 ? 21.885 -10.862 -0.572 1.00 91.06 333 LEU A C 1
ATOM 2697 O O . LEU A 1 333 ? 22.326 -10.869 0.576 1.00 91.06 333 LEU A O 1
ATOM 2701 N N . MET A 1 334 ? 20.658 -10.418 -0.854 1.00 91.25 334 MET A N 1
ATOM 2702 C CA . MET A 1 334 ? 19.750 -9.865 0.157 1.00 91.25 334 MET A CA 1
ATOM 2703 C C . MET A 1 334 ? 19.484 -10.843 1.306 1.00 91.25 334 MET A C 1
ATOM 2705 O O . MET A 1 334 ? 19.556 -10.461 2.474 1.00 91.25 334 MET A O 1
ATOM 2709 N N . LYS A 1 335 ? 19.230 -12.123 0.997 1.00 89.69 335 LYS A N 1
ATOM 2710 C CA . LYS A 1 335 ? 19.101 -13.177 2.018 1.00 89.69 335 LYS A CA 1
ATOM 2711 C C . LYS A 1 335 ? 20.354 -13.280 2.879 1.00 89.69 335 LYS A C 1
ATOM 2713 O O . LYS A 1 335 ? 20.229 -13.405 4.092 1.00 89.69 335 LYS A O 1
ATOM 2718 N N . SER A 1 336 ? 21.538 -13.226 2.268 1.00 87.69 336 SER A N 1
ATOM 2719 C CA . SER A 1 336 ? 22.801 -13.337 2.999 1.00 87.69 336 SER A CA 1
ATOM 2720 C C . SER A 1 336 ? 22.997 -12.187 3.989 1.00 87.69 336 SER A C 1
ATOM 2722 O O . SER A 1 336 ? 23.320 -12.451 5.141 1.00 87.69 336 SER A O 1
ATOM 2724 N N . PHE A 1 337 ? 22.688 -10.946 3.596 1.00 85.00 337 PHE A N 1
ATOM 2725 C CA . PHE A 1 337 ? 22.827 -9.776 4.469 1.00 85.00 337 PHE A CA 1
ATOM 2726 C C . PHE A 1 337 ? 21.830 -9.764 5.632 1.00 85.00 337 PHE A C 1
ATOM 2728 O O . PHE A 1 337 ? 22.151 -9.288 6.716 1.00 85.00 337 PHE A O 1
ATOM 2735 N N . ILE A 1 338 ? 20.624 -10.299 5.429 1.00 84.12 338 ILE A N 1
ATOM 2736 C CA . ILE A 1 338 ? 19.564 -10.288 6.449 1.00 84.12 338 ILE A CA 1
ATOM 2737 C C . ILE A 1 338 ? 19.664 -11.505 7.395 1.00 84.12 338 ILE A C 1
ATOM 2739 O O . ILE A 1 338 ? 19.307 -11.414 8.573 1.00 84.12 338 ILE A O 1
ATOM 2743 N N . ALA A 1 339 ? 20.155 -12.651 6.902 1.00 73.25 339 ALA A N 1
ATOM 2744 C CA . ALA A 1 339 ? 20.269 -13.891 7.675 1.00 73.25 339 ALA A CA 1
ATOM 2745 C C . ALA A 1 339 ? 21.521 -13.961 8.566 1.00 73.25 339 ALA A C 1
ATOM 2747 O O . ALA A 1 339 ? 21.539 -14.736 9.525 1.00 73.25 339 ALA A O 1
ATOM 2748 N N . THR A 1 340 ? 22.567 -13.175 8.288 1.00 62.12 340 THR A N 1
ATOM 2749 C CA . THR A 1 340 ? 23.747 -13.107 9.159 1.00 62.12 340 THR A CA 1
ATOM 2750 C C . THR A 1 340 ? 23.388 -12.434 10.481 1.00 62.12 340 THR A C 1
ATOM 2752 O O . THR A 1 340 ? 23.294 -11.213 10.567 1.00 62.12 340 THR A O 1
ATOM 2755 N N . LYS A 1 341 ? 23.199 -13.236 11.532 1.00 52.06 341 LYS A N 1
ATOM 2756 C CA . LYS A 1 341 ? 23.163 -12.745 12.913 1.00 52.06 341 LYS A CA 1
ATOM 2757 C C . LYS A 1 341 ? 24.540 -12.133 13.235 1.00 52.06 341 LYS A C 1
ATOM 2759 O O . LYS A 1 341 ? 25.538 -12.801 12.949 1.00 52.06 341 LYS A O 1
ATOM 2764 N N . PRO A 1 342 ? 24.640 -10.910 13.792 1.00 50.09 342 PRO A N 1
ATOM 2765 C CA . PRO A 1 342 ? 25.939 -10.355 14.165 1.00 50.09 342 PRO A CA 1
ATOM 2766 C C . PRO A 1 342 ? 26.624 -11.299 15.175 1.00 50.09 342 PRO A C 1
ATOM 2768 O O . PRO A 1 342 ? 25.971 -11.737 16.131 1.00 50.09 342 PRO A O 1
ATOM 2771 N N . PRO A 1 343 ? 27.894 -11.697 14.960 1.00 38.28 343 PRO A N 1
ATOM 2772 C CA . PRO A 1 343 ? 28.595 -12.571 15.892 1.00 38.28 343 PRO A CA 1
ATOM 2773 C C . PRO A 1 343 ? 28.843 -11.838 17.224 1.00 38.28 343 PRO A C 1
ATOM 2775 O O . PRO A 1 343 ? 29.167 -10.652 17.214 1.00 38.28 343 PRO A O 1
ATOM 2778 N N . PRO A 1 344 ? 28.756 -12.524 18.378 1.00 39.91 344 PRO A N 1
ATOM 2779 C CA . PRO A 1 344 ? 28.883 -11.914 19.705 1.00 39.91 344 PRO A CA 1
ATOM 2780 C C . PRO A 1 344 ? 30.338 -11.610 20.128 1.00 39.91 344 PRO A C 1
ATOM 2782 O O . PRO A 1 344 ? 30.632 -11.600 21.318 1.00 39.91 344 PRO A O 1
ATOM 2785 N N . SER A 1 345 ? 31.279 -11.399 19.200 1.00 37.75 345 SER A N 1
ATOM 2786 C CA . SER A 1 345 ? 32.698 -11.219 19.547 1.00 37.75 345 SER A CA 1
ATOM 2787 C C . SER A 1 345 ? 33.381 -10.105 18.756 1.00 37.75 345 SER A C 1
ATOM 2789 O O . SER A 1 345 ? 33.392 -10.131 17.526 1.00 37.75 345 SER A O 1
ATOM 2791 N N . GLU A 1 346 ? 34.047 -9.204 19.479 1.00 41.19 346 GLU A N 1
ATOM 2792 C CA . GLU A 1 346 ? 34.774 -8.013 19.007 1.00 41.19 346 GLU A CA 1
ATOM 2793 C C . GLU A 1 346 ? 35.963 -8.263 18.052 1.00 41.19 346 GLU A C 1
ATOM 2795 O O . GLU A 1 346 ? 36.668 -7.322 17.692 1.00 41.19 346 GLU A O 1
ATOM 2800 N N . LEU A 1 347 ? 36.218 -9.495 17.601 1.00 35.84 347 LEU A N 1
ATOM 2801 C CA . LEU A 1 347 ? 37.451 -9.839 16.880 1.00 35.84 347 LEU A CA 1
ATOM 2802 C C . LEU A 1 347 ? 37.352 -9.948 15.350 1.00 35.84 347 LEU A C 1
ATOM 2804 O O . LEU A 1 347 ? 38.307 -10.384 14.714 1.00 35.84 347 LEU A O 1
ATOM 2808 N N . CYS A 1 348 ? 36.263 -9.507 14.716 1.00 31.50 348 CYS A N 1
ATOM 2809 C CA . CYS A 1 348 ? 36.172 -9.472 13.247 1.00 31.50 348 CYS A CA 1
ATOM 2810 C C . CYS A 1 348 ? 35.501 -8.188 12.732 1.00 31.50 348 CYS A C 1
ATOM 2812 O O . CYS A 1 348 ? 34.428 -8.221 12.141 1.00 31.50 348 CYS A O 1
ATOM 2814 N N . LYS A 1 349 ? 36.170 -7.040 12.903 1.00 33.88 349 LYS A N 1
ATOM 2815 C CA . LYS A 1 349 ? 35.758 -5.724 12.363 1.00 33.88 349 LYS A CA 1
ATOM 2816 C C . LYS A 1 349 ? 35.942 -5.556 10.836 1.00 33.88 349 LYS A C 1
ATOM 2818 O O . LYS A 1 349 ? 35.893 -4.436 10.348 1.00 33.88 349 LYS A O 1
ATOM 2823 N N . ASN A 1 350 ? 36.123 -6.639 10.072 1.00 31.31 350 ASN A N 1
ATOM 2824 C CA . ASN A 1 350 ? 36.375 -6.573 8.619 1.00 31.31 350 ASN A CA 1
ATOM 2825 C C . ASN A 1 350 ? 35.236 -7.088 7.731 1.00 31.31 350 ASN A C 1
ATOM 2827 O O . ASN A 1 350 ? 35.405 -7.178 6.517 1.00 31.31 350 ASN A O 1
ATOM 2831 N N . SER A 1 351 ? 34.065 -7.396 8.280 1.00 38.84 351 SER A N 1
ATOM 2832 C CA . SER A 1 351 ? 32.886 -7.600 7.446 1.00 38.84 351 SER A CA 1
ATOM 2833 C C . SER A 1 351 ? 32.064 -6.317 7.453 1.00 38.84 351 SER A C 1
ATOM 2835 O O . SER A 1 351 ? 31.594 -5.884 8.502 1.00 38.84 351 SER A O 1
ATOM 2837 N N . LEU A 1 352 ? 31.846 -5.773 6.259 1.00 47.03 352 LEU A N 1
ATOM 2838 C CA . LEU A 1 352 ? 31.033 -4.607 5.922 1.00 47.03 352 LEU A CA 1
ATOM 2839 C C . LEU A 1 352 ? 29.567 -4.975 5.515 1.00 47.03 352 LEU A C 1
ATOM 2841 O O . LEU A 1 352 ? 29.056 -4.356 4.584 1.00 47.03 352 LEU A O 1
ATOM 2845 N N . PRO A 1 353 ? 28.863 -5.998 6.072 1.00 52.94 353 PRO A N 1
ATOM 2846 C CA . PRO A 1 353 ? 27.623 -6.501 5.475 1.00 52.94 353 PRO A CA 1
ATOM 2847 C C . PRO A 1 353 ? 26.407 -5.601 5.734 1.00 52.94 353 PRO A C 1
ATOM 2849 O O . PRO A 1 353 ? 25.444 -5.682 4.981 1.00 52.94 353 PRO A O 1
ATOM 2852 N N . GLY A 1 354 ? 26.436 -4.731 6.752 1.00 57.12 354 GLY A N 1
ATOM 2853 C CA . GLY A 1 354 ? 25.296 -3.866 7.087 1.00 57.12 354 GLY A CA 1
ATOM 2854 C C . GLY A 1 354 ? 25.043 -2.768 6.048 1.00 57.12 354 GLY A C 1
ATOM 2855 O O . GLY A 1 354 ? 23.940 -2.647 5.526 1.00 57.12 354 GLY A O 1
ATOM 2856 N N . ALA A 1 355 ? 26.075 -2.002 5.679 1.00 62.41 355 ALA A N 1
ATOM 2857 C CA . ALA A 1 355 ? 25.935 -0.856 4.771 1.00 62.41 355 ALA A CA 1
ATOM 2858 C C . ALA A 1 355 ? 25.612 -1.253 3.315 1.00 62.41 355 ALA A C 1
ATOM 2860 O O . ALA A 1 355 ? 25.025 -0.468 2.573 1.00 62.41 355 ALA A O 1
ATOM 2861 N N . ALA A 1 356 ? 25.952 -2.480 2.906 1.00 79.25 356 ALA A N 1
ATOM 2862 C CA . ALA A 1 356 ? 25.683 -2.984 1.558 1.00 79.25 356 ALA A CA 1
ATOM 2863 C C . ALA A 1 356 ? 24.208 -3.366 1.324 1.00 79.25 356 ALA A C 1
ATOM 2865 O O . ALA A 1 356 ? 23.795 -3.519 0.174 1.00 79.25 356 ALA A O 1
ATOM 2866 N N . LEU A 1 357 ? 23.397 -3.485 2.385 1.00 87.38 357 LEU A N 1
ATOM 2867 C CA . LEU A 1 357 ? 21.988 -3.867 2.277 1.00 87.38 357 LEU A CA 1
ATOM 2868 C C . LEU A 1 357 ? 21.182 -2.869 1.433 1.00 87.38 357 LEU A C 1
ATOM 2870 O O . LEU A 1 357 ? 20.397 -3.278 0.580 1.00 87.38 357 LEU A O 1
ATOM 2874 N N . LEU A 1 358 ? 21.367 -1.564 1.652 1.00 90.38 358 LEU A N 1
ATOM 2875 C CA . LEU A 1 358 ? 20.553 -0.540 0.991 1.00 90.38 358 LEU A CA 1
ATOM 2876 C C . LEU A 1 358 ? 20.843 -0.427 -0.512 1.00 90.38 358 LEU A C 1
ATOM 2878 O O . LEU A 1 358 ? 19.877 -0.505 -1.274 1.00 90.38 358 LEU A O 1
ATOM 2882 N N . PRO A 1 359 ? 22.109 -0.345 -0.976 1.00 92.50 359 PRO A N 1
ATOM 2883 C CA . PRO A 1 359 ? 22.407 -0.364 -2.408 1.00 92.50 359 PRO A CA 1
ATOM 2884 C C . PRO A 1 359 ? 21.876 -1.620 -3.104 1.00 92.50 359 PRO A C 1
ATOM 2886 O O . PRO A 1 359 ? 21.240 -1.521 -4.148 1.00 92.50 359 PRO A O 1
ATOM 2889 N N . VAL A 1 360 ? 22.063 -2.799 -2.499 1.00 93.62 360 VAL A N 1
ATOM 2890 C CA . VAL A 1 360 ? 21.613 -4.067 -3.095 1.00 93.62 360 VAL A CA 1
ATOM 2891 C C . VAL A 1 360 ? 20.089 -4.168 -3.106 1.00 93.62 360 VAL A C 1
ATOM 2893 O O . VAL A 1 360 ? 19.513 -4.628 -4.090 1.00 93.62 360 VAL A O 1
ATOM 2896 N N . SER A 1 361 ? 19.413 -3.691 -2.058 1.00 94.44 361 SER A N 1
ATOM 2897 C CA . SER A 1 361 ? 17.950 -3.620 -2.048 1.00 94.44 361 SER A CA 1
ATOM 2898 C C . SER A 1 361 ? 17.414 -2.630 -3.084 1.00 94.44 361 SER A C 1
ATOM 2900 O O . SER A 1 361 ? 16.393 -2.918 -3.704 1.00 94.44 361 SER A O 1
ATOM 2902 N N . SER A 1 362 ? 18.115 -1.511 -3.316 1.00 94.88 362 SER A N 1
ATOM 2903 C CA . SER A 1 362 ? 17.755 -0.530 -4.345 1.00 94.88 362 SER A CA 1
ATOM 2904 C C . SER A 1 362 ? 17.862 -1.154 -5.729 1.00 94.88 362 SER A C 1
ATOM 2906 O O . SER A 1 362 ? 16.890 -1.149 -6.479 1.00 94.88 362 SER A O 1
ATOM 2908 N N . GLU A 1 363 ? 18.991 -1.796 -6.031 1.00 95.19 363 GLU A N 1
ATOM 2909 C CA . GLU 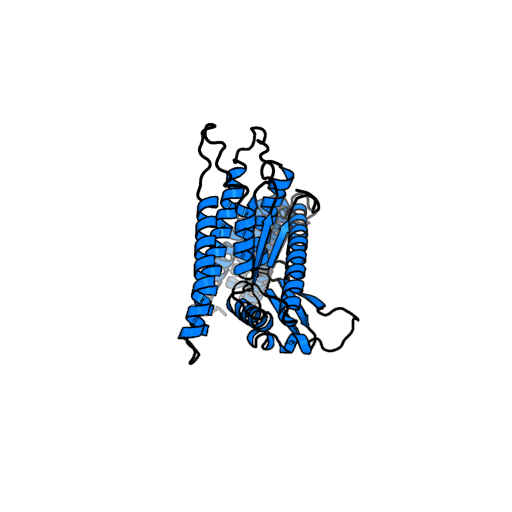A 1 363 ? 19.204 -2.466 -7.314 1.00 95.19 363 GLU A CA 1
ATOM 2910 C C . GLU A 1 363 ? 18.165 -3.573 -7.551 1.00 95.19 363 GLU A C 1
ATOM 2912 O O . GLU A 1 363 ? 17.526 -3.627 -8.601 1.00 95.19 363 GLU A O 1
ATOM 2917 N N . LEU A 1 364 ? 17.908 -4.411 -6.540 1.00 95.31 364 LEU A N 1
ATOM 2918 C CA . LEU A 1 364 ? 16.877 -5.447 -6.613 1.00 95.31 364 LEU A CA 1
ATOM 2919 C C . LEU A 1 364 ? 15.497 -4.852 -6.917 1.00 95.31 364 LEU A C 1
ATOM 2921 O O . LEU A 1 364 ? 14.790 -5.331 -7.803 1.00 95.31 364 LEU A O 1
ATOM 2925 N N . CYS A 1 365 ? 15.103 -3.803 -6.197 1.00 95.62 365 CYS A N 1
ATOM 2926 C CA . CYS A 1 365 ? 13.797 -3.176 -6.371 1.00 95.62 365 CYS A CA 1
ATOM 2927 C C . CYS A 1 365 ? 13.687 -2.434 -7.710 1.00 95.62 365 CYS A C 1
ATOM 2929 O O . CYS A 1 365 ? 12.615 -2.445 -8.314 1.00 95.62 365 CYS A O 1
ATOM 2931 N N . TYR A 1 366 ? 14.780 -1.845 -8.202 1.00 95.31 366 TYR A N 1
ATOM 2932 C CA . TYR A 1 366 ? 14.847 -1.205 -9.517 1.00 95.31 366 TYR A CA 1
ATOM 2933 C C . TYR A 1 366 ? 14.564 -2.224 -10.624 1.00 95.31 366 TYR A C 1
ATOM 2935 O O . TYR A 1 366 ? 13.633 -2.035 -11.408 1.00 95.31 366 TYR A O 1
ATOM 2943 N N . ARG A 1 367 ? 15.260 -3.369 -10.613 1.00 94.25 367 ARG A N 1
ATOM 2944 C CA . ARG A 1 367 ? 15.054 -4.464 -11.580 1.00 94.25 367 ARG A CA 1
ATOM 2945 C C . ARG A 1 367 ? 13.641 -5.042 -11.529 1.00 94.25 367 ARG A C 1
ATOM 2947 O O . ARG A 1 367 ? 13.052 -5.329 -12.567 1.00 94.25 367 ARG A O 1
ATOM 2954 N N . LEU A 1 368 ? 13.055 -5.167 -10.335 1.00 94.69 368 LEU A N 1
ATOM 2955 C CA . LEU A 1 368 ? 11.664 -5.617 -10.156 1.00 94.69 368 LEU A CA 1
ATOM 2956 C C . LEU A 1 368 ? 10.619 -4.598 -10.647 1.00 94.69 368 LEU A C 1
ATOM 2958 O O . LEU A 1 368 ? 9.431 -4.921 -10.735 1.00 94.69 368 LEU A O 1
ATOM 2962 N N . GLY A 1 369 ? 11.040 -3.372 -10.959 1.00 95.25 369 GLY A N 1
ATOM 2963 C CA . GLY A 1 369 ? 10.169 -2.293 -11.400 1.00 95.25 369 GLY A CA 1
ATOM 2964 C C . GLY A 1 369 ? 9.397 -1.615 -10.266 1.00 95.25 369 GLY A C 1
ATOM 2965 O O . GLY A 1 369 ? 8.282 -1.138 -10.482 1.00 95.25 369 GLY A O 1
ATOM 2966 N N . ALA A 1 370 ? 9.947 -1.608 -9.051 1.00 97.06 370 ALA A N 1
ATOM 2967 C CA . ALA A 1 370 ? 9.339 -0.966 -7.890 1.00 97.06 370 ALA A CA 1
ATOM 2968 C C . ALA A 1 370 ? 9.449 0.566 -7.950 1.00 97.06 370 ALA A C 1
ATOM 2970 O O . ALA A 1 370 ? 10.420 1.107 -8.477 1.00 97.06 370 ALA A O 1
ATOM 2971 N N . CYS A 1 371 ? 8.494 1.253 -7.329 1.00 97.56 371 CYS A N 1
ATOM 2972 C CA . CYS A 1 371 ? 8.577 2.681 -7.036 1.00 97.56 371 CYS A CA 1
ATOM 2973 C C . CYS A 1 371 ? 9.413 2.888 -5.773 1.00 97.56 371 CYS A C 1
ATOM 2975 O O . CYS A 1 371 ? 9.067 2.366 -4.713 1.00 97.56 371 CYS A O 1
ATOM 2977 N N . GLN A 1 372 ? 10.519 3.619 -5.879 1.00 96.25 372 GLN A N 1
ATOM 2978 C CA . GLN A 1 372 ? 11.502 3.738 -4.802 1.00 96.25 372 GLN A CA 1
ATOM 2979 C C . GLN A 1 372 ? 11.345 5.043 -4.027 1.00 96.25 372 GLN A C 1
ATOM 2981 O O . GLN A 1 372 ? 11.298 6.124 -4.609 1.00 96.25 372 GLN A O 1
ATOM 2986 N N . ILE A 1 373 ? 11.297 4.931 -2.702 1.00 96.75 373 ILE A N 1
ATOM 2987 C CA . ILE A 1 373 ? 11.181 6.052 -1.773 1.00 96.75 373 ILE A CA 1
ATOM 2988 C C . ILE A 1 373 ? 12.291 5.906 -0.741 1.00 96.75 373 ILE A C 1
ATOM 2990 O O . ILE A 1 373 ? 12.356 4.902 -0.036 1.00 96.75 373 ILE A O 1
ATOM 2994 N N . VAL A 1 374 ? 13.152 6.913 -0.629 1.00 94.38 374 VAL A N 1
ATOM 2995 C CA . VAL A 1 374 ? 14.205 6.960 0.392 1.00 94.38 374 VAL A CA 1
ATOM 2996 C C . VAL A 1 374 ? 13.775 7.930 1.484 1.00 94.38 374 VAL A C 1
ATOM 2998 O O . VAL A 1 374 ? 13.350 9.046 1.193 1.00 94.38 374 VAL A O 1
ATOM 3001 N N . MET A 1 375 ? 13.869 7.505 2.741 1.00 92.75 375 MET A N 1
ATOM 3002 C CA . MET A 1 375 ? 13.480 8.298 3.901 1.00 92.75 375 MET A CA 1
ATOM 3003 C C . MET A 1 375 ? 14.604 8.391 4.928 1.00 92.75 375 MET A C 1
ATOM 3005 O O . MET A 1 375 ? 15.358 7.445 5.175 1.00 92.75 375 MET A O 1
ATOM 3009 N N . CYS A 1 376 ? 14.670 9.546 5.576 1.00 89.88 376 CYS A N 1
ATOM 3010 C CA . CYS A 1 376 ? 15.544 9.810 6.702 1.00 89.88 376 CYS A CA 1
ATOM 3011 C C . CYS A 1 376 ? 14.916 10.859 7.626 1.00 89.88 376 CYS A C 1
ATOM 3013 O O . CYS A 1 376 ? 13.976 11.544 7.234 1.00 89.88 376 CYS A O 1
ATOM 3015 N N . GLY A 1 377 ? 15.437 11.005 8.846 1.00 84.25 377 GLY A N 1
ATOM 3016 C CA . GLY A 1 377 ? 14.834 11.880 9.859 1.00 84.25 377 GLY A CA 1
ATOM 3017 C C . GLY A 1 377 ? 14.767 13.368 9.488 1.00 84.25 377 GLY A C 1
ATOM 3018 O O . GLY A 1 377 ? 13.901 14.068 9.995 1.00 84.25 377 GLY A O 1
ATOM 3019 N N . THR A 1 378 ? 15.642 13.856 8.600 1.00 84.38 378 THR A N 1
ATOM 3020 C CA . THR A 1 378 ? 15.720 15.285 8.230 1.00 84.38 378 THR A CA 1
ATOM 3021 C C . THR A 1 378 ? 15.305 15.580 6.789 1.00 84.38 378 THR A C 1
ATOM 3023 O O . THR A 1 378 ? 15.095 16.739 6.444 1.00 84.38 378 THR A O 1
ATOM 3026 N N . GLY A 1 379 ? 15.238 14.562 5.927 1.00 81.12 379 GLY A N 1
ATOM 3027 C CA . GLY A 1 379 ? 15.013 14.716 4.486 1.00 81.12 379 GLY A CA 1
ATOM 3028 C C . GLY A 1 379 ? 16.171 15.346 3.697 1.00 81.12 379 GLY A C 1
ATOM 3029 O O . GLY A 1 379 ? 16.031 15.515 2.491 1.00 81.12 379 GLY A O 1
ATOM 3030 N N . MET A 1 380 ? 17.299 15.696 4.335 1.00 78.00 380 MET A N 1
ATOM 3031 C CA . MET A 1 380 ? 18.422 16.386 3.674 1.00 78.00 380 MET A CA 1
ATOM 3032 C C . MET A 1 380 ? 19.754 15.635 3.753 1.00 78.00 380 MET A C 1
ATOM 3034 O O . MET A 1 380 ? 20.419 15.473 2.735 1.00 78.00 380 MET A O 1
ATOM 3038 N N . GLN A 1 381 ? 20.171 15.205 4.946 1.00 72.75 381 GLN A N 1
ATOM 3039 C CA . GLN A 1 381 ? 21.489 14.595 5.173 1.00 72.75 381 GLN A CA 1
ATOM 3040 C C . GLN A 1 381 ? 21.367 13.329 6.017 1.00 72.75 381 GLN A C 1
ATOM 3042 O O . GLN A 1 381 ? 20.561 13.290 6.955 1.00 72.75 381 GLN A O 1
ATOM 3047 N N . ARG A 1 382 ? 22.180 12.328 5.668 1.00 66.88 382 ARG A N 1
ATOM 3048 C CA . ARG A 1 382 ? 22.423 11.071 6.378 1.00 66.88 382 ARG A CA 1
ATOM 3049 C C . ARG A 1 382 ? 23.811 10.554 6.048 1.00 66.88 382 ARG A C 1
ATOM 3051 O O . ARG A 1 382 ? 24.193 10.684 4.863 1.00 66.88 382 ARG A O 1
#